Protein AF-A0A7S4NY89-F1 (afdb_monomer)

Foldseek 3Di:
DPPLPVLLVVLVVVLVCVVVVNDDPVVVLVVLVVLLVCCLQVVDPSSLVSNLVNCLRCVLVQQDPDPPRSCPVSLVSLQVVLPDPVHDPVSSVSSVVSNVCVVVSNDDDDPVPPPDDPDDPDPPDDDDDDDDDDDDDDDDDDDDDDDDDDDDDDDDDDDDDDDDDDDDDDDDDDDDDDDDDDDDDDDDDDDDDDDDDDDDDDDDDDDDDDDDDDDPPPPPPVPDDPLVVVVLVLLVVLLVVCLPPVDLPSSLVSLVVSVCLVCSLSNLLSLLQVLLVDDPVSNVSSLSSVLSCVVVVSQALVSNLVSLLVNLVCQVVVCVVRVCSLLSSLLSVLVCCLSVSHVAPLSVLVSLLPVPDPVSSLNNPLSNLLNNCVRLNQVRSLVRCVVSVLLAPCVSQVNHDPVDVVVSCVVSVCPSNNVVSD

Mean predicted aligned error: 20.86 Å

Radius of gyration: 35.68 Å; Cα contacts (8 Å, |Δi|>4): 301; chains: 1; bounding box: 88×69×113 Å

InterPro domains:
  IPR003890 MIF4G-like, type 3 [PF02854] (6-103)
  IPR003891 Initiation factor eIF-4 gamma, MA3 [PF02847] (231-343)
  IPR003891 Initiation factor eIF-4 gamma, MA3 [PS51366] (230-352)
  IPR003891 Initiation factor eIF-4 gamma, MA3 [SM00544] (231-343)
  IPR016024 Armadillo-type fold [SSF48371] (5-107)
  IPR016024 Armadillo-type fold [SSF48371] (227-413)

Solvent-accessible surface area (backbone atoms only — not comparable to full-atom values): 26539 Å² total; per-residue (Å²): 135,86,63,76,66,52,60,61,53,52,48,56,48,52,53,52,38,40,75,68,67,74,50,59,72,67,60,52,55,48,50,52,51,55,42,44,54,46,25,70,72,70,60,42,69,66,47,45,52,45,50,50,56,48,43,74,74,46,38,72,84,59,65,54,95,55,85,85,40,81,53,54,67,50,52,52,50,41,54,53,51,38,70,37,84,89,50,58,68,70,58,22,51,49,38,49,53,52,53,50,29,55,77,61,70,64,58,83,82,60,83,84,61,77,79,67,73,87,85,77,84,85,83,84,77,86,82,89,79,84,89,80,90,85,85,82,91,87,82,89,86,80,87,80,88,82,88,86,89,81,86,81,86,89,84,90,82,83,92,80,88,82,87,87,86,83,88,82,89,81,90,83,90,79,88,88,84,87,89,85,91,86,88,84,89,90,86,86,88,89,88,85,89,86,90,84,84,88,87,90,82,87,83,87,86,80,94,71,88,78,72,79,82,71,84,77,75,78,77,62,66,94,78,75,48,79,67,54,58,52,50,54,51,54,45,49,50,48,54,57,47,33,72,71,70,70,42,56,66,60,47,40,49,58,59,60,69,66,76,45,80,92,52,52,20,52,52,44,26,50,50,55,59,51,35,44,80,44,55,72,71,58,33,51,49,53,50,51,49,54,50,41,29,40,75,71,61,70,42,51,47,70,30,40,51,52,7,57,56,61,39,61,79,49,43,68,67,47,30,75,82,35,75,57,28,34,36,46,50,13,35,52,50,21,48,28,41,76,72,64,40,30,93,45,63,38,58,55,53,62,56,49,70,75,47,84,52,63,68,53,43,50,33,24,53,38,30,19,51,34,37,25,38,77,70,53,34,64,70,48,36,54,49,41,34,42,77,41,71,38,72,38,58,63,59,74,38,73,90,47,87,66,92,50,59,68,60,53,30,64,73,41,68,35,59,66,57,43,62,77,26,109

Structure (mmCIF, N/CA/C/O backbone):
data_AF-A0A7S4NY89-F1
#
_entry.id   AF-A0A7S4NY89-F1
#
loop_
_atom_site.group_PDB
_atom_site.id
_atom_site.type_symbol
_atom_site.label_atom_id
_atom_site.label_alt_id
_atom_site.label_comp_id
_atom_site.label_asym_id
_atom_site.label_entity_id
_atom_site.label_seq_id
_atom_site.pdbx_PDB_ins_code
_atom_site.Cartn_x
_atom_site.Cartn_y
_atom_site.Cartn_z
_atom_site.occupancy
_atom_site.B_iso_or_equiv
_atom_site.auth_seq_id
_atom_site.auth_comp_id
_atom_site.auth_asym_id
_atom_site.auth_atom_id
_atom_site.pdbx_PDB_model_num
ATOM 1 N N . TYR A 1 1 ? 0.829 -13.928 -5.298 1.00 36.38 1 TYR A N 1
ATOM 2 C CA . TYR A 1 1 ? 0.686 -14.116 -6.765 1.00 36.38 1 TYR A CA 1
ATOM 3 C C . TYR A 1 1 ? 1.153 -12.981 -7.707 1.00 36.38 1 TYR A C 1
ATOM 5 O O . TYR A 1 1 ? 0.964 -13.125 -8.908 1.00 36.38 1 TYR A O 1
ATOM 13 N N . LEU A 1 2 ? 1.816 -11.894 -7.276 1.00 36.56 2 LEU A N 1
ATOM 14 C CA . LEU A 1 2 ? 2.115 -10.746 -8.177 1.00 36.56 2 LEU A CA 1
ATOM 15 C C . LEU A 1 2 ? 3.513 -10.714 -8.839 1.00 36.56 2 LEU A C 1
ATOM 17 O O . LEU A 1 2 ? 3.833 -9.766 -9.549 1.00 36.56 2 LEU A O 1
ATOM 21 N N . ILE A 1 3 ? 4.348 -11.737 -8.646 1.00 44.66 3 ILE A N 1
ATOM 22 C CA . ILE A 1 3 ? 5.773 -11.708 -9.035 1.00 44.66 3 ILE A CA 1
ATOM 23 C C . ILE A 1 3 ? 6.131 -12.571 -10.279 1.00 44.66 3 ILE A C 1
ATOM 25 O O . ILE A 1 3 ? 7.014 -12.158 -11.032 1.00 44.66 3 ILE A O 1
ATOM 29 N N . PRO A 1 4 ? 5.436 -13.678 -10.635 1.00 46.34 4 PRO A N 1
ATOM 30 C CA . PRO A 1 4 ? 5.902 -14.536 -11.740 1.00 46.34 4 PRO A CA 1
ATOM 31 C C . PRO A 1 4 ? 5.762 -13.929 -13.150 1.00 46.34 4 PRO A C 1
ATOM 33 O O . PRO A 1 4 ? 6.579 -14.185 -14.034 1.00 46.34 4 PRO A O 1
ATOM 36 N N . HIS A 1 5 ? 4.744 -13.093 -13.390 1.00 42.25 5 HIS A N 1
ATOM 37 C CA . HIS A 1 5 ? 4.463 -12.552 -14.730 1.00 42.25 5 HIS A CA 1
ATOM 38 C C . HIS A 1 5 ? 5.324 -11.333 -15.113 1.00 42.25 5 HIS A C 1
ATOM 40 O O . HIS A 1 5 ? 5.556 -11.106 -16.307 1.00 42.25 5 HIS A O 1
ATOM 46 N N . LYS A 1 6 ? 5.841 -10.579 -14.131 1.00 50.06 6 LYS A N 1
ATOM 47 C CA . LYS A 1 6 ? 6.666 -9.381 -14.374 1.00 50.06 6 LYS A CA 1
ATOM 48 C C . LYS A 1 6 ? 8.046 -9.742 -14.937 1.00 50.06 6 LYS A C 1
ATOM 50 O O . LYS A 1 6 ? 8.509 -9.096 -15.872 1.00 50.06 6 LYS A O 1
ATOM 55 N N . ILE A 1 7 ? 8.641 -10.857 -14.502 1.00 52.84 7 ILE A N 1
ATOM 56 C CA . ILE A 1 7 ? 9.961 -11.325 -14.972 1.00 52.84 7 ILE A CA 1
ATOM 57 C C . ILE A 1 7 ? 9.948 -11.646 -16.484 1.00 52.84 7 ILE A C 1
ATOM 59 O O . ILE A 1 7 ? 10.873 -11.282 -17.215 1.00 52.84 7 ILE A O 1
ATOM 63 N N . LEU A 1 8 ? 8.870 -12.255 -16.997 1.00 47.78 8 LEU A N 1
ATOM 64 C CA . LEU A 1 8 ? 8.741 -12.595 -18.423 1.00 47.78 8 LEU A CA 1
ATOM 65 C C . LEU A 1 8 ? 8.472 -11.359 -19.309 1.00 47.78 8 LEU A C 1
ATOM 67 O O . LEU A 1 8 ? 8.952 -11.290 -20.448 1.00 47.78 8 LEU A O 1
ATOM 71 N N . GLY A 1 9 ? 7.707 -10.390 -18.793 1.00 52.06 9 GLY A N 1
ATOM 72 C CA . GLY A 1 9 ? 7.459 -9.098 -19.443 1.00 52.06 9 GLY A CA 1
ATOM 73 C C . GLY A 1 9 ? 8.729 -8.249 -19.530 1.00 52.06 9 GLY A C 1
ATOM 74 O O . GLY A 1 9 ? 9.085 -7.774 -20.614 1.00 52.06 9 GLY A O 1
ATOM 75 N N . ASN A 1 10 ? 9.472 -8.178 -18.425 1.00 66.75 10 ASN A N 1
ATOM 76 C CA . ASN A 1 10 ? 10.728 -7.440 -18.313 1.00 66.75 10 ASN A CA 1
ATOM 77 C C . ASN A 1 10 ? 11.793 -7.989 -19.270 1.00 66.75 10 ASN A C 1
ATOM 79 O O . ASN A 1 10 ? 12.546 -7.218 -19.856 1.00 66.75 10 ASN A O 1
ATOM 83 N N . ILE A 1 11 ? 11.812 -9.296 -19.548 1.00 59.78 11 ILE A N 1
ATOM 84 C CA . ILE A 1 11 ? 12.821 -9.894 -20.436 1.00 59.78 11 ILE A CA 1
ATOM 85 C C . ILE A 1 11 ? 12.502 -9.720 -21.924 1.00 59.78 11 ILE A C 1
ATOM 87 O O . ILE A 1 11 ? 13.423 -9.476 -22.705 1.00 59.78 11 ILE A O 1
ATOM 91 N N . LYS A 1 12 ? 11.228 -9.739 -22.347 1.00 56.75 12 LYS A N 1
ATOM 92 C CA . LYS A 1 12 ? 10.879 -9.298 -23.714 1.00 56.75 12 LYS A CA 1
ATOM 93 C C . LYS A 1 12 ? 11.259 -7.834 -23.919 1.00 56.75 12 LYS A C 1
ATOM 95 O O . LYS A 1 12 ? 11.825 -7.498 -24.955 1.00 56.75 12 LYS A O 1
ATOM 100 N N . PHE A 1 13 ? 11.012 -6.995 -22.918 1.00 64.56 13 PHE A N 1
ATOM 101 C CA . PHE A 1 13 ? 11.382 -5.587 -22.953 1.00 64.56 13 PHE A CA 1
ATOM 102 C C . PHE A 1 13 ? 12.906 -5.385 -23.011 1.00 64.56 13 PHE A C 1
ATOM 104 O O . PHE A 1 13 ? 13.383 -4.702 -23.912 1.00 64.56 13 PHE A O 1
ATOM 111 N N . ILE A 1 14 ? 13.687 -6.062 -22.160 1.00 68.12 14 ILE A N 1
ATOM 112 C CA . ILE A 1 14 ? 15.163 -6.059 -22.199 1.00 68.12 14 ILE A CA 1
ATOM 113 C C . ILE A 1 14 ? 15.685 -6.550 -23.562 1.00 68.12 14 ILE A C 1
ATOM 115 O O . ILE A 1 14 ? 16.586 -5.933 -24.134 1.00 68.12 14 ILE A O 1
ATOM 119 N N . CYS A 1 15 ? 15.097 -7.609 -24.136 1.00 58.47 15 CYS A N 1
ATOM 120 C CA . CYS A 1 15 ? 15.460 -8.095 -25.472 1.00 58.47 15 CYS A CA 1
ATOM 121 C C . CYS A 1 15 ? 15.194 -7.046 -26.567 1.00 58.47 15 CYS A C 1
ATOM 123 O O . CYS A 1 15 ? 16.019 -6.872 -27.465 1.00 58.47 15 CYS A O 1
ATOM 125 N N . GLU A 1 16 ? 14.062 -6.342 -26.510 1.00 64.00 16 GLU A N 1
ATOM 126 C CA . GLU A 1 16 ? 13.713 -5.295 -27.479 1.00 64.00 16 GLU A CA 1
ATOM 127 C C . GLU A 1 16 ? 14.567 -4.028 -27.309 1.00 64.00 16 GLU A C 1
ATOM 129 O O . GLU A 1 16 ? 15.020 -3.449 -28.301 1.00 64.00 16 GLU A O 1
ATOM 134 N N . LEU A 1 17 ? 14.877 -3.631 -26.072 1.00 74.00 17 LEU A N 1
ATOM 135 C CA . LEU A 1 17 ? 15.793 -2.524 -25.784 1.00 74.00 17 LEU A CA 1
ATOM 136 C C . LEU A 1 17 ? 17.213 -2.813 -26.282 1.00 74.00 17 LEU A C 1
ATOM 138 O O . LEU A 1 17 ? 17.870 -1.931 -26.845 1.00 74.00 17 LEU A O 1
ATOM 142 N N . PHE A 1 18 ? 17.678 -4.056 -26.149 1.00 65.25 18 PHE A N 1
ATOM 143 C CA . PHE A 1 18 ? 18.968 -4.460 -26.698 1.00 65.25 18 PHE A CA 1
ATOM 144 C C . PHE A 1 18 ? 19.007 -4.401 -28.221 1.00 65.25 18 PHE A C 1
ATOM 146 O O . PHE A 1 18 ? 19.947 -3.844 -28.789 1.00 65.25 18 PHE A O 1
ATOM 153 N N . LYS A 1 19 ? 17.974 -4.918 -28.902 1.00 66.25 19 LYS A N 1
ATOM 154 C CA . LYS A 1 19 ? 17.868 -4.827 -30.370 1.00 66.25 19 LYS A CA 1
ATOM 155 C C . LYS A 1 19 ? 17.916 -3.374 -30.852 1.00 66.25 19 LYS A C 1
ATOM 157 O O . LYS A 1 19 ? 18.447 -3.106 -31.929 1.00 66.25 19 LYS A O 1
ATOM 162 N N . LYS A 1 20 ? 17.418 -2.431 -30.043 1.00 76.25 20 LYS A N 1
ATOM 163 C CA . LYS A 1 20 ? 17.475 -0.982 -30.295 1.00 76.25 20 LYS A CA 1
ATOM 164 C C . LYS A 1 20 ? 18.797 -0.312 -29.879 1.00 76.25 20 LYS A C 1
ATOM 166 O O . LYS A 1 20 ? 18.895 0.906 -29.982 1.00 76.25 20 LYS A O 1
ATOM 171 N N . LYS A 1 21 ? 19.818 -1.074 -29.457 1.00 68.38 21 LYS A N 1
ATOM 172 C CA . LYS A 1 21 ? 21.122 -0.586 -28.953 1.00 68.38 21 LYS A CA 1
ATOM 173 C C . LYS A 1 21 ? 21.013 0.361 -27.750 1.00 68.38 21 LYS A C 1
ATOM 175 O O . LYS A 1 21 ? 21.889 1.193 -27.538 1.00 68.38 21 LYS A O 1
ATOM 180 N N . MET A 1 22 ? 19.947 0.235 -26.963 1.00 71.19 22 MET A N 1
ATOM 181 C CA . MET A 1 22 ? 19.713 1.069 -25.778 1.00 71.19 22 MET A CA 1
ATOM 182 C C . MET A 1 22 ? 20.292 0.461 -24.493 1.00 71.19 22 MET A C 1
ATOM 184 O O . MET A 1 22 ? 20.256 1.096 -23.446 1.00 71.19 22 MET A O 1
ATOM 188 N N . LEU A 1 23 ? 20.830 -0.759 -24.569 1.00 73.00 23 LEU A N 1
ATOM 189 C CA . LEU A 1 23 ? 21.472 -1.459 -23.460 1.00 73.00 23 LEU A CA 1
ATOM 190 C C . LEU A 1 23 ? 22.895 -1.858 -23.847 1.00 73.00 23 LEU A C 1
ATOM 192 O O . LEU A 1 23 ? 23.132 -2.348 -24.953 1.00 73.00 23 LEU A O 1
ATOM 196 N N . ALA A 1 24 ? 23.833 -1.667 -22.920 1.00 74.44 24 ALA A N 1
ATOM 197 C CA . ALA A 1 24 ? 25.209 -2.111 -23.086 1.00 74.44 24 ALA A CA 1
ATOM 198 C C . ALA A 1 24 ? 25.294 -3.645 -23.027 1.00 74.44 24 ALA A C 1
ATOM 200 O O . ALA A 1 24 ? 24.640 -4.283 -22.199 1.00 74.44 24 ALA A O 1
ATOM 201 N N . SER A 1 25 ? 26.148 -4.242 -23.865 1.00 71.00 25 SER A N 1
ATOM 202 C CA . SER A 1 25 ? 26.331 -5.700 -23.936 1.00 71.00 25 SER A CA 1
ATOM 203 C C . SER A 1 25 ? 26.740 -6.326 -22.593 1.00 71.00 25 SER A C 1
ATOM 205 O O . SER A 1 25 ? 26.398 -7.472 -22.319 1.00 71.00 25 SER A O 1
ATOM 207 N N . SER A 1 26 ? 27.414 -5.569 -21.721 1.00 72.75 26 SER A N 1
ATOM 208 C CA . SER A 1 26 ? 27.804 -6.001 -20.372 1.00 72.75 26 SER A CA 1
ATOM 209 C C . SER A 1 26 ? 26.613 -6.261 -19.444 1.00 72.75 26 SER A C 1
ATOM 211 O O . SER A 1 26 ? 26.644 -7.215 -18.672 1.00 72.75 26 SER A O 1
ATOM 213 N N . VAL A 1 27 ? 25.548 -5.459 -19.544 1.00 73.12 27 VAL A N 1
ATOM 214 C CA . VAL A 1 27 ? 24.346 -5.597 -18.702 1.00 73.12 27 VAL A CA 1
ATOM 215 C C . VAL A 1 27 ? 23.629 -6.903 -19.023 1.00 73.12 27 VAL A C 1
ATOM 217 O O . VAL A 1 27 ? 23.212 -7.628 -18.130 1.00 73.12 27 VAL A O 1
ATOM 220 N N . ILE A 1 28 ? 23.549 -7.255 -20.303 1.00 73.69 28 ILE A N 1
ATOM 221 C CA . ILE A 1 28 ? 22.879 -8.483 -20.739 1.00 73.69 28 ILE A CA 1
ATOM 222 C C . ILE A 1 28 ? 23.725 -9.711 -20.446 1.00 73.69 28 ILE A C 1
ATOM 224 O O . ILE A 1 28 ? 23.171 -10.726 -20.042 1.00 73.69 28 ILE A O 1
ATOM 228 N N . ALA A 1 29 ? 25.049 -9.625 -20.582 1.00 75.12 29 ALA A N 1
ATOM 229 C CA . ALA A 1 29 ? 25.940 -10.697 -20.147 1.00 75.12 29 ALA A CA 1
ATOM 230 C C . ALA A 1 29 ? 25.775 -10.991 -18.642 1.00 75.12 29 ALA A C 1
ATOM 232 O O . ALA A 1 29 ? 25.708 -12.157 -18.247 1.00 75.12 29 ALA A O 1
ATOM 233 N N . PHE A 1 30 ? 25.622 -9.947 -17.818 1.00 73.25 30 PHE A N 1
ATOM 234 C CA . PHE A 1 30 ? 25.283 -10.090 -16.402 1.00 73.25 30 PHE A CA 1
ATOM 235 C C . PHE A 1 30 ? 23.901 -10.730 -16.215 1.00 73.25 30 PHE A C 1
ATOM 237 O O . PHE A 1 30 ? 23.801 -11.734 -15.519 1.00 73.25 30 PHE A O 1
ATOM 244 N N . CYS A 1 31 ? 22.857 -10.242 -16.896 1.00 74.38 31 CYS A N 1
ATOM 245 C CA . CYS A 1 31 ? 21.514 -10.830 -16.815 1.00 74.38 31 CYS A CA 1
ATOM 246 C C . CYS A 1 31 ? 21.487 -12.312 -17.214 1.00 74.38 31 CYS A C 1
ATOM 248 O O . CYS A 1 31 ? 20.828 -13.103 -16.550 1.00 74.38 31 CYS A O 1
ATOM 250 N N . ILE A 1 32 ? 22.203 -12.700 -18.274 1.00 79.12 32 ILE A N 1
ATOM 251 C CA . ILE A 1 32 ? 22.308 -14.095 -18.719 1.00 79.12 32 ILE A CA 1
ATOM 252 C C . ILE A 1 32 ? 22.971 -14.946 -17.635 1.00 79.12 32 ILE A C 1
ATOM 254 O O . ILE A 1 32 ? 22.470 -16.022 -17.316 1.00 79.12 32 ILE A O 1
ATOM 258 N N . THR A 1 33 ? 24.081 -14.471 -17.070 1.00 81.19 33 THR A N 1
ATOM 259 C CA . THR A 1 33 ? 24.837 -15.211 -16.051 1.00 81.19 33 THR A CA 1
ATOM 260 C C . THR A 1 33 ? 24.017 -15.364 -14.772 1.00 81.19 33 THR A C 1
ATOM 262 O O . THR A 1 33 ? 23.851 -16.479 -14.289 1.00 81.19 33 THR A O 1
ATOM 265 N N . SER A 1 34 ? 23.417 -14.276 -14.285 1.00 77.00 34 SER A N 1
ATOM 266 C CA . SER A 1 34 ? 22.572 -14.282 -13.087 1.00 77.00 34 SER A CA 1
ATOM 267 C C . SER A 1 34 ? 21.324 -15.150 -13.263 1.00 77.00 34 SER A C 1
ATOM 269 O O . SER A 1 34 ? 20.992 -15.917 -12.367 1.00 77.00 34 SER A O 1
ATOM 271 N N . LEU A 1 35 ? 20.667 -15.100 -14.430 1.00 79.12 35 LEU A N 1
ATOM 272 C CA . LEU A 1 35 ? 19.499 -15.942 -14.724 1.00 79.12 35 LEU A CA 1
ATOM 273 C C . LEU A 1 35 ? 19.871 -17.423 -14.866 1.00 79.12 35 LEU A C 1
ATOM 275 O O . LEU A 1 35 ? 19.072 -18.293 -14.543 1.00 79.12 35 LEU A O 1
ATOM 279 N N . THR A 1 36 ? 21.076 -17.718 -15.353 1.00 83.44 36 THR A N 1
ATOM 280 C CA . THR A 1 36 ? 21.583 -19.094 -15.422 1.00 83.44 36 THR A CA 1
ATOM 281 C C . THR A 1 36 ? 21.857 -19.642 -14.027 1.00 83.44 36 THR A C 1
ATOM 283 O O . THR A 1 36 ? 21.451 -20.763 -13.732 1.00 83.44 36 THR A O 1
ATOM 286 N N . ASP A 1 37 ? 22.509 -18.854 -13.169 1.00 79.38 37 ASP A N 1
ATOM 287 C CA . ASP A 1 37 ? 22.789 -19.249 -11.789 1.00 79.38 37 ASP A CA 1
ATOM 288 C C . ASP A 1 37 ? 21.474 -19.441 -10.998 1.00 79.38 37 ASP A C 1
ATOM 290 O O . ASP A 1 37 ? 21.359 -20.415 -10.257 1.00 79.38 37 ASP A O 1
ATOM 294 N N . ASP A 1 38 ? 20.468 -18.581 -11.202 1.00 72.69 38 ASP A N 1
ATOM 295 C CA . ASP A 1 38 ? 19.116 -18.720 -10.628 1.00 72.69 38 ASP A CA 1
ATOM 296 C C . ASP A 1 38 ? 18.392 -19.975 -11.143 1.00 72.69 38 ASP A C 1
ATOM 298 O O . ASP A 1 38 ? 17.940 -20.806 -10.357 1.00 72.69 38 ASP A O 1
ATOM 302 N N . ALA A 1 39 ? 18.356 -20.180 -12.465 1.00 77.12 39 ALA A N 1
ATOM 303 C CA . ALA A 1 39 ? 17.719 -21.346 -13.076 1.00 77.12 39 ALA A CA 1
ATOM 304 C C . ALA A 1 39 ? 18.357 -22.670 -12.622 1.00 77.12 39 ALA A C 1
ATOM 306 O O . ALA A 1 39 ? 17.652 -23.663 -12.445 1.00 77.12 39 ALA A O 1
ATOM 307 N N . GLN A 1 40 ? 19.676 -22.686 -12.412 1.00 79.56 40 GLN A N 1
ATOM 308 C CA . GLN A 1 40 ? 20.404 -23.872 -11.969 1.00 79.56 40 GLN A CA 1
ATOM 309 C C . GLN A 1 40 ? 20.233 -24.151 -10.467 1.00 79.56 40 GLN A C 1
ATOM 311 O O . GLN A 1 40 ? 20.143 -25.319 -10.084 1.00 79.56 40 GLN A O 1
ATOM 316 N N . LYS A 1 41 ? 20.213 -23.112 -9.620 1.00 74.06 41 LYS A N 1
ATOM 317 C CA . LYS A 1 41 ? 20.087 -23.252 -8.158 1.00 74.06 41 LYS A CA 1
ATOM 318 C C . LYS A 1 41 ? 18.650 -23.508 -7.727 1.00 74.06 41 LYS A C 1
ATOM 320 O O . LYS A 1 41 ? 18.389 -24.497 -7.050 1.00 74.06 41 LYS A O 1
ATOM 325 N N . ASN A 1 42 ? 17.738 -22.658 -8.184 1.00 71.62 42 ASN A N 1
ATOM 326 C CA . ASN A 1 42 ? 16.375 -22.587 -7.663 1.00 71.62 42 ASN A CA 1
ATOM 327 C C . ASN A 1 42 ? 15.429 -23.487 -8.469 1.00 71.62 42 ASN A C 1
ATOM 329 O O . ASN A 1 42 ? 14.314 -23.774 -8.043 1.00 71.62 42 ASN A O 1
ATOM 333 N N . LYS A 1 43 ? 15.875 -23.949 -9.652 1.00 76.56 43 LYS A N 1
ATOM 334 C CA . LYS A 1 43 ? 15.149 -24.860 -10.557 1.00 76.56 43 LYS A CA 1
ATOM 335 C C . LYS A 1 43 ? 13.688 -24.447 -10.782 1.00 76.56 43 LYS A C 1
ATOM 337 O O . LYS A 1 43 ? 12.814 -25.292 -10.972 1.00 76.56 43 LYS A O 1
ATOM 342 N N . VAL A 1 44 ? 13.433 -23.140 -10.811 1.00 75.81 44 VAL A N 1
ATOM 343 C CA . VAL A 1 44 ? 12.105 -22.565 -11.038 1.00 75.81 44 VAL A CA 1
ATOM 344 C C . VAL A 1 44 ? 11.733 -22.718 -12.523 1.00 75.81 44 VAL A C 1
ATOM 346 O O . VAL A 1 44 ? 12.482 -22.238 -13.388 1.00 75.81 44 VAL A O 1
ATOM 349 N N . PRO A 1 45 ? 10.607 -23.379 -12.865 1.00 76.31 45 PRO A N 1
ATOM 350 C CA . PRO A 1 45 ? 10.160 -23.591 -14.247 1.00 76.31 45 PRO A CA 1
ATOM 351 C C . PRO A 1 45 ? 10.137 -22.322 -15.105 1.00 76.31 45 PRO A C 1
ATOM 353 O O . PRO A 1 45 ? 10.553 -22.332 -16.267 1.00 76.31 45 PRO A O 1
ATOM 356 N N . GLU A 1 46 ? 9.696 -21.212 -14.527 1.00 76.00 46 GLU A N 1
ATOM 357 C CA . GLU A 1 46 ? 9.572 -19.910 -15.167 1.00 76.00 46 GLU A CA 1
ATOM 358 C C . GLU A 1 46 ? 10.941 -19.322 -15.521 1.00 76.00 46 GLU A C 1
ATOM 360 O O . GLU A 1 46 ? 11.128 -18.888 -16.661 1.00 76.00 46 GLU A O 1
ATOM 365 N N . SER A 1 47 ? 11.911 -19.359 -14.599 1.00 73.62 47 SER A N 1
ATOM 366 C CA . SER A 1 47 ? 13.293 -18.908 -14.836 1.00 73.62 47 SER A CA 1
ATOM 367 C C . SER A 1 47 ? 13.967 -19.734 -15.933 1.00 73.62 47 SER A C 1
ATOM 369 O O . SER A 1 47 ? 14.595 -19.177 -16.838 1.00 73.62 47 SER A O 1
ATOM 371 N N . MET A 1 48 ? 13.759 -21.054 -15.928 1.00 82.25 48 MET A N 1
ATOM 372 C CA . MET A 1 48 ? 14.262 -21.975 -16.956 1.00 82.25 48 MET A CA 1
ATOM 373 C C . MET A 1 48 ? 13.664 -21.696 -18.342 1.00 82.25 48 MET A C 1
ATOM 375 O O . MET A 1 48 ? 14.385 -21.617 -19.345 1.00 82.25 48 MET A O 1
ATOM 379 N N . GLU A 1 49 ? 12.347 -21.482 -18.421 1.00 83.62 49 GLU A N 1
ATOM 380 C CA . GLU A 1 49 ? 11.703 -21.047 -19.662 1.00 83.62 49 GLU A CA 1
ATOM 381 C C . GLU A 1 49 ? 12.221 -19.692 -20.136 1.00 83.62 49 GLU A C 1
ATOM 383 O O . GLU A 1 49 ? 12.338 -19.449 -21.344 1.00 83.62 49 GLU A O 1
ATOM 388 N N . CYS A 1 50 ? 12.481 -18.797 -19.190 1.00 78.00 50 CYS A N 1
ATOM 389 C CA . CYS A 1 50 ? 12.938 -17.456 -19.476 1.00 78.00 50 CYS A CA 1
ATOM 390 C C . CYS A 1 50 ? 14.354 -17.463 -20.053 1.00 78.00 50 CYS A C 1
ATOM 392 O O . CYS A 1 50 ? 14.591 -16.839 -21.091 1.00 78.00 50 CYS A O 1
ATOM 394 N N . LEU A 1 51 ? 15.251 -18.262 -19.470 1.00 83.94 51 LEU A N 1
ATOM 395 C CA . LEU A 1 51 ? 16.596 -18.499 -19.988 1.00 83.94 51 LEU A CA 1
ATOM 396 C C . LEU A 1 51 ? 16.548 -19.025 -21.428 1.00 83.94 51 LEU A C 1
ATOM 398 O O . LEU A 1 51 ? 17.223 -18.486 -22.306 1.00 83.94 51 LEU A O 1
ATOM 402 N N . CYS A 1 52 ? 15.685 -20.009 -21.705 1.00 85.12 52 CYS A N 1
ATOM 403 C CA . CYS A 1 52 ? 15.504 -20.541 -23.057 1.00 85.12 52 CYS A CA 1
ATOM 404 C C . CYS A 1 52 ? 15.045 -19.458 -24.048 1.00 85.12 52 CYS A C 1
ATOM 406 O O . CYS A 1 52 ? 15.618 -19.320 -25.130 1.00 85.12 52 CYS A O 1
ATOM 408 N N . LYS A 1 53 ? 14.032 -18.656 -23.690 1.00 82.69 53 LYS A N 1
ATOM 409 C CA . LYS A 1 53 ? 13.509 -17.570 -24.545 1.00 82.69 53 LYS A CA 1
ATOM 410 C C . LYS A 1 53 ? 14.561 -16.488 -24.799 1.00 82.69 53 LYS A C 1
ATOM 412 O O . LYS A 1 53 ? 14.665 -15.987 -25.920 1.00 82.69 53 LYS A O 1
ATOM 417 N N . LEU A 1 54 ? 15.338 -16.134 -23.779 1.00 81.88 54 LEU A N 1
ATOM 418 C CA . LEU A 1 54 ? 16.404 -15.143 -23.881 1.00 81.88 54 LEU A CA 1
ATOM 419 C C . LEU A 1 54 ? 17.517 -15.649 -24.809 1.00 81.88 54 LEU A C 1
ATOM 421 O O . LEU A 1 54 ? 17.923 -14.931 -25.721 1.00 81.88 54 LEU A O 1
ATOM 425 N N . MET A 1 55 ? 17.929 -16.910 -24.665 1.00 85.44 55 MET A N 1
ATOM 426 C CA . MET A 1 55 ? 18.926 -17.540 -25.536 1.00 85.44 55 MET A CA 1
ATOM 427 C C . MET A 1 55 ? 18.480 -17.650 -26.989 1.00 85.44 55 MET A C 1
ATOM 429 O O . MET A 1 55 ? 19.253 -17.290 -27.872 1.00 85.44 55 MET A O 1
ATOM 433 N N . VAL A 1 56 ? 17.233 -18.032 -27.270 1.00 84.75 56 VAL A N 1
ATOM 434 C CA . VAL A 1 56 ? 16.715 -18.06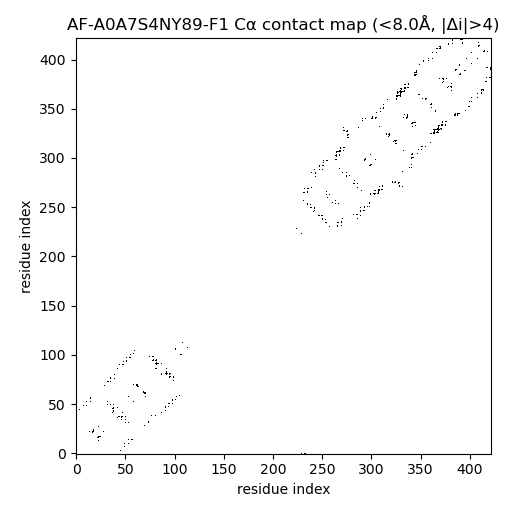0 -28.652 1.00 84.75 56 VAL A CA 1
ATOM 435 C C . VAL A 1 56 ? 16.775 -16.679 -29.315 1.00 84.75 56 VAL A C 1
ATOM 437 O O . VAL A 1 56 ? 17.089 -16.580 -30.500 1.00 84.75 56 VAL A O 1
ATOM 440 N N . ASN A 1 57 ? 16.494 -15.613 -28.562 1.00 81.62 57 ASN A N 1
ATOM 441 C CA . ASN A 1 57 ? 16.409 -14.258 -29.106 1.00 81.62 57 ASN A CA 1
ATOM 442 C C . ASN A 1 57 ? 17.758 -13.534 -29.190 1.00 81.62 57 ASN A C 1
ATOM 444 O O . ASN A 1 57 ? 17.986 -12.785 -30.141 1.00 81.62 57 ASN A O 1
ATOM 448 N N . LEU A 1 58 ? 18.624 -13.708 -28.190 1.00 80.12 58 LEU A N 1
ATOM 449 C CA . LEU A 1 58 ? 19.860 -12.935 -28.034 1.00 80.12 58 LEU A CA 1
ATOM 450 C C . LEU A 1 58 ? 21.125 -13.759 -28.254 1.00 80.12 58 LEU A C 1
ATOM 452 O O . LEU A 1 58 ? 22.175 -13.177 -28.510 1.00 80.12 58 LEU A O 1
ATOM 456 N N . GLY A 1 59 ? 21.046 -15.087 -28.198 1.00 81.19 59 GLY A N 1
ATOM 457 C CA . GLY A 1 59 ? 22.222 -15.950 -28.182 1.00 81.19 59 GLY A CA 1
ATOM 458 C C . GLY A 1 59 ? 23.147 -15.752 -29.382 1.00 81.19 59 GLY A C 1
ATOM 459 O O . GLY A 1 59 ? 24.348 -15.614 -29.194 1.00 81.19 59 GLY A O 1
ATOM 460 N N . LYS A 1 60 ? 22.606 -15.567 -30.596 1.00 81.38 60 LYS A N 1
ATOM 461 C CA . LYS A 1 60 ? 23.414 -15.269 -31.797 1.00 81.38 60 LYS A CA 1
ATOM 462 C C . LYS A 1 60 ? 24.267 -14.000 -31.663 1.00 81.38 60 LYS A C 1
ATOM 464 O O . LYS A 1 60 ? 25.356 -13.939 -32.219 1.00 81.38 60 LYS A O 1
ATOM 469 N N . SER A 1 61 ? 23.764 -12.980 -30.972 1.00 75.25 61 SER A N 1
ATOM 470 C CA . SER A 1 61 ? 24.455 -11.693 -30.819 1.00 75.25 61 SER A CA 1
ATOM 471 C C . SER A 1 61 ? 25.578 -11.739 -29.779 1.00 75.25 61 SER A C 1
ATOM 473 O O . SER A 1 61 ? 26.420 -10.846 -29.773 1.00 75.25 61 SER A O 1
ATOM 475 N N . PHE A 1 62 ? 25.578 -12.754 -28.910 1.00 75.00 62 PHE A N 1
ATOM 476 C CA . PHE A 1 62 ? 26.566 -12.958 -27.846 1.00 75.00 62 PHE A CA 1
ATOM 477 C C . PHE A 1 62 ? 27.495 -14.151 -28.099 1.00 75.00 62 PHE A C 1
ATOM 479 O O . PHE A 1 62 ? 28.488 -14.302 -27.394 1.00 75.00 62 PHE A O 1
ATOM 486 N N . ASP A 1 63 ? 27.198 -14.985 -29.097 1.00 78.50 63 ASP A N 1
ATOM 487 C CA . ASP A 1 63 ? 28.024 -16.133 -29.463 1.00 78.50 63 ASP A CA 1
ATOM 488 C C . ASP A 1 63 ? 29.184 -15.674 -30.356 1.00 78.50 63 ASP A C 1
ATOM 490 O O . ASP A 1 63 ? 29.099 -15.667 -31.587 1.00 78.50 63 ASP A O 1
ATOM 494 N N . THR A 1 64 ? 30.265 -15.226 -29.720 1.00 73.62 64 THR A N 1
ATOM 495 C CA . THR A 1 64 ? 31.514 -14.869 -30.397 1.00 73.62 64 THR A CA 1
ATOM 496 C C . THR A 1 64 ? 32.423 -16.095 -30.516 1.00 73.62 64 THR A C 1
ATOM 498 O O . THR A 1 64 ? 32.545 -16.863 -29.562 1.00 73.62 64 THR A O 1
ATOM 501 N N . PRO A 1 65 ? 33.121 -16.294 -31.649 1.00 66.06 65 PRO A N 1
ATOM 502 C CA . PRO A 1 65 ? 34.096 -17.381 -31.784 1.00 66.06 65 PRO A CA 1
ATOM 503 C C . PRO A 1 65 ? 35.363 -17.171 -30.927 1.00 66.06 65 PRO A C 1
ATOM 505 O O . PRO A 1 65 ? 36.222 -18.052 -30.879 1.00 66.06 65 PRO A O 1
ATOM 508 N N . ASP A 1 66 ? 35.475 -16.027 -30.248 1.00 66.12 66 ASP A N 1
ATOM 509 C CA . ASP A 1 66 ? 36.594 -15.670 -29.380 1.00 66.12 66 ASP A CA 1
ATOM 510 C C . ASP A 1 66 ? 36.554 -16.441 -28.054 1.00 66.12 66 ASP A C 1
ATOM 512 O O . ASP A 1 66 ? 35.512 -16.543 -27.406 1.00 66.12 66 ASP A O 1
ATOM 516 N N . LYS A 1 67 ? 37.709 -16.973 -27.633 1.00 61.91 67 LYS A N 1
ATOM 517 C CA . LYS A 1 67 ? 37.869 -17.644 -26.336 1.00 61.91 67 LYS A CA 1
ATOM 518 C C . LYS A 1 67 ? 38.448 -16.673 -25.295 1.00 61.91 67 LYS A C 1
ATOM 520 O O . LYS A 1 67 ? 39.456 -16.034 -25.596 1.00 61.91 67 LYS A O 1
ATOM 525 N N . PRO A 1 68 ? 37.899 -16.621 -24.065 1.00 62.56 68 PRO A N 1
ATOM 526 C CA . PRO A 1 68 ? 36.768 -17.413 -23.570 1.00 62.56 68 PRO A CA 1
ATOM 527 C C . PRO A 1 68 ? 35.418 -16.857 -24.050 1.00 62.56 68 PRO A C 1
ATOM 529 O O . PRO A 1 68 ? 35.155 -15.663 -23.908 1.00 62.56 68 PRO A O 1
ATOM 532 N N . ASN A 1 69 ? 34.550 -17.727 -24.580 1.00 73.88 69 ASN A N 1
ATOM 533 C CA . ASN A 1 69 ? 33.218 -17.315 -25.009 1.00 73.88 69 ASN A CA 1
ATOM 534 C C . ASN A 1 69 ? 32.316 -17.194 -23.764 1.00 73.88 69 ASN A C 1
ATOM 536 O O . ASN A 1 69 ? 32.193 -18.155 -22.995 1.00 73.88 69 ASN A O 1
ATOM 540 N N . PRO A 1 70 ? 31.671 -16.035 -23.542 1.00 70.12 70 PRO A N 1
ATOM 541 C CA . PRO A 1 70 ? 30.848 -15.791 -22.357 1.00 70.12 70 PRO A CA 1
ATOM 542 C C . PRO A 1 70 ? 29.644 -16.740 -22.237 1.00 70.12 70 PRO A C 1
ATOM 544 O O . PRO A 1 70 ? 29.126 -16.934 -21.138 1.00 70.12 70 PRO A O 1
ATOM 547 N N . LEU A 1 71 ? 29.209 -17.368 -23.333 1.00 81.69 71 LEU A N 1
ATOM 548 C CA . LEU A 1 71 ? 28.101 -18.324 -23.343 1.00 81.69 71 LEU A CA 1
ATOM 549 C C . LEU A 1 71 ? 28.524 -19.760 -23.006 1.00 81.69 71 LEU A C 1
ATOM 551 O O . LEU A 1 71 ? 27.659 -20.608 -22.794 1.00 81.69 71 LEU A O 1
ATOM 555 N N . ASP A 1 72 ? 29.816 -20.079 -22.922 1.00 84.19 72 ASP A N 1
ATOM 556 C CA . ASP A 1 72 ? 30.253 -21.457 -22.659 1.00 84.19 72 ASP A CA 1
ATOM 557 C C . ASP A 1 72 ? 29.785 -21.959 -21.292 1.00 84.19 72 ASP A C 1
ATOM 559 O O . ASP A 1 72 ? 29.222 -23.051 -21.196 1.00 84.19 72 ASP A O 1
ATOM 563 N N . ARG A 1 73 ? 29.907 -21.124 -20.253 1.00 83.88 73 ARG A N 1
ATOM 564 C CA . ARG A 1 73 ? 29.409 -21.441 -18.906 1.00 83.88 73 ARG A CA 1
ATOM 565 C C . ARG A 1 73 ? 27.885 -21.603 -18.881 1.00 83.88 73 ARG A C 1
ATOM 567 O O . ARG A 1 73 ? 27.370 -22.486 -18.203 1.00 83.88 73 ARG A O 1
ATOM 574 N N . VAL A 1 74 ? 27.173 -20.789 -19.659 1.00 85.56 74 VAL A N 1
ATOM 575 C CA . VAL A 1 74 ? 25.704 -20.810 -19.751 1.00 85.56 74 VAL A CA 1
ATOM 576 C C . VAL A 1 74 ? 25.216 -22.118 -20.364 1.00 85.56 74 VAL A C 1
ATOM 578 O O . VAL A 1 74 ? 24.335 -22.778 -19.822 1.00 85.56 74 VAL A O 1
ATOM 581 N N . PHE A 1 75 ? 25.825 -22.542 -21.470 1.00 89.19 75 PHE A N 1
ATOM 582 C CA . PHE A 1 75 ? 25.436 -23.780 -22.143 1.00 89.19 75 PHE A CA 1
ATOM 583 C C . PHE A 1 75 ? 25.875 -25.038 -21.389 1.00 89.19 75 PHE A C 1
ATOM 585 O O . PHE A 1 75 ? 25.169 -26.040 -21.456 1.00 89.19 75 PHE A O 1
ATOM 592 N N . GLN A 1 76 ? 26.974 -24.987 -20.629 1.00 89.31 76 GLN A N 1
ATOM 593 C CA . GLN A 1 76 ? 27.326 -26.062 -19.694 1.00 89.31 76 GLN A CA 1
ATOM 594 C C . GLN A 1 76 ? 26.254 -26.237 -18.608 1.00 89.31 76 GLN A C 1
ATOM 596 O O . GLN A 1 76 ? 25.844 -27.363 -18.331 1.00 89.31 76 GLN A O 1
ATOM 601 N N . ALA A 1 77 ? 25.747 -25.137 -18.043 1.00 86.56 77 ALA A N 1
ATOM 602 C CA . ALA A 1 77 ? 24.645 -25.178 -17.083 1.00 86.56 77 ALA A CA 1
ATOM 603 C C . ALA A 1 77 ? 23.337 -25.687 -17.717 1.00 86.56 77 ALA A C 1
ATOM 605 O O . ALA A 1 77 ? 22.660 -26.533 -17.135 1.00 86.56 77 ALA A O 1
ATOM 606 N N . MET A 1 78 ? 23.001 -25.246 -18.937 1.00 89.75 78 MET A N 1
ATOM 607 C CA . MET A 1 78 ? 21.827 -25.752 -19.670 1.00 89.75 78 MET A CA 1
ATOM 608 C C . MET A 1 78 ? 21.934 -27.253 -19.981 1.00 89.75 78 MET A C 1
ATOM 610 O O . MET A 1 78 ? 20.935 -27.965 -19.898 1.00 89.75 78 MET A O 1
ATOM 614 N N . GLU A 1 79 ? 23.128 -27.763 -20.299 1.00 90.75 79 GLU A N 1
ATOM 615 C CA . GLU A 1 79 ? 23.350 -29.198 -20.519 1.00 90.75 79 GLU A CA 1
ATOM 616 C C . GLU A 1 79 ? 23.203 -30.008 -19.222 1.00 90.75 79 GLU A C 1
ATOM 618 O O . GLU A 1 79 ? 22.643 -31.108 -19.243 1.00 90.75 79 GLU A O 1
ATOM 623 N N . ALA A 1 80 ? 23.652 -29.462 -18.088 1.00 88.50 80 ALA A N 1
ATOM 624 C CA . ALA A 1 80 ? 23.432 -30.073 -16.780 1.00 88.50 80 ALA A CA 1
ATOM 625 C C . ALA A 1 80 ? 21.932 -30.149 -16.440 1.00 88.50 80 ALA A C 1
ATOM 627 O O . ALA A 1 80 ? 21.452 -31.214 -16.055 1.00 88.50 80 ALA A O 1
ATOM 628 N N . MET A 1 81 ? 21.180 -29.064 -16.666 1.00 87.25 81 MET A N 1
ATOM 629 C CA . MET A 1 81 ? 19.729 -29.016 -16.437 1.00 87.25 81 MET A CA 1
ATOM 630 C C . MET A 1 81 ? 18.937 -29.934 -17.383 1.00 87.25 81 MET A C 1
ATOM 632 O O . MET A 1 81 ? 17.950 -30.533 -16.969 1.00 87.25 81 MET A O 1
ATOM 636 N N . SER A 1 82 ? 19.369 -30.116 -18.635 1.00 90.31 82 SER A N 1
ATOM 637 C CA . SER A 1 82 ? 18.726 -31.072 -19.555 1.00 90.31 82 SER A CA 1
ATOM 638 C C . SER A 1 82 ? 18.818 -32.527 -19.056 1.00 90.31 82 SER A C 1
ATOM 640 O O . SER A 1 82 ? 17.861 -33.304 -19.154 1.00 90.31 82 SER A O 1
ATOM 642 N N . LYS A 1 83 ? 19.959 -32.904 -18.466 1.00 89.88 83 LYS A N 1
ATOM 643 C CA . LYS A 1 83 ? 20.206 -34.269 -17.965 1.00 89.88 83 LYS A CA 1
ATOM 644 C C . LYS A 1 83 ? 19.603 -34.528 -16.584 1.00 89.88 83 LYS A C 1
ATOM 646 O O . LYS A 1 83 ? 19.487 -35.689 -16.183 1.00 89.88 83 LYS A O 1
ATOM 651 N N . ASP A 1 84 ? 19.223 -33.479 -15.864 1.00 88.31 84 ASP A N 1
ATOM 652 C CA . ASP A 1 84 ? 18.682 -33.576 -14.516 1.00 88.31 84 ASP A CA 1
ATOM 653 C C . ASP A 1 84 ? 17.235 -34.081 -14.521 1.00 88.31 84 ASP A C 1
ATOM 655 O O . ASP A 1 84 ? 16.313 -33.381 -14.926 1.00 88.31 84 ASP A O 1
ATOM 659 N N . LYS A 1 85 ? 17.010 -35.301 -14.025 1.00 87.25 85 LYS A N 1
ATOM 660 C CA . LYS A 1 85 ? 15.681 -35.929 -13.999 1.00 87.25 85 LYS A CA 1
ATOM 661 C C . LYS A 1 85 ? 14.694 -35.265 -13.032 1.00 87.25 85 LYS A C 1
ATOM 663 O O . LYS A 1 85 ? 13.517 -35.610 -13.098 1.00 87.25 85 LYS A O 1
ATOM 668 N N . THR A 1 86 ? 15.129 -34.348 -12.162 1.00 83.31 86 THR A N 1
ATOM 669 C CA . THR A 1 86 ? 14.210 -33.605 -11.280 1.00 83.31 86 THR A CA 1
ATOM 670 C C . THR A 1 86 ? 13.437 -32.514 -12.020 1.00 83.31 86 THR A C 1
ATOM 672 O O . THR A 1 86 ? 12.449 -32.010 -11.498 1.00 83.31 86 THR A O 1
ATOM 675 N N . ILE A 1 87 ? 13.885 -32.123 -13.216 1.00 86.19 87 ILE A N 1
ATOM 676 C CA . ILE A 1 87 ? 13.260 -31.076 -14.030 1.00 86.19 87 ILE A CA 1
ATOM 677 C C . ILE A 1 87 ? 12.212 -31.701 -14.962 1.00 86.19 87 ILE A C 1
ATOM 679 O O . ILE A 1 87 ? 12.423 -32.776 -15.536 1.00 86.19 87 ILE A O 1
ATOM 683 N N . ASP A 1 88 ? 11.079 -31.014 -15.146 1.00 86.94 88 ASP A N 1
ATOM 684 C CA . ASP A 1 88 ? 10.011 -31.486 -16.027 1.00 86.94 88 ASP A CA 1
ATOM 685 C C . ASP A 1 88 ? 10.525 -31.775 -17.445 1.00 86.94 88 ASP A C 1
ATOM 687 O O . ASP A 1 88 ? 11.326 -31.034 -18.026 1.00 86.94 88 ASP A O 1
ATOM 691 N N . SER A 1 89 ? 10.027 -32.865 -18.023 1.00 87.88 89 SER A N 1
ATOM 692 C CA . SER A 1 89 ? 10.459 -33.359 -19.329 1.00 87.88 89 SER A CA 1
ATOM 693 C C . SER A 1 89 ? 10.346 -32.291 -20.417 1.00 87.88 89 SER A C 1
ATOM 695 O O . SER A 1 89 ? 11.244 -32.176 -21.249 1.00 87.88 89 SER A O 1
ATOM 697 N N . ARG A 1 90 ? 9.303 -31.453 -20.387 1.00 89.25 90 ARG A N 1
ATOM 698 C CA . ARG A 1 90 ? 9.105 -30.368 -21.357 1.00 89.25 90 ARG A CA 1
ATOM 699 C C . ARG A 1 90 ? 10.231 -29.340 -21.307 1.00 89.25 90 ARG A C 1
ATOM 701 O O . ARG A 1 90 ? 10.638 -28.841 -22.352 1.00 89.25 90 ARG A O 1
ATOM 708 N N . LEU A 1 91 ? 10.717 -29.003 -20.116 1.00 86.69 91 LEU A N 1
ATOM 709 C CA . LEU A 1 91 ? 11.802 -28.037 -19.941 1.00 86.69 91 LEU A CA 1
ATOM 710 C C . LEU A 1 91 ? 13.147 -28.630 -20.348 1.00 86.69 91 LEU A C 1
ATOM 712 O O . LEU A 1 91 ? 13.923 -27.955 -21.019 1.00 86.69 91 LEU A O 1
ATOM 716 N N . ARG A 1 92 ? 13.380 -29.909 -20.043 1.00 89.50 92 ARG A N 1
ATOM 717 C CA . ARG A 1 92 ? 14.578 -30.636 -20.493 1.00 89.50 92 ARG A CA 1
ATOM 718 C C . ARG A 1 92 ? 14.676 -30.662 -22.018 1.00 89.50 92 ARG A C 1
ATOM 720 O O . ARG A 1 92 ? 15.703 -30.272 -22.566 1.00 89.50 92 ARG A O 1
ATOM 727 N N . PHE A 1 93 ? 13.569 -30.952 -22.706 1.00 90.94 93 PHE A N 1
ATOM 728 C CA . PHE A 1 93 ? 13.508 -30.855 -24.169 1.00 90.94 93 PHE A CA 1
ATOM 729 C C . PHE A 1 93 ? 13.711 -29.425 -24.688 1.00 90.94 93 PHE A C 1
ATOM 731 O O . PHE A 1 93 ? 14.390 -29.233 -25.693 1.00 90.94 93 PHE A O 1
ATOM 738 N N . LYS A 1 94 ? 13.187 -28.400 -24.001 1.00 89.75 94 LYS A N 1
ATOM 739 C CA . LYS A 1 94 ? 13.452 -26.999 -24.377 1.00 89.75 94 LYS A CA 1
ATOM 740 C C . LYS A 1 94 ? 14.934 -26.642 -24.266 1.00 89.75 94 LYS A C 1
ATOM 742 O O . LYS A 1 94 ? 15.443 -25.931 -25.132 1.00 89.75 94 LYS A O 1
ATOM 747 N N . PHE A 1 95 ? 15.628 -27.124 -23.237 1.00 90.56 95 PHE A N 1
ATOM 748 C CA . PHE A 1 95 ? 17.073 -26.942 -23.118 1.00 90.56 95 PHE A CA 1
ATOM 749 C C . PHE A 1 95 ? 17.816 -27.639 -24.259 1.00 90.56 95 PHE A C 1
ATOM 751 O O . PHE A 1 95 ? 18.652 -27.002 -24.905 1.00 90.56 95 PHE A O 1
ATOM 758 N N . ASP A 1 96 ? 17.456 -28.884 -24.577 1.00 87.56 96 ASP A N 1
ATOM 759 C CA . ASP A 1 96 ? 18.027 -29.622 -25.710 1.00 87.56 96 ASP A CA 1
ATOM 760 C C . ASP A 1 96 ? 17.828 -28.895 -27.046 1.00 87.56 96 ASP A C 1
ATOM 762 O O . ASP A 1 96 ? 18.772 -28.785 -27.833 1.00 87.56 96 ASP A O 1
ATOM 766 N N . ASP A 1 97 ? 16.645 -28.323 -27.284 1.00 87.75 97 ASP A N 1
ATOM 767 C CA . ASP A 1 97 ? 16.338 -27.559 -28.497 1.00 87.75 97 ASP A CA 1
ATOM 768 C C . ASP A 1 97 ? 17.233 -26.321 -28.648 1.00 87.75 97 ASP A C 1
ATOM 770 O O . ASP A 1 97 ? 17.700 -26.007 -29.752 1.00 87.75 97 ASP A O 1
ATOM 774 N N . VAL A 1 98 ? 17.499 -25.609 -27.549 1.00 88.50 98 VAL A N 1
ATOM 775 C CA . VAL A 1 98 ? 18.360 -24.416 -27.552 1.00 88.50 98 VAL A CA 1
ATOM 776 C C . VAL A 1 98 ? 19.837 -24.798 -27.686 1.00 88.50 98 VAL A C 1
ATOM 778 O O . VAL A 1 98 ? 20.573 -24.155 -28.440 1.00 88.50 98 VAL A O 1
ATOM 781 N N . ILE A 1 99 ? 20.276 -25.878 -27.037 1.00 88.88 99 ILE A N 1
ATOM 782 C CA . ILE A 1 99 ? 21.629 -26.434 -27.200 1.00 88.88 99 ILE A CA 1
ATOM 783 C C . ILE A 1 99 ? 21.852 -26.869 -28.655 1.00 88.88 99 ILE A C 1
ATOM 785 O O . ILE A 1 99 ? 22.878 -26.538 -29.260 1.00 88.88 99 ILE A O 1
ATOM 789 N N . ALA A 1 100 ? 20.877 -27.550 -29.259 1.00 85.94 100 ALA A N 1
ATOM 790 C CA . ALA A 1 100 ? 20.908 -27.923 -30.668 1.00 85.94 100 ALA A CA 1
ATOM 791 C C . ALA A 1 100 ? 20.909 -26.690 -31.590 1.00 85.94 100 ALA A C 1
ATOM 793 O O . ALA A 1 100 ? 21.623 -26.680 -32.596 1.00 85.94 100 ALA A O 1
ATOM 794 N N . LEU A 1 101 ? 20.170 -25.628 -31.237 1.00 85.81 101 LEU A N 1
ATOM 795 C CA . LEU A 1 101 ? 20.165 -24.350 -31.958 1.00 85.81 101 LEU A CA 1
ATOM 796 C C . LEU A 1 101 ? 21.550 -23.687 -31.983 1.00 85.81 101 LEU A C 1
ATOM 798 O O . LEU A 1 101 ? 21.948 -23.173 -33.031 1.00 85.81 101 LEU A O 1
ATOM 802 N N . ARG A 1 102 ? 22.308 -23.744 -30.884 1.00 86.62 102 ARG A N 1
ATOM 803 C CA . ARG A 1 102 ? 23.695 -23.257 -30.860 1.00 86.62 102 ARG A CA 1
ATOM 804 C C . ARG A 1 102 ? 24.613 -24.120 -31.724 1.00 86.62 102 ARG A C 1
ATOM 806 O O . ARG A 1 102 ? 25.339 -23.580 -32.555 1.00 86.62 102 ARG A O 1
ATOM 813 N N . LYS A 1 103 ? 24.527 -25.454 -31.615 1.00 84.69 103 LYS A N 1
ATOM 814 C CA . LYS A 1 103 ? 25.344 -26.394 -32.416 1.00 84.69 103 LYS A CA 1
ATOM 815 C C . LYS A 1 103 ? 25.158 -26.212 -33.928 1.00 84.69 103 LYS A C 1
ATOM 817 O O . LYS A 1 103 ? 26.112 -26.373 -34.681 1.00 84.69 103 LYS A O 1
ATOM 822 N N . ARG A 1 104 ? 23.958 -25.822 -34.377 1.00 83.44 104 ARG A N 1
ATOM 823 C CA . ARG A 1 104 ? 23.660 -25.508 -35.791 1.00 83.44 104 ARG A CA 1
ATOM 824 C C . ARG A 1 104 ? 23.947 -24.053 -36.200 1.00 83.44 104 ARG A C 1
ATOM 826 O O . ARG A 1 104 ? 23.529 -23.627 -37.279 1.00 83.44 104 ARG A O 1
ATOM 833 N N . GLY A 1 105 ? 24.619 -23.272 -35.353 1.00 80.06 105 GLY A N 1
ATOM 834 C CA . GLY A 1 105 ? 24.993 -21.883 -35.635 1.00 80.06 105 GLY A CA 1
ATOM 835 C C . GLY A 1 105 ? 23.804 -20.918 -35.690 1.00 80.06 105 GLY A C 1
ATOM 836 O O . GLY A 1 105 ? 23.756 -20.051 -36.564 1.00 80.06 105 GLY A O 1
ATOM 837 N N . TRP A 1 106 ? 22.823 -21.084 -34.797 1.00 83.19 106 TRP A N 1
ATOM 838 C CA . TRP A 1 106 ? 21.647 -20.211 -34.647 1.00 83.19 106 TRP A CA 1
ATOM 839 C C . TRP A 1 106 ? 20.719 -20.132 -35.869 1.00 83.19 106 TRP A C 1
ATOM 841 O O . TRP A 1 106 ? 19.967 -19.171 -36.036 1.00 83.19 106 TRP A O 1
ATOM 851 N N . LYS A 1 107 ? 20.742 -21.147 -36.736 1.00 75.50 107 LYS A N 1
ATOM 852 C CA . LYS A 1 107 ? 19.824 -21.264 -37.879 1.00 75.50 107 LYS A CA 1
ATOM 853 C C . LYS A 1 107 ? 18.520 -21.928 -37.435 1.00 75.50 107 LYS A C 1
ATOM 855 O O . LYS A 1 107 ? 18.555 -22.983 -36.811 1.00 75.50 107 LYS A O 1
ATOM 860 N N . VAL A 1 108 ? 17.367 -21.331 -37.730 1.00 65.06 108 VAL A N 1
ATOM 861 C CA . VAL A 1 108 ? 16.050 -21.930 -37.442 1.00 65.06 108 VAL A CA 1
ATOM 862 C C . VAL A 1 108 ? 15.665 -22.856 -38.596 1.00 65.06 108 VAL A C 1
ATOM 864 O O . VAL A 1 108 ? 15.697 -22.433 -39.749 1.00 65.06 108 VAL A O 1
ATOM 867 N N . ILE A 1 109 ? 15.310 -24.106 -38.292 1.00 57.34 109 ILE A N 1
ATOM 868 C CA . ILE A 1 109 ? 14.826 -25.083 -39.278 1.00 57.34 109 ILE A CA 1
ATOM 869 C C . ILE A 1 109 ? 13.317 -24.864 -39.446 1.00 57.34 109 ILE A C 1
ATOM 871 O O . ILE A 1 109 ? 12.587 -24.842 -38.451 1.00 57.34 109 ILE A O 1
ATOM 875 N N . LYS A 1 110 ? 12.839 -24.664 -40.679 1.00 51.31 110 LYS A N 1
ATOM 876 C CA . LYS A 1 110 ? 11.397 -24.607 -40.966 1.00 51.31 110 LYS A CA 1
ATOM 877 C C . LYS A 1 110 ? 10.835 -26.032 -40.917 1.00 51.31 110 LYS A C 1
ATOM 879 O O . LYS A 1 110 ? 11.522 -26.975 -41.295 1.00 51.31 110 LYS A O 1
ATOM 884 N N . LYS A 1 111 ? 9.596 -26.200 -40.436 1.00 48.47 111 LYS A N 1
ATOM 885 C CA . LYS A 1 111 ? 8.948 -27.520 -40.253 1.00 48.47 111 LYS A CA 1
ATOM 886 C C . LYS A 1 111 ? 8.978 -28.410 -41.506 1.00 48.47 111 LYS A C 1
ATOM 888 O O . LYS A 1 111 ? 8.962 -29.627 -41.361 1.00 48.47 111 LYS A O 1
ATOM 893 N N . ASP A 1 112 ? 9.087 -27.815 -42.690 1.00 52.06 112 ASP A N 1
ATOM 894 C CA . ASP A 1 112 ? 9.110 -28.514 -43.979 1.00 52.06 112 ASP A CA 1
ATOM 895 C C . ASP A 1 112 ? 10.409 -29.312 -44.226 1.00 52.06 112 ASP A C 1
ATOM 897 O O . ASP A 1 112 ? 10.415 -30.246 -45.024 1.00 52.06 112 ASP A O 1
ATOM 901 N N . ASP A 1 113 ? 11.492 -29.015 -43.498 1.00 51.19 113 ASP A N 1
ATOM 902 C CA . ASP A 1 113 ? 12.805 -29.650 -43.694 1.00 51.19 113 ASP A CA 1
ATOM 903 C C . ASP A 1 113 ? 13.050 -30.870 -42.779 1.00 51.19 113 ASP A C 1
ATOM 905 O O . ASP A 1 113 ? 14.033 -31.592 -42.945 1.00 51.19 113 ASP A O 1
ATOM 909 N N . ILE A 1 114 ? 12.154 -31.155 -41.824 1.00 48.72 114 ILE A N 1
ATOM 910 C CA . ILE A 1 114 ? 12.325 -32.233 -40.822 1.00 48.72 114 ILE A CA 1
ATOM 911 C C . ILE A 1 114 ? 12.156 -33.639 -41.446 1.00 48.72 114 ILE A C 1
ATOM 913 O O . ILE A 1 114 ? 12.562 -34.643 -40.862 1.00 48.72 114 ILE A O 1
ATOM 917 N N . GLY A 1 115 ? 11.607 -33.728 -42.662 1.00 41.69 115 GLY A N 1
ATOM 918 C CA . GLY A 1 115 ? 11.388 -34.993 -43.372 1.00 41.69 115 GLY A CA 1
ATOM 919 C C . GLY A 1 115 ? 12.585 -35.529 -44.163 1.00 41.69 115 GLY A C 1
ATOM 920 O O . GLY A 1 115 ? 12.542 -36.678 -44.601 1.00 41.69 115 GLY A O 1
ATOM 921 N N . ARG A 1 116 ? 13.658 -34.752 -44.363 1.00 41.53 116 ARG A N 1
ATOM 922 C CA . ARG A 1 116 ? 14.797 -35.194 -45.182 1.00 41.53 116 ARG A CA 1
ATOM 923 C C . ARG A 1 116 ? 15.953 -35.633 -44.292 1.00 41.53 116 ARG A C 1
ATOM 925 O O . ARG A 1 116 ? 16.885 -34.876 -44.043 1.00 41.53 116 ARG A O 1
ATOM 932 N N . LYS A 1 117 ? 15.882 -36.873 -43.798 1.00 37.12 117 LYS A N 1
ATOM 933 C CA . LYS A 1 117 ? 17.063 -37.538 -43.235 1.00 37.12 117 LYS A CA 1
ATOM 934 C C . LYS A 1 117 ? 18.156 -37.594 -44.304 1.00 37.12 117 LYS A C 1
ATOM 936 O O . LYS A 1 117 ? 17.894 -37.953 -45.450 1.00 37.12 117 LYS A O 1
ATOM 941 N N . GLU A 1 118 ? 19.365 -37.212 -43.909 1.00 42.94 118 GLU A N 1
ATOM 942 C CA . GLU A 1 118 ? 20.587 -37.454 -44.667 1.00 42.94 118 GLU A CA 1
ATOM 943 C C . GLU A 1 118 ? 20.726 -38.953 -44.969 1.00 42.94 118 GLU A C 1
ATOM 945 O O . GLU A 1 118 ? 20.590 -39.784 -44.070 1.00 42.94 118 GLU A O 1
ATOM 950 N N . GLY A 1 119 ? 21.017 -39.278 -46.232 1.00 43.03 119 GLY A N 1
ATOM 951 C CA . GLY A 1 119 ? 21.445 -40.612 -46.649 1.00 43.03 119 GLY A CA 1
ATOM 952 C C . GLY A 1 119 ? 20.511 -41.337 -47.616 1.00 43.03 119 GLY A C 1
ATOM 953 O O . GLY A 1 119 ? 20.010 -42.402 -47.284 1.00 43.03 119 GLY A O 1
ATOM 954 N N . GLU A 1 120 ? 20.348 -40.833 -48.843 1.00 34.19 120 GLU A N 1
ATOM 955 C CA . GLU A 1 120 ? 19.994 -41.701 -49.976 1.00 34.19 120 GLU A CA 1
ATOM 956 C C . GLU A 1 120 ? 20.549 -41.109 -51.287 1.00 34.19 120 GLU A C 1
ATOM 958 O O . GLU A 1 120 ? 20.237 -39.958 -51.610 1.00 34.19 120 GLU A O 1
ATOM 963 N N . PRO A 1 121 ? 21.423 -41.820 -52.029 1.00 38.66 121 PRO A N 1
ATOM 964 C CA . PRO A 1 121 ? 21.949 -41.317 -53.288 1.00 38.66 121 PRO A CA 1
ATOM 965 C C . PRO A 1 121 ? 20.863 -41.365 -54.368 1.00 38.66 121 PRO A C 1
ATOM 967 O O . PRO A 1 121 ? 20.147 -42.354 -54.523 1.00 38.66 121 PRO A O 1
ATOM 970 N N . ASP A 1 122 ? 20.781 -40.267 -55.115 1.00 41.88 122 ASP A N 1
ATOM 971 C CA . ASP A 1 122 ? 19.856 -39.990 -56.210 1.00 41.88 122 ASP A CA 1
ATOM 972 C C . ASP A 1 122 ? 19.739 -41.159 -57.211 1.00 41.88 122 ASP A C 1
ATOM 974 O O . ASP A 1 122 ? 20.560 -41.337 -58.111 1.00 41.88 122 ASP A O 1
ATOM 978 N N . ARG A 1 123 ? 18.681 -41.968 -57.065 1.00 45.94 123 ARG A N 1
ATOM 979 C CA . ARG A 1 123 ? 18.236 -42.946 -58.071 1.00 45.94 123 ARG A CA 1
ATOM 980 C C . ARG A 1 123 ? 17.155 -42.364 -58.978 1.00 45.94 123 ARG A C 1
ATOM 982 O O . ARG A 1 123 ? 16.170 -43.035 -59.287 1.00 45.94 123 ARG A O 1
ATOM 989 N N . ARG A 1 124 ? 17.328 -41.131 -59.460 1.00 37.75 124 ARG A N 1
ATOM 990 C CA . ARG A 1 124 ? 16.543 -40.622 -60.592 1.00 37.75 124 ARG A CA 1
ATOM 991 C C . ARG A 1 124 ? 17.398 -40.226 -61.788 1.00 37.75 124 ARG A C 1
ATOM 993 O O . ARG A 1 124 ? 17.093 -39.294 -62.518 1.00 37.75 124 ARG A O 1
ATOM 1000 N N . SER A 1 125 ? 18.407 -41.045 -62.060 1.00 44.78 125 SER A N 1
ATOM 1001 C CA . SER A 1 125 ? 18.967 -41.204 -63.399 1.00 44.78 125 SER A CA 1
ATOM 1002 C C . SER A 1 125 ? 18.535 -42.565 -63.948 1.00 44.78 125 SER A C 1
ATOM 1004 O O . SER A 1 125 ? 18.887 -43.585 -63.371 1.00 44.78 125 SER A O 1
ATOM 1006 N N . GLN A 1 126 ? 17.813 -42.548 -65.076 1.00 42.28 126 GLN A N 1
ATOM 1007 C CA . GLN A 1 126 ? 17.315 -43.671 -65.897 1.00 42.28 126 GLN A CA 1
ATOM 1008 C C . GLN A 1 126 ? 15.818 -44.003 -65.778 1.00 42.28 126 GLN A C 1
ATOM 1010 O O . GLN A 1 126 ? 15.424 -45.006 -65.202 1.00 42.28 126 GLN A O 1
ATOM 1015 N N . VAL A 1 127 ? 14.996 -43.243 -66.510 1.00 37.97 127 VAL A N 1
ATOM 1016 C CA . VAL A 1 127 ? 14.011 -43.849 -67.423 1.00 37.97 127 VAL A CA 1
ATOM 1017 C C . VAL A 1 127 ? 14.085 -43.086 -68.745 1.00 37.97 127 VAL A C 1
ATOM 1019 O O . VAL A 1 127 ? 13.569 -41.980 -68.877 1.00 37.97 127 VAL A O 1
ATOM 1022 N N . LYS A 1 128 ? 14.769 -43.677 -69.729 1.00 38.62 128 LYS A N 1
ATOM 1023 C CA . LYS A 1 128 ? 14.630 -43.316 -71.144 1.00 38.62 128 LYS A CA 1
ATOM 1024 C C . LYS A 1 128 ? 13.246 -43.776 -71.608 1.00 38.62 128 LYS A C 1
ATOM 1026 O O . LYS A 1 128 ? 12.970 -44.968 -71.517 1.00 38.62 128 LYS A O 1
ATOM 1031 N N . ARG A 1 129 ? 12.430 -42.896 -72.194 1.00 31.78 129 ARG A N 1
ATOM 1032 C CA . ARG A 1 129 ? 11.481 -43.289 -73.253 1.00 31.78 129 ARG A CA 1
ATOM 1033 C C . ARG A 1 129 ? 11.478 -42.235 -74.370 1.00 31.78 129 ARG A C 1
ATOM 1035 O O . ARG A 1 129 ? 11.606 -41.052 -74.065 1.00 31.78 129 ARG A O 1
ATOM 1042 N N . PRO A 1 130 ? 11.430 -42.668 -75.642 1.00 35.62 130 PRO A N 1
ATOM 1043 C CA . PRO A 1 130 ? 11.761 -41.842 -76.796 1.00 35.62 130 PRO A CA 1
ATOM 1044 C C . PRO A 1 130 ? 10.593 -40.961 -77.245 1.00 35.62 130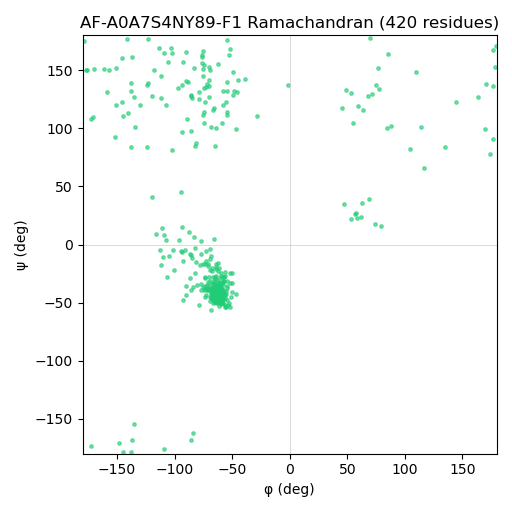 PRO A C 1
ATOM 1046 O O . PRO A 1 130 ? 9.426 -41.317 -77.096 1.00 35.62 130 PRO A O 1
ATOM 1049 N N . ALA A 1 131 ? 10.946 -39.823 -77.840 1.00 34.19 131 ALA A N 1
ATOM 1050 C CA . ALA A 1 131 ? 10.051 -38.980 -78.611 1.00 34.19 131 ALA A CA 1
ATOM 1051 C C . ALA A 1 131 ? 9.704 -39.650 -79.949 1.00 34.19 131 ALA A C 1
ATOM 1053 O O . ALA A 1 131 ? 10.591 -40.163 -80.631 1.00 34.19 131 ALA A O 1
ATOM 1054 N N . GLN A 1 132 ? 8.437 -39.574 -80.357 1.00 36.38 132 GLN A N 1
ATOM 1055 C CA . GLN A 1 132 ? 8.050 -39.776 -81.749 1.00 36.38 132 GLN A CA 1
ATOM 1056 C C . GLN A 1 132 ? 6.951 -38.774 -82.122 1.00 36.38 132 GLN A C 1
ATOM 1058 O O . GLN A 1 132 ? 5.851 -38.780 -81.577 1.00 36.38 132 GLN A O 1
ATOM 1063 N N . HIS A 1 133 ? 7.313 -37.860 -83.022 1.00 33.94 133 HIS A N 1
ATOM 1064 C CA . HIS A 1 133 ? 6.417 -36.998 -83.785 1.00 33.94 133 HIS A CA 1
ATOM 1065 C C . HIS A 1 133 ? 5.645 -37.820 -84.823 1.00 33.94 133 HIS A C 1
ATOM 1067 O O . HIS A 1 133 ? 6.275 -38.570 -85.563 1.00 33.94 133 HIS A O 1
ATOM 1073 N N . GLN A 1 134 ? 4.338 -37.579 -84.965 1.00 29.73 134 GLN A N 1
ATOM 1074 C CA . GLN A 1 134 ? 3.681 -37.226 -86.237 1.00 29.73 134 GLN A CA 1
ATOM 1075 C C . GLN A 1 134 ? 2.167 -37.101 -86.039 1.00 29.73 134 GLN A C 1
ATOM 1077 O O . GLN A 1 134 ? 1.544 -37.949 -85.412 1.00 29.73 134 GLN A O 1
ATOM 1082 N N . GLY A 1 135 ? 1.570 -36.063 -86.619 1.00 30.52 135 GLY A N 1
ATOM 1083 C CA . GLY A 1 135 ? 0.118 -35.910 -86.671 1.00 30.52 135 GLY A CA 1
ATOM 1084 C C . GLY A 1 135 ? -0.277 -34.566 -87.262 1.00 30.52 135 GLY A C 1
ATOM 1085 O O . GLY A 1 135 ? -0.574 -33.631 -86.529 1.00 30.52 135 GLY A O 1
ATOM 1086 N N . GLY A 1 136 ? -0.196 -34.465 -88.589 1.00 30.48 136 GLY A N 1
ATOM 1087 C CA . GLY A 1 136 ? -0.578 -33.287 -89.355 1.00 30.48 136 GLY A CA 1
ATOM 1088 C C . GLY A 1 136 ? -2.093 -33.101 -89.508 1.00 30.48 136 GLY A C 1
ATOM 1089 O O . GLY A 1 136 ? -2.863 -34.055 -89.526 1.00 30.48 136 GLY A O 1
ATOM 1090 N N . SER A 1 137 ? -2.440 -31.821 -89.638 1.00 33.12 137 SER A N 1
ATOM 1091 C CA . SER A 1 137 ? -3.627 -31.137 -90.168 1.00 33.12 137 SER A CA 1
ATOM 1092 C C . SER A 1 137 ? -4.806 -31.920 -90.763 1.00 33.12 137 SER A C 1
ATOM 1094 O O . SER A 1 137 ? -4.627 -32.743 -91.658 1.00 33.12 137 SER A O 1
ATOM 1096 N N . ARG A 1 138 ? -6.018 -31.466 -90.385 1.00 31.62 138 ARG A N 1
ATOM 1097 C CA . ARG A 1 138 ? -7.281 -31.243 -91.154 1.00 31.62 138 ARG A CA 1
ATOM 1098 C C . ARG A 1 138 ? -8.406 -31.129 -90.109 1.00 31.62 138 ARG A C 1
ATOM 1100 O O . ARG A 1 138 ? -8.510 -32.017 -89.282 1.00 31.62 138 ARG A O 1
ATOM 1107 N N . GLY A 1 139 ? -9.287 -30.141 -90.007 1.00 30.52 139 GLY A N 1
ATOM 1108 C CA . GLY A 1 139 ? -9.689 -28.945 -90.750 1.00 30.52 139 GLY A CA 1
ATOM 1109 C C . GLY A 1 139 ? -10.818 -28.265 -89.921 1.00 30.52 139 GLY A C 1
ATOM 1110 O O . GLY A 1 139 ? -11.202 -28.810 -88.884 1.00 30.52 139 GLY A O 1
ATOM 1111 N N . PRO A 1 140 ? -11.326 -27.085 -90.315 1.00 45.22 140 PRO A N 1
ATOM 1112 C CA . PRO A 1 140 ? -12.121 -26.198 -89.460 1.00 45.22 140 PRO A CA 1
ATOM 1113 C C . PRO A 1 140 ? -13.633 -26.435 -89.582 1.00 45.22 140 PRO A C 1
ATOM 1115 O O . PRO A 1 140 ? -14.112 -26.899 -90.620 1.00 45.22 140 PRO A O 1
ATOM 1118 N N . ARG A 1 141 ? -14.405 -26.048 -88.557 1.00 33.44 141 ARG A N 1
ATOM 1119 C CA . ARG A 1 141 ? -15.835 -25.778 -88.738 1.00 33.44 141 ARG A CA 1
ATOM 1120 C C . ARG A 1 141 ? -16.326 -24.643 -87.846 1.00 33.44 141 ARG A C 1
ATOM 1122 O O . ARG A 1 141 ? -16.174 -24.670 -86.629 1.00 33.44 141 ARG A O 1
ATOM 1129 N N . ASP A 1 142 ? -16.871 -23.663 -88.549 1.00 29.95 142 ASP A N 1
ATOM 1130 C CA . ASP A 1 142 ? -17.356 -22.366 -88.116 1.00 29.95 142 ASP A CA 1
ATOM 1131 C C . ASP A 1 142 ? -18.698 -22.398 -87.375 1.00 29.95 142 ASP A C 1
ATOM 1133 O O . ASP A 1 142 ? -19.500 -23.316 -87.546 1.00 29.95 142 ASP A O 1
ATOM 1137 N N . ASN A 1 143 ? -18.962 -21.241 -86.754 1.00 33.91 143 ASN A N 1
ATOM 1138 C CA . ASN A 1 143 ? -20.256 -20.556 -86.657 1.00 33.91 143 ASN A CA 1
ATOM 1139 C C . ASN A 1 143 ? -21.304 -21.137 -85.676 1.00 33.91 143 ASN A C 1
ATOM 1141 O O . ASN A 1 143 ? -21.596 -22.318 -85.669 1.00 33.91 143 ASN A O 1
ATOM 1145 N N . SER A 1 144 ? -22.038 -20.351 -84.879 1.00 32.97 144 SER A N 1
ATOM 1146 C CA . SER A 1 144 ? -22.238 -18.897 -84.879 1.00 32.97 144 SER A CA 1
ATOM 1147 C C . SER A 1 144 ? -23.258 -18.465 -83.810 1.00 32.97 144 SER A C 1
ATOM 1149 O O . SER A 1 144 ? -24.042 -19.289 -83.352 1.00 32.97 144 SER A O 1
ATOM 1151 N N . HIS A 1 145 ? -23.299 -17.144 -83.570 1.00 34.03 145 HIS A N 1
ATOM 1152 C CA . HIS A 1 145 ? -24.341 -16.335 -82.908 1.00 34.03 145 HIS A CA 1
ATOM 1153 C C . HIS A 1 145 ? -24.459 -16.542 -81.379 1.00 34.03 145 HIS A C 1
ATOM 1155 O O . HIS A 1 145 ? -24.544 -17.650 -80.885 1.00 34.03 145 HIS A O 1
ATOM 1161 N N . SER A 1 146 ? -24.464 -15.512 -80.533 1.00 33.12 146 SER A N 1
ATOM 1162 C CA . SER A 1 146 ? -25.281 -14.312 -80.655 1.00 33.12 146 SER A CA 1
ATOM 1163 C C . SER A 1 146 ? -24.742 -13.149 -79.808 1.00 33.12 146 SER A C 1
ATOM 1165 O O . SER A 1 146 ? -24.113 -13.316 -78.767 1.00 33.12 146 SER A O 1
ATOM 1167 N N . SER A 1 147 ? -25.031 -11.967 -80.333 1.00 32.78 147 SER A N 1
ATOM 1168 C CA . SER A 1 147 ? -24.881 -10.596 -79.854 1.00 32.78 147 SER A CA 1
ATOM 1169 C C . SER A 1 147 ? -25.166 -10.328 -78.370 1.00 32.78 147 SER A C 1
ATOM 1171 O O . SER A 1 147 ? -26.214 -10.728 -77.875 1.00 32.78 147 SER A O 1
ATOM 1173 N N . ASN A 1 148 ? -24.379 -9.438 -77.748 1.00 33.41 148 ASN A N 1
ATOM 1174 C CA . ASN A 1 148 ? -24.896 -8.090 -77.477 1.00 33.41 148 ASN A CA 1
ATOM 1175 C C . ASN A 1 148 ? -23.785 -7.046 -77.246 1.00 33.41 148 ASN A C 1
ATOM 1177 O O . ASN A 1 148 ? -22.853 -7.252 -76.473 1.00 33.41 148 ASN A O 1
ATOM 1181 N N . LYS A 1 149 ? -23.913 -5.912 -77.938 1.00 33.69 149 LYS A N 1
ATOM 1182 C CA . LYS A 1 149 ? -23.088 -4.700 -77.831 1.00 33.69 149 LYS A CA 1
ATOM 1183 C C . LYS A 1 149 ? -23.773 -3.746 -76.847 1.00 33.69 149 LYS A C 1
ATOM 1185 O O . LYS A 1 149 ? -24.969 -3.521 -76.976 1.00 33.69 149 LYS A O 1
ATOM 1190 N N . GLY A 1 150 ? -23.013 -3.110 -75.957 1.00 29.95 150 GLY A N 1
ATOM 1191 C CA . GLY A 1 150 ? -23.483 -1.942 -75.204 1.00 29.95 150 GLY A CA 1
ATOM 1192 C C . GLY A 1 150 ? -22.537 -1.537 -74.072 1.00 29.95 150 GLY A C 1
ATOM 1193 O O . GLY A 1 150 ? -22.562 -2.145 -73.010 1.00 29.95 150 GLY A O 1
ATOM 1194 N N . GLY A 1 151 ? -21.692 -0.524 -74.293 1.00 29.75 151 GLY A N 1
ATOM 1195 C CA . GLY A 1 151 ? -21.127 0.289 -73.197 1.00 29.75 151 GLY A CA 1
ATOM 1196 C C . GLY A 1 151 ? -22.090 1.434 -72.825 1.00 29.75 151 GLY A C 1
ATOM 1197 O O . GLY A 1 151 ? -23.192 1.450 -73.372 1.00 29.75 151 GLY A O 1
ATOM 1198 N N . PRO A 1 152 ? -21.700 2.450 -72.020 1.00 41.59 152 PRO A N 1
ATOM 1199 C CA . PRO A 1 152 ? -20.509 2.617 -71.176 1.00 41.59 152 PRO A CA 1
ATOM 1200 C C . PRO A 1 152 ? -20.836 2.891 -69.672 1.00 41.59 152 PRO A C 1
ATOM 1202 O O . PRO A 1 152 ? -21.989 2.991 -69.273 1.00 41.59 152 PRO A O 1
ATOM 1205 N N . LYS A 1 153 ? -19.777 2.989 -68.843 1.00 37.62 153 LYS A N 1
ATOM 1206 C CA . LYS A 1 153 ? -19.700 3.373 -67.398 1.00 37.62 153 LYS A CA 1
ATOM 1207 C C . LYS A 1 153 ? -20.362 4.752 -67.095 1.00 37.62 153 LYS A C 1
ATOM 1209 O O . LYS A 1 153 ? -20.632 5.438 -68.077 1.00 37.62 153 LYS A O 1
ATOM 1214 N N . PRO A 1 154 ? -20.487 5.276 -65.838 1.00 41.78 154 PRO A N 1
ATOM 1215 C CA . PRO A 1 154 ? -19.915 4.852 -64.538 1.00 41.78 154 PRO A CA 1
ATOM 1216 C C . PRO A 1 154 ? -20.866 4.985 -63.313 1.00 41.78 154 PRO A C 1
ATOM 1218 O O . PRO A 1 154 ? -21.945 5.553 -63.409 1.00 41.78 154 PRO A O 1
ATOM 1221 N N . GLY A 1 155 ? -20.424 4.563 -62.119 1.00 24.61 155 GLY A N 1
ATOM 1222 C CA . GLY A 1 155 ? -20.987 5.094 -60.867 1.00 24.61 155 GLY A CA 1
ATOM 1223 C C . GLY A 1 155 ? -21.094 4.098 -59.717 1.00 24.61 155 GLY A C 1
ATOM 1224 O O . GLY A 1 155 ? -21.714 3.052 -59.832 1.00 24.61 155 GLY A O 1
ATOM 1225 N N . TRP A 1 156 ? -20.461 4.466 -58.611 1.00 26.02 156 TRP A N 1
ATOM 1226 C CA . TRP A 1 156 ? -20.318 3.777 -57.333 1.00 26.02 156 TRP A CA 1
ATOM 1227 C C . TRP A 1 156 ? -21.579 3.132 -56.739 1.00 26.02 156 TRP A C 1
ATOM 1229 O O . TRP A 1 156 ? -22.630 3.762 -56.679 1.00 26.02 156 TRP A O 1
ATOM 1239 N N . SER A 1 157 ? -21.429 1.952 -56.123 1.00 28.00 157 SER A N 1
ATOM 1240 C CA . SER A 1 157 ? -21.851 1.733 -54.726 1.00 28.00 157 SER A CA 1
ATOM 1241 C C . SER A 1 157 ? -21.515 0.332 -54.189 1.00 28.00 157 SER A C 1
ATOM 1243 O O . SER A 1 157 ? -21.556 -0.656 -54.912 1.00 28.00 157 SER A O 1
ATOM 1245 N N . ARG A 1 158 ? -21.295 0.305 -52.862 1.00 29.55 158 ARG A N 1
ATOM 1246 C CA . ARG A 1 158 ? -21.643 -0.771 -51.909 1.00 29.55 158 ARG A CA 1
ATOM 1247 C C . ARG A 1 158 ? -20.633 -1.929 -51.768 1.00 29.55 158 ARG A C 1
ATOM 1249 O O . ARG A 1 158 ? -20.464 -2.742 -52.660 1.00 29.55 158 ARG A O 1
ATOM 1256 N N . GLN A 1 159 ? -19.802 -1.929 -50.718 1.00 30.66 159 GLN A N 1
ATOM 1257 C CA . GLN A 1 159 ? -20.047 -2.490 -49.366 1.00 30.66 159 GLN A CA 1
ATOM 1258 C C . GLN A 1 159 ? -20.448 -3.976 -49.340 1.00 30.66 159 GLN A C 1
ATOM 1260 O O . GLN A 1 159 ? -21.612 -4.300 -49.545 1.00 30.66 159 GLN A O 1
ATOM 1265 N N . GLN A 1 160 ? -19.490 -4.826 -48.957 1.00 30.17 160 GLN A N 1
ATOM 1266 C CA . GLN A 1 160 ? -19.610 -6.002 -48.074 1.00 30.17 160 GLN A CA 1
ATOM 1267 C C . GLN A 1 160 ? -18.167 -6.477 -47.799 1.00 30.17 160 GLN A C 1
ATOM 1269 O O . GLN A 1 160 ? -17.396 -6.666 -48.729 1.00 30.17 160 GLN A O 1
ATOM 1274 N N . SER A 1 161 ? -17.655 -6.315 -46.577 1.00 26.11 161 SER A N 1
ATOM 1275 C CA . SER A 1 161 ? -17.688 -7.310 -45.491 1.00 26.11 161 SER A CA 1
ATOM 1276 C C . SER A 1 161 ? -16.991 -8.626 -45.850 1.00 26.11 161 SER A C 1
ATOM 1278 O O . SER A 1 161 ? -17.454 -9.336 -46.735 1.00 26.11 161 SER A O 1
ATOM 1280 N N . GLY A 1 162 ? -15.948 -8.976 -45.085 1.00 25.41 162 GLY A N 1
ATOM 1281 C CA . GLY A 1 162 ? -15.563 -10.377 -44.897 1.00 25.41 162 GLY A CA 1
ATOM 1282 C C . GLY A 1 162 ? -14.075 -10.706 -45.007 1.00 25.41 162 GLY A C 1
ATOM 1283 O O . GLY A 1 162 ? -13.636 -11.194 -46.033 1.00 25.41 162 GLY A O 1
ATOM 1284 N N . SER A 1 163 ? -13.361 -10.514 -43.895 1.00 25.70 163 SER A N 1
ATOM 1285 C CA . SER A 1 163 ? -12.325 -11.395 -43.329 1.00 25.70 163 SER A CA 1
ATOM 1286 C C . SER A 1 163 ? -11.105 -11.902 -44.125 1.00 25.70 163 SER A C 1
ATOM 1288 O O . SER A 1 163 ? -11.199 -12.646 -45.088 1.00 25.70 163 SER A O 1
ATOM 1290 N N . GLN A 1 164 ? -9.970 -11.698 -43.439 1.00 29.59 164 GLN A N 1
ATOM 1291 C CA . GLN A 1 164 ? -8.821 -12.598 -43.266 1.00 29.59 164 GLN A CA 1
ATOM 1292 C C . GLN A 1 164 ? -7.665 -12.586 -44.290 1.00 29.59 164 GLN A C 1
ATOM 1294 O O . GLN A 1 164 ? -7.638 -13.317 -45.269 1.00 29.59 164 GLN A O 1
ATOM 1299 N N . ASN A 1 165 ? -6.603 -11.917 -43.824 1.00 27.59 165 ASN A N 1
ATOM 1300 C CA . ASN A 1 165 ? -5.280 -12.478 -43.503 1.00 27.59 165 ASN A CA 1
ATOM 1301 C C . ASN A 1 165 ? -4.082 -12.133 -44.415 1.00 27.59 165 ASN A C 1
ATOM 1303 O O . ASN A 1 165 ? -4.188 -11.878 -45.605 1.00 27.59 165 ASN A O 1
ATOM 1307 N N . LEU A 1 166 ? -2.960 -12.096 -43.697 1.00 26.95 166 LEU A N 1
ATOM 1308 C CA . LEU A 1 166 ? -1.614 -11.549 -43.838 1.00 26.95 166 LEU A CA 1
ATOM 1309 C C . LEU A 1 166 ? -0.770 -11.838 -45.096 1.00 26.95 166 LEU A C 1
ATOM 1311 O O . LEU A 1 166 ? -0.971 -12.818 -45.802 1.00 26.95 166 LEU A O 1
ATOM 1315 N N . GLN A 1 167 ? 0.323 -11.046 -45.146 1.00 26.30 167 GLN A N 1
ATOM 1316 C CA . GLN A 1 167 ? 1.546 -11.130 -45.969 1.00 26.30 167 GLN A CA 1
ATOM 1317 C C . GLN A 1 167 ? 1.359 -10.652 -47.430 1.00 26.30 167 GLN A C 1
ATOM 1319 O O . GLN A 1 167 ? 0.411 -11.038 -48.088 1.00 26.30 167 GLN A O 1
ATOM 1324 N N . GLN A 1 168 ? 2.207 -9.825 -48.053 1.00 29.33 168 GLN A N 1
ATOM 1325 C CA . GLN A 1 168 ? 3.553 -9.333 -47.753 1.00 29.33 168 GLN A CA 1
ATOM 1326 C C . GLN A 1 168 ? 3.973 -8.299 -48.844 1.00 29.33 168 GLN A C 1
ATOM 1328 O O . GLN A 1 168 ? 3.572 -8.434 -49.994 1.00 29.33 168 GLN A O 1
ATOM 1333 N N . ASP A 1 169 ? 4.822 -7.336 -48.452 1.00 30.16 169 ASP A N 1
ATOM 1334 C CA . ASP A 1 169 ? 5.766 -6.489 -49.221 1.00 30.16 169 ASP A CA 1
ATOM 1335 C C . ASP A 1 169 ? 5.309 -5.409 -50.227 1.00 30.16 169 ASP A C 1
ATOM 1337 O O . ASP A 1 169 ? 4.697 -5.672 -51.258 1.00 30.16 169 ASP A O 1
ATOM 1341 N N . GLY A 1 170 ? 5.845 -4.191 -50.017 1.00 23.44 170 GLY A N 1
ATOM 1342 C CA . GLY A 1 170 ? 6.190 -3.304 -51.130 1.00 23.44 170 GLY A CA 1
ATOM 1343 C C . GLY A 1 170 ? 6.719 -1.892 -50.802 1.00 23.44 170 GLY A C 1
ATOM 1344 O O . GLY A 1 170 ? 5.918 -0.975 -50.752 1.00 23.44 170 GLY A O 1
ATOM 1345 N N . TRP A 1 171 ? 8.057 -1.741 -50.682 1.00 25.42 171 TRP A N 1
ATOM 1346 C CA . TRP A 1 171 ? 8.943 -0.623 -51.134 1.00 25.42 171 TRP A CA 1
ATOM 1347 C C . TRP A 1 171 ? 8.560 0.856 -50.795 1.00 25.42 171 TRP A C 1
ATOM 1349 O O . TRP A 1 171 ? 7.466 1.297 -51.094 1.00 25.42 171 TRP A O 1
ATOM 1359 N N . ARG A 1 172 ? 9.417 1.770 -50.291 1.00 26.58 172 ARG A N 1
ATOM 1360 C CA . ARG A 1 172 ? 10.722 2.230 -50.828 1.00 26.58 172 ARG A CA 1
ATOM 1361 C C . ARG A 1 172 ? 11.365 3.325 -49.941 1.00 26.58 172 ARG A C 1
ATOM 1363 O O . ARG A 1 172 ? 10.669 4.111 -49.308 1.00 26.58 172 ARG A O 1
ATOM 1370 N N . SER A 1 173 ? 12.697 3.391 -49.994 1.00 31.31 173 SER A N 1
ATOM 1371 C CA . SER A 1 173 ? 13.613 4.389 -49.412 1.00 31.31 173 SER A CA 1
ATOM 1372 C C . SER A 1 173 ? 13.461 5.830 -49.915 1.00 31.31 173 SER A C 1
ATOM 1374 O O . SER A 1 173 ? 13.193 6.035 -51.096 1.00 31.31 173 SER A O 1
ATOM 1376 N N . VAL A 1 174 ? 13.878 6.788 -49.072 1.00 29.53 174 VAL A N 1
ATOM 1377 C CA . VAL A 1 174 ? 14.609 8.022 -49.447 1.00 29.53 174 VAL A CA 1
ATOM 1378 C C . VAL A 1 174 ? 15.592 8.321 -48.290 1.00 29.53 174 VAL A C 1
ATOM 1380 O O . VAL A 1 174 ? 15.163 8.340 -47.143 1.00 29.53 174 VAL A O 1
ATOM 1383 N N . GLY A 1 175 ? 16.918 8.191 -48.469 1.00 25.56 175 GLY A N 1
ATOM 1384 C CA . GLY A 1 175 ? 17.882 9.304 -48.643 1.00 25.56 175 GLY A CA 1
ATOM 1385 C C . GLY A 1 175 ? 17.966 10.208 -47.395 1.00 25.56 175 GLY A C 1
ATOM 1386 O O . GLY A 1 175 ? 16.969 10.808 -47.040 1.00 25.56 175 GLY A O 1
ATOM 1387 N N . GLY A 1 176 ? 19.050 10.372 -46.630 1.00 25.05 176 GLY A N 1
ATOM 1388 C CA . GLY A 1 176 ? 20.481 10.231 -46.887 1.00 25.05 176 GLY A CA 1
ATOM 1389 C C . GLY A 1 176 ? 21.144 11.611 -46.786 1.00 25.05 176 GLY A C 1
ATOM 1390 O O . GLY A 1 176 ? 21.055 12.361 -47.746 1.00 25.05 176 GLY A O 1
ATOM 1391 N N . SER A 1 177 ? 21.818 11.928 -45.667 1.00 26.20 177 SER A N 1
ATOM 1392 C CA . SER A 1 177 ? 22.840 12.998 -45.596 1.00 26.20 177 SER A CA 1
ATOM 1393 C C . SER A 1 177 ? 23.582 13.043 -44.244 1.00 26.20 177 SER A C 1
ATOM 1395 O O . SER A 1 177 ? 23.042 13.465 -43.227 1.00 26.20 177 SER A O 1
ATOM 1397 N N . THR A 1 178 ? 24.848 12.615 -44.264 1.00 28.69 178 THR A N 1
ATOM 1398 C CA . THR A 1 178 ? 25.974 13.029 -43.384 1.00 28.69 178 THR A CA 1
ATOM 1399 C C . THR A 1 178 ? 26.489 14.421 -43.820 1.00 28.69 178 THR A C 1
ATOM 1401 O O . THR A 1 178 ? 26.194 14.769 -44.967 1.00 28.69 178 THR A O 1
ATOM 1404 N N . PRO A 1 179 ? 27.275 15.220 -43.046 1.00 39.44 179 PRO A N 1
ATOM 1405 C CA . PRO A 1 179 ? 28.642 14.917 -42.537 1.00 39.44 179 PRO A CA 1
ATOM 1406 C C . PRO A 1 179 ? 28.908 15.496 -41.107 1.00 39.44 179 PRO A C 1
ATOM 1408 O O . PRO A 1 179 ? 27.995 16.051 -40.521 1.00 39.44 179 PRO A O 1
ATOM 1411 N N . LYS A 1 180 ? 30.055 15.407 -40.402 1.00 28.50 180 LYS A N 1
ATOM 1412 C CA . LYS A 1 180 ? 31.489 15.397 -40.764 1.00 28.50 180 LYS A CA 1
ATOM 1413 C C . LYS A 1 180 ? 32.358 15.020 -39.528 1.00 28.50 180 LYS A C 1
ATOM 1415 O O . LYS A 1 180 ? 31.985 15.317 -38.400 1.00 28.50 180 LYS A O 1
ATOM 1420 N N . LYS A 1 181 ? 33.523 14.398 -39.774 1.00 27.20 181 LYS A N 1
ATOM 1421 C CA . LYS A 1 181 ? 34.639 14.084 -38.843 1.00 27.20 181 LYS A CA 1
ATOM 1422 C C . LYS A 1 181 ? 35.502 15.313 -38.506 1.00 27.20 181 LYS A C 1
ATOM 1424 O O . LYS A 1 181 ? 35.686 16.137 -39.397 1.00 27.20 181 LYS A O 1
ATOM 1429 N N . ILE A 1 182 ? 36.188 15.289 -37.351 1.00 29.86 182 ILE A N 1
ATOM 1430 C CA . ILE A 1 182 ? 37.551 15.838 -37.145 1.00 29.86 182 ILE A CA 1
ATOM 1431 C C . ILE A 1 182 ? 38.368 14.849 -36.272 1.00 29.86 182 ILE A C 1
ATOM 1433 O O . ILE A 1 182 ? 37.855 14.331 -35.284 1.00 29.86 182 ILE A O 1
ATOM 1437 N N . ALA A 1 183 ? 39.600 14.542 -36.706 1.00 29.19 183 ALA A N 1
ATOM 1438 C CA . ALA A 1 183 ? 40.667 13.785 -36.018 1.00 29.19 183 ALA A CA 1
ATOM 1439 C C . ALA A 1 183 ? 41.548 14.774 -35.196 1.00 29.19 183 ALA A C 1
ATOM 1441 O O . ALA A 1 183 ? 41.424 15.968 -35.414 1.00 29.19 183 ALA A O 1
ATOM 1442 N N . GLU A 1 184 ? 42.427 14.447 -34.240 1.00 27.64 184 GLU A N 1
ATOM 1443 C CA . GLU A 1 184 ? 43.575 13.528 -34.276 1.00 27.64 184 GLU A CA 1
ATOM 1444 C C . GLU A 1 184 ? 44.297 13.514 -32.887 1.00 27.64 184 GLU A C 1
ATOM 1446 O O . GLU A 1 184 ? 43.979 14.297 -31.998 1.00 27.64 184 GLU A O 1
ATOM 1451 N N . LYS A 1 185 ? 45.239 12.573 -32.717 1.00 28.50 185 LYS A N 1
ATOM 1452 C CA . LYS A 1 185 ? 46.047 12.106 -31.546 1.00 28.50 185 LYS A CA 1
ATOM 1453 C C . LYS A 1 185 ? 47.325 12.974 -31.282 1.00 28.50 185 LYS A C 1
ATOM 1455 O O . LYS A 1 185 ? 47.462 13.966 -31.987 1.00 28.50 185 LYS A O 1
ATOM 1460 N N . PRO A 1 186 ? 48.385 12.559 -30.518 1.00 49.22 186 PRO A N 1
ATOM 1461 C CA . PRO A 1 186 ? 48.576 11.737 -29.284 1.00 49.22 186 PRO A CA 1
ATOM 1462 C C . PRO A 1 186 ? 49.632 12.340 -28.287 1.00 49.22 186 PRO A C 1
ATOM 1464 O O . PRO A 1 186 ? 50.237 13.357 -28.592 1.00 49.22 186 PRO A O 1
ATOM 1467 N N . ALA A 1 187 ? 49.931 11.677 -27.146 1.00 28.05 187 ALA A N 1
ATOM 1468 C CA . ALA A 1 187 ? 51.306 11.313 -26.695 1.00 28.05 187 ALA A CA 1
ATOM 1469 C C . ALA A 1 187 ? 51.369 10.762 -25.246 1.00 28.05 187 ALA A C 1
ATOM 1471 O O . ALA A 1 187 ? 50.759 11.300 -24.327 1.00 28.05 187 ALA A O 1
ATOM 1472 N N . SER A 1 188 ? 52.176 9.712 -25.055 1.00 32.56 188 SER A N 1
ATOM 1473 C CA . SER A 1 188 ? 52.761 9.255 -23.777 1.00 32.56 188 SER A CA 1
ATOM 1474 C C . SER A 1 188 ? 54.240 9.686 -23.718 1.00 32.56 188 SER A C 1
ATOM 1476 O O . SER A 1 188 ? 54.785 10.062 -24.758 1.00 32.56 188 SER A O 1
ATOM 1478 N N . PRO A 1 189 ? 54.927 9.579 -22.562 1.00 43.72 189 PRO A N 1
ATOM 1479 C CA . PRO A 1 189 ? 55.937 8.514 -22.474 1.00 43.72 189 PRO A CA 1
ATOM 1480 C C . PRO A 1 189 ? 56.114 7.860 -21.084 1.00 43.72 189 PRO A C 1
ATOM 1482 O O . PRO A 1 189 ? 55.752 8.385 -20.037 1.00 43.72 189 PRO A O 1
ATOM 1485 N N . THR A 1 190 ? 56.712 6.672 -21.138 1.00 33.69 190 THR A N 1
ATOM 1486 C CA . THR A 1 190 ? 57.134 5.709 -20.104 1.00 33.69 190 THR A CA 1
ATOM 1487 C C . THR A 1 190 ? 58.325 6.136 -19.231 1.00 33.69 190 THR A C 1
ATOM 1489 O O . THR A 1 190 ? 59.255 6.748 -19.752 1.00 33.69 190 THR A O 1
ATOM 1492 N N . ARG A 1 191 ? 58.414 5.632 -17.981 1.00 28.77 191 ARG A N 1
ATOM 1493 C CA . ARG A 1 191 ? 59.690 5.238 -17.327 1.00 28.77 191 ARG A CA 1
ATOM 1494 C C . ARG A 1 191 ? 59.484 4.214 -16.188 1.00 28.77 191 ARG A C 1
ATOM 1496 O O . ARG A 1 191 ? 58.439 4.175 -15.554 1.00 28.77 191 ARG A O 1
ATOM 1503 N N . SER A 1 192 ? 60.499 3.379 -15.981 1.00 33.03 192 SER A N 1
ATOM 1504 C CA . SER A 1 192 ? 60.555 2.078 -15.295 1.00 33.03 192 SER A CA 1
ATOM 1505 C C . SER A 1 192 ? 61.362 2.042 -13.971 1.00 33.03 192 SER A C 1
ATOM 1507 O O . SER A 1 192 ? 62.441 2.628 -13.932 1.00 33.03 192 SER A O 1
ATOM 1509 N N . GLY A 1 193 ? 60.900 1.221 -12.999 1.00 28.89 193 GLY A N 1
ATOM 1510 C CA . GLY A 1 193 ? 61.645 0.436 -11.962 1.00 28.89 193 GLY A CA 1
ATOM 1511 C C . GLY A 1 193 ? 62.055 1.110 -10.623 1.00 28.89 193 GLY A C 1
ATOM 1512 O O . GLY A 1 193 ? 62.149 2.334 -10.608 1.00 28.89 193 GLY A O 1
ATOM 1513 N N . PRO A 1 194 ? 62.435 0.373 -9.531 1.00 40.34 194 PRO A N 1
ATOM 1514 C CA . PRO A 1 194 ? 62.269 -1.059 -9.172 1.00 40.34 194 PRO A CA 1
ATOM 1515 C C . PRO A 1 194 ? 61.803 -1.255 -7.659 1.00 40.34 194 PRO A C 1
ATOM 1517 O O . PRO A 1 194 ? 61.103 -0.369 -7.179 1.00 40.34 194 PRO A O 1
ATOM 1520 N N . PRO A 1 195 ? 62.024 -2.371 -6.895 1.00 45.84 195 PRO A N 1
ATOM 1521 C CA . PRO A 1 195 ? 60.991 -3.068 -6.084 1.00 45.84 195 PRO A CA 1
ATOM 1522 C C . PRO A 1 195 ? 61.125 -2.926 -4.537 1.00 45.84 195 PRO A C 1
ATOM 1524 O O . PRO A 1 195 ? 62.080 -2.315 -4.057 1.00 45.84 195 PRO A O 1
ATOM 1527 N N . PRO A 1 196 ? 60.275 -3.606 -3.724 1.00 38.22 196 PRO A N 1
ATOM 1528 C CA . PRO A 1 196 ? 60.788 -4.135 -2.452 1.00 38.22 196 PRO A CA 1
ATOM 1529 C C . PRO A 1 196 ? 60.372 -5.584 -2.088 1.00 38.22 196 PRO A C 1
ATOM 1531 O O . PRO A 1 196 ? 59.204 -5.947 -2.054 1.00 38.22 196 PRO A O 1
ATOM 1534 N N . LYS A 1 197 ? 61.419 -6.372 -1.793 1.00 32.16 197 LYS A N 1
ATOM 1535 C CA . LYS A 1 197 ? 61.677 -7.313 -0.673 1.00 32.16 197 LYS A CA 1
ATOM 1536 C C . LYS A 1 197 ? 60.610 -8.332 -0.182 1.00 32.16 197 LYS A C 1
ATOM 1538 O O . LYS A 1 197 ? 59.619 -7.993 0.446 1.00 32.16 197 LYS A O 1
ATOM 1543 N N . ALA A 1 198 ? 60.990 -9.611 -0.340 1.00 28.47 198 ALA A N 1
ATOM 1544 C CA . ALA A 1 198 ? 60.662 -10.823 0.447 1.00 28.47 198 ALA A CA 1
ATOM 1545 C C . ALA A 1 198 ? 60.950 -10.653 1.966 1.00 28.47 198 ALA A C 1
ATOM 1547 O O . ALA A 1 198 ? 61.755 -9.786 2.295 1.00 28.47 198 ALA A O 1
ATOM 1548 N N . LYS A 1 199 ? 60.482 -11.418 2.975 1.00 29.98 199 LYS A N 1
ATOM 1549 C CA . LYS A 1 199 ? 59.858 -12.756 3.265 1.00 29.98 199 LYS A CA 1
ATOM 1550 C C . LYS A 1 199 ? 59.462 -12.701 4.798 1.00 29.98 199 LYS A C 1
ATOM 1552 O O . LYS A 1 199 ? 59.723 -11.635 5.357 1.00 29.98 199 LYS A O 1
ATOM 1557 N N . PRO A 1 200 ? 58.971 -13.728 5.558 1.00 33.62 200 PRO A N 1
ATOM 1558 C CA . PRO A 1 200 ? 58.860 -15.180 5.329 1.00 33.62 200 PRO A CA 1
ATOM 1559 C C . PRO A 1 200 ? 57.506 -15.816 5.770 1.00 33.62 200 PRO A C 1
ATOM 1561 O O . PRO A 1 200 ? 56.520 -15.133 6.018 1.00 33.62 200 PRO A O 1
ATOM 1564 N N . ALA A 1 201 ? 57.480 -17.153 5.807 1.00 27.08 201 ALA A N 1
ATOM 1565 C CA . ALA A 1 201 ? 56.329 -18.050 5.841 1.00 27.08 201 ALA A CA 1
ATOM 1566 C C . ALA A 1 201 ? 56.094 -18.793 7.180 1.00 27.08 201 ALA A C 1
ATOM 1568 O O . ALA A 1 201 ? 57.037 -19.006 7.939 1.00 27.08 201 ALA A O 1
ATOM 1569 N N . SER A 1 202 ? 54.872 -19.353 7.288 1.00 31.34 202 SER A N 1
ATOM 1570 C CA . SER A 1 202 ? 54.419 -20.563 8.033 1.00 31.34 202 SER A CA 1
ATOM 1571 C C . SER A 1 202 ? 54.240 -20.445 9.564 1.00 31.34 202 SER A C 1
ATOM 1573 O O . SER A 1 202 ? 54.932 -19.618 10.150 1.00 31.34 202 SER A O 1
ATOM 1575 N N . PRO A 1 203 ? 53.344 -21.228 10.233 1.00 33.84 203 PRO A N 1
ATOM 1576 C CA . PRO A 1 203 ? 52.833 -22.562 9.854 1.00 33.84 203 PRO A CA 1
ATOM 1577 C C . PRO A 1 203 ? 51.312 -22.838 10.024 1.00 33.84 203 PRO A C 1
ATOM 1579 O O . PRO A 1 203 ? 50.602 -22.190 10.784 1.00 33.84 203 PRO A O 1
ATOM 1582 N N . THR A 1 204 ? 50.830 -23.873 9.323 1.00 37.69 204 THR A N 1
ATOM 1583 C CA . THR A 1 204 ? 49.560 -24.604 9.551 1.00 37.69 204 THR A CA 1
ATOM 1584 C C . THR A 1 204 ? 49.602 -25.439 10.837 1.00 37.69 204 THR A C 1
ATOM 1586 O O . THR A 1 204 ? 50.670 -25.957 11.172 1.00 37.69 204 THR A O 1
ATOM 1589 N N . PRO A 1 205 ? 48.454 -25.657 11.509 1.00 39.47 205 PRO A N 1
ATOM 1590 C CA . PRO A 1 205 ? 47.862 -27.011 11.585 1.00 39.47 205 PRO A CA 1
ATOM 1591 C C . PRO A 1 205 ? 46.307 -26.974 11.661 1.00 39.47 205 PRO A C 1
ATOM 1593 O O . PRO A 1 205 ? 45.720 -25.902 11.562 1.00 39.47 205 PRO A O 1
ATOM 1596 N N . PRO A 1 206 ? 45.611 -28.098 11.914 1.00 32.91 206 PRO A N 1
ATOM 1597 C CA . PRO A 1 206 ? 45.472 -29.278 11.076 1.00 32.91 206 PRO A CA 1
ATOM 1598 C C . PRO A 1 206 ? 44.022 -29.457 10.570 1.00 32.91 206 PRO A C 1
ATOM 1600 O O . PRO A 1 206 ? 43.073 -28.818 11.015 1.00 32.91 206 PRO A O 1
ATOM 1603 N N . VAL A 1 207 ? 43.881 -30.381 9.625 1.00 40.19 207 VAL A N 1
ATOM 1604 C CA . VAL A 1 207 ? 42.630 -30.867 9.037 1.00 40.19 207 VAL A CA 1
ATOM 1605 C C . VAL A 1 207 ? 41.670 -31.374 10.121 1.00 40.19 207 VAL A C 1
ATOM 1607 O O . VAL A 1 207 ? 41.988 -32.324 10.834 1.00 40.19 207 VAL A O 1
ATOM 1610 N N . VAL A 1 208 ? 40.469 -30.797 10.181 1.00 33.62 208 VAL A N 1
ATOM 1611 C CA . VAL A 1 208 ? 39.279 -31.430 10.765 1.00 33.62 208 VAL A CA 1
ATOM 1612 C C . VAL A 1 208 ? 38.226 -31.531 9.672 1.00 33.62 208 VAL A C 1
ATOM 1614 O O . VAL A 1 208 ? 37.948 -30.567 8.962 1.00 33.62 208 VAL A O 1
ATOM 1617 N N . ALA A 1 209 ? 37.710 -32.744 9.502 1.00 34.50 209 ALA A N 1
ATOM 1618 C CA . ALA A 1 209 ? 36.744 -33.125 8.490 1.00 34.50 209 ALA A CA 1
ATOM 1619 C C . ALA A 1 209 ? 35.501 -32.222 8.536 1.00 34.50 209 ALA A C 1
ATOM 1621 O O . ALA A 1 209 ? 34.709 -32.285 9.475 1.00 34.50 209 ALA A O 1
ATOM 1622 N N . ALA A 1 210 ? 35.322 -31.395 7.505 1.00 30.52 210 ALA A N 1
ATOM 1623 C CA . ALA A 1 210 ? 34.069 -30.697 7.280 1.00 30.52 210 ALA A CA 1
ATOM 1624 C C . ALA A 1 210 ? 33.056 -31.708 6.735 1.00 30.52 210 ALA A C 1
ATOM 1626 O O . ALA A 1 210 ? 33.125 -32.142 5.585 1.00 30.52 210 ALA A O 1
ATOM 1627 N N . VAL A 1 211 ? 32.149 -32.108 7.621 1.00 36.06 211 VAL A N 1
ATOM 1628 C CA . VAL A 1 211 ? 30.879 -32.755 7.302 1.00 36.06 211 VAL A CA 1
ATOM 1629 C C . VAL A 1 211 ? 30.213 -31.978 6.162 1.00 36.06 211 VAL A C 1
ATOM 1631 O O . VAL A 1 211 ? 30.149 -30.750 6.198 1.00 36.06 211 VAL A O 1
ATOM 1634 N N . ALA A 1 212 ? 29.767 -32.702 5.133 1.00 35.41 212 ALA A N 1
ATOM 1635 C CA . ALA A 1 212 ? 29.039 -32.149 3.999 1.00 35.41 212 ALA A CA 1
ATOM 1636 C C . ALA A 1 212 ? 27.904 -31.230 4.492 1.00 35.41 212 ALA A C 1
ATOM 1638 O O . ALA A 1 212 ? 27.151 -31.649 5.376 1.00 35.41 212 ALA A O 1
ATOM 1639 N N . PRO A 1 213 ? 27.747 -30.004 3.957 1.00 34.66 213 PRO A N 1
ATOM 1640 C CA . PRO A 1 213 ? 26.580 -29.210 4.285 1.00 34.66 213 PRO A CA 1
ATOM 1641 C C . PRO A 1 213 ? 25.369 -29.938 3.701 1.00 34.66 213 PRO A C 1
ATOM 1643 O O . PRO A 1 213 ? 25.281 -30.169 2.493 1.00 34.66 213 PRO A O 1
ATOM 1646 N N . ALA A 1 214 ? 24.470 -30.351 4.591 1.00 35.22 214 ALA A N 1
ATOM 1647 C CA . ALA A 1 214 ? 23.122 -30.759 4.237 1.00 35.22 214 ALA A CA 1
ATOM 1648 C C . ALA A 1 214 ? 22.490 -29.683 3.330 1.00 35.22 214 ALA A C 1
ATOM 1650 O O . ALA A 1 214 ? 22.848 -28.505 3.452 1.00 35.22 214 ALA A O 1
ATOM 1651 N N . PRO A 1 215 ? 21.596 -30.062 2.400 1.00 34.53 215 PRO A N 1
ATOM 1652 C CA . PRO A 1 215 ? 20.977 -29.101 1.506 1.00 34.53 215 PRO A CA 1
ATOM 1653 C C . PRO A 1 215 ? 20.267 -28.047 2.353 1.00 34.53 215 PRO A C 1
ATOM 1655 O O . PRO A 1 215 ? 19.398 -28.363 3.161 1.00 34.53 215 PRO A O 1
ATOM 1658 N N . VAL A 1 216 ? 20.696 -26.798 2.190 1.00 35.88 216 VAL A N 1
ATOM 1659 C CA . VAL A 1 216 ? 19.959 -25.632 2.661 1.00 35.88 216 VAL A CA 1
ATOM 1660 C C . VAL A 1 216 ? 18.670 -25.626 1.855 1.00 35.88 216 VAL A C 1
ATOM 1662 O O . VAL A 1 216 ? 18.677 -25.274 0.677 1.00 35.88 216 VAL A O 1
ATOM 1665 N N . GLU A 1 217 ? 17.590 -26.105 2.470 1.00 36.03 217 GLU A N 1
ATOM 1666 C CA . GLU A 1 217 ? 16.244 -25.778 2.028 1.00 36.03 217 GLU A CA 1
ATOM 1667 C C . GLU A 1 217 ? 16.158 -24.255 1.986 1.00 36.03 217 GLU A C 1
ATOM 1669 O O . GLU A 1 217 ? 16.323 -23.557 2.992 1.00 36.03 217 GLU A O 1
ATOM 1674 N N . GLU A 1 218 ? 16.007 -23.748 0.770 1.00 39.28 218 GLU A N 1
ATOM 1675 C CA . GLU A 1 218 ? 15.732 -22.355 0.496 1.00 39.28 218 GLU A CA 1
ATOM 1676 C C . GLU A 1 218 ? 14.418 -22.033 1.216 1.00 39.28 218 GLU A C 1
ATOM 1678 O O . GLU A 1 218 ? 13.349 -22.492 0.818 1.00 39.28 218 GLU A O 1
ATOM 1683 N N . ASN A 1 219 ? 14.512 -21.321 2.342 1.00 29.72 219 ASN A N 1
ATOM 1684 C CA . ASN A 1 219 ? 13.350 -20.784 3.037 1.00 29.72 219 ASN A CA 1
ATOM 1685 C C . ASN A 1 219 ? 12.707 -19.739 2.113 1.00 29.72 219 ASN A C 1
ATOM 1687 O O . ASN A 1 219 ? 12.957 -18.539 2.226 1.00 29.72 219 ASN A O 1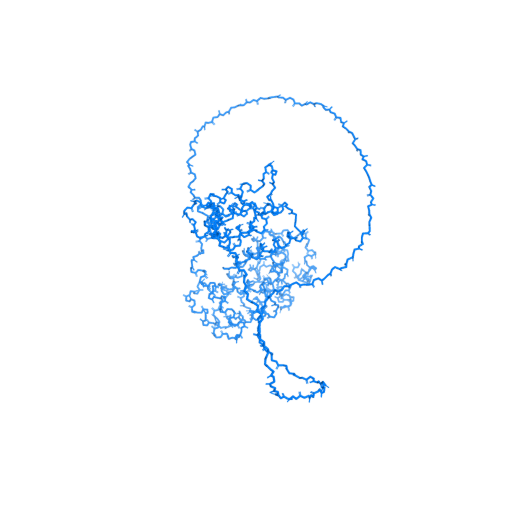
ATOM 1691 N N . LEU A 1 220 ? 11.859 -20.204 1.193 1.00 48.62 220 LEU A N 1
ATOM 1692 C CA . LEU A 1 220 ? 10.606 -19.519 0.918 1.00 48.62 220 LEU A CA 1
ATOM 1693 C C . LEU A 1 220 ? 9.968 -19.274 2.283 1.00 48.62 220 LEU A C 1
ATOM 1695 O O . LEU A 1 220 ? 9.913 -20.202 3.085 1.00 48.62 220 LEU A O 1
ATOM 1699 N N . ASP A 1 221 ? 9.582 -18.027 2.548 1.00 39.03 221 ASP A N 1
ATOM 1700 C CA . ASP A 1 221 ? 8.927 -17.593 3.784 1.00 39.03 221 ASP A CA 1
ATOM 1701 C C . ASP A 1 221 ? 8.109 -18.745 4.415 1.00 39.03 221 ASP A C 1
ATOM 1703 O O . ASP A 1 221 ? 7.122 -19.173 3.802 1.00 39.03 221 ASP A O 1
ATOM 1707 N N . PRO A 1 222 ? 8.526 -19.304 5.572 1.00 32.75 222 PRO A N 1
ATOM 1708 C CA . PRO A 1 222 ? 8.003 -20.568 6.108 1.00 32.75 222 PRO A CA 1
ATOM 1709 C C . PRO A 1 222 ? 6.522 -20.506 6.520 1.00 32.75 222 PRO A C 1
ATOM 1711 O O . PRO A 1 222 ? 5.980 -21.478 7.042 1.00 32.75 222 PRO A O 1
ATOM 1714 N N . PHE A 1 223 ? 5.857 -19.376 6.271 1.00 35.75 223 PHE A N 1
ATOM 1715 C CA . PHE A 1 223 ? 4.443 -19.137 6.526 1.00 35.75 223 PHE A CA 1
ATOM 1716 C C . PHE A 1 223 ? 3.542 -19.144 5.284 1.00 35.75 223 PHE A C 1
ATOM 1718 O O . PHE A 1 223 ? 2.323 -19.171 5.452 1.00 35.75 223 PHE A O 1
ATOM 1725 N N . ARG A 1 224 ? 4.075 -19.154 4.052 1.00 46.94 224 ARG A N 1
ATOM 1726 C CA . ARG A 1 224 ? 3.233 -19.218 2.843 1.00 46.94 224 ARG A CA 1
ATOM 1727 C C . ARG A 1 224 ? 2.798 -20.649 2.545 1.00 46.94 224 ARG A C 1
ATOM 1729 O O . ARG A 1 224 ? 3.425 -21.371 1.775 1.00 46.94 224 ARG A O 1
ATOM 1736 N N . HIS A 1 225 ? 1.688 -21.049 3.150 1.00 51.69 225 HIS A N 1
ATOM 1737 C CA . HIS A 1 225 ? 1.002 -22.291 2.809 1.00 51.69 225 HIS A CA 1
ATOM 1738 C C . HIS A 1 225 ? 0.249 -22.146 1.471 1.00 51.69 225 HIS A C 1
ATOM 1740 O O . HIS A 1 225 ? -0.178 -21.056 1.104 1.00 51.69 225 HIS A O 1
ATOM 1746 N N . GLU A 1 226 ? 0.019 -23.250 0.753 1.00 52.50 226 GLU A N 1
ATOM 1747 C CA . GLU A 1 226 ? -0.805 -23.321 -0.477 1.00 52.50 226 GLU A CA 1
ATOM 1748 C C . GLU A 1 226 ? -2.197 -22.659 -0.311 1.00 52.50 226 GLU A C 1
ATOM 1750 O O . GLU A 1 226 ? -2.806 -22.155 -1.258 1.00 52.50 226 GLU A O 1
ATOM 1755 N N . THR A 1 227 ? -2.674 -22.586 0.932 1.00 58.19 227 THR A N 1
ATOM 1756 C CA . THR A 1 227 ? -3.893 -21.889 1.346 1.00 58.19 227 THR A CA 1
ATOM 1757 C C . THR A 1 227 ? -3.815 -20.365 1.200 1.00 58.19 227 THR A C 1
ATOM 1759 O O . THR A 1 227 ? -4.825 -19.741 0.881 1.00 58.19 227 THR A O 1
ATOM 1762 N N . ASP A 1 228 ? -2.647 -19.745 1.379 1.00 70.56 228 ASP A N 1
ATOM 1763 C CA . ASP A 1 228 ? -2.448 -18.295 1.229 1.00 70.56 228 ASP A CA 1
ATOM 1764 C C . ASP A 1 228 ? -2.629 -17.886 -0.228 1.00 70.56 228 ASP A C 1
ATOM 1766 O O . ASP A 1 228 ? -3.309 -16.918 -0.552 1.00 70.56 228 ASP A O 1
ATOM 1770 N N . GLU A 1 229 ? -2.068 -18.683 -1.125 1.00 77.56 229 GLU A N 1
ATOM 1771 C CA . GLU A 1 229 ? -2.154 -18.492 -2.561 1.00 77.56 229 GLU A CA 1
ATOM 1772 C C . GLU A 1 229 ? -3.604 -18.549 -3.068 1.00 77.56 229 GLU A C 1
ATOM 1774 O O . GLU A 1 229 ? -4.033 -17.702 -3.863 1.00 77.56 229 GLU A O 1
ATOM 1779 N N . LYS A 1 230 ? -4.387 -19.516 -2.587 1.00 83.50 230 LYS A N 1
ATOM 1780 C CA . LYS A 1 230 ? -5.806 -19.625 -2.933 1.00 83.50 230 LYS A CA 1
ATOM 1781 C C . LYS A 1 230 ? -6.606 -18.410 -2.449 1.00 83.50 230 LYS A C 1
ATOM 1783 O O . LYS A 1 230 ? -7.331 -17.817 -3.244 1.00 83.50 230 LYS A O 1
ATOM 1788 N N . ILE A 1 231 ? -6.418 -18.005 -1.194 1.00 87.56 231 ILE A N 1
ATOM 1789 C CA . ILE A 1 231 ? -7.118 -16.849 -0.610 1.00 87.56 231 ILE A CA 1
ATOM 1790 C C . ILE A 1 231 ? -6.760 -15.568 -1.354 1.00 87.56 231 ILE A C 1
ATOM 1792 O O . ILE A 1 231 ? -7.631 -14.762 -1.658 1.00 87.56 231 ILE A O 1
ATOM 1796 N N . GLU A 1 232 ? -5.491 -15.382 -1.715 1.00 87.31 232 GLU A N 1
ATOM 1797 C CA . GLU A 1 232 ? -5.077 -14.226 -2.506 1.00 87.31 232 GLU A CA 1
ATOM 1798 C C . GLU A 1 232 ? -5.807 -14.145 -3.855 1.00 87.31 232 GLU A C 1
ATOM 1800 O O . GLU A 1 232 ? -6.128 -13.045 -4.304 1.00 87.31 232 GLU A O 1
ATOM 1805 N N . LYS A 1 233 ? -6.053 -15.284 -4.515 1.00 88.38 233 LYS A N 1
ATOM 1806 C CA . LYS A 1 233 ? -6.806 -15.327 -5.777 1.00 88.38 233 LYS A CA 1
ATOM 1807 C C . LYS A 1 233 ? -8.275 -14.973 -5.568 1.00 88.38 233 LYS A C 1
ATOM 1809 O O . LYS A 1 233 ? -8.792 -14.157 -6.322 1.00 88.38 233 LYS A O 1
ATOM 1814 N N . GLU A 1 234 ? -8.916 -15.549 -4.554 1.00 91.62 234 GLU A N 1
ATOM 1815 C CA . GLU A 1 234 ? -10.316 -15.259 -4.212 1.00 91.62 234 GLU A CA 1
ATOM 1816 C C . GLU A 1 234 ? -10.504 -13.778 -3.854 1.00 91.62 234 GLU A C 1
ATOM 1818 O O . GLU A 1 234 ? -11.376 -13.111 -4.404 1.00 91.62 234 GLU A O 1
ATOM 1823 N N . VAL A 1 235 ? -9.608 -13.221 -3.034 1.00 94.69 235 VAL A N 1
ATOM 1824 C CA . VAL A 1 235 ? -9.611 -11.796 -2.674 1.00 94.69 235 VAL A CA 1
ATOM 1825 C C . VAL A 1 235 ? -9.422 -10.898 -3.898 1.00 94.69 235 VAL A C 1
ATOM 1827 O O . VAL A 1 235 ? -10.102 -9.883 -4.014 1.00 94.69 235 VAL A O 1
ATOM 1830 N N . ASN A 1 236 ? -8.525 -11.242 -4.827 1.00 92.31 236 ASN A N 1
ATOM 1831 C CA . ASN A 1 236 ? -8.338 -10.443 -6.042 1.00 92.31 236 ASN A CA 1
ATOM 1832 C C . ASN A 1 236 ? -9.594 -10.433 -6.922 1.00 92.31 236 ASN A C 1
ATOM 1834 O O . ASN A 1 236 ? -9.955 -9.375 -7.432 1.00 92.31 236 ASN A O 1
ATOM 1838 N N . LEU A 1 237 ? -10.262 -11.582 -7.073 1.00 93.25 237 LEU A N 1
ATOM 1839 C CA . LEU A 1 237 ? -11.520 -11.671 -7.816 1.00 93.25 237 LEU A CA 1
ATOM 1840 C C . LEU A 1 237 ? -12.612 -10.825 -7.157 1.00 93.25 237 LEU A C 1
ATOM 1842 O O . LEU A 1 237 ? -13.268 -10.056 -7.851 1.00 93.25 237 LEU A O 1
ATOM 1846 N N . MET A 1 238 ? -12.737 -10.887 -5.828 1.00 95.94 238 MET A N 1
ATOM 1847 C CA . MET A 1 238 ? -13.676 -10.051 -5.075 1.00 95.94 238 MET A CA 1
ATOM 1848 C C . MET A 1 238 ? -13.417 -8.552 -5.291 1.00 95.94 238 MET A C 1
ATOM 1850 O O . MET A 1 238 ? -14.359 -7.798 -5.532 1.00 95.94 238 MET A O 1
ATOM 1854 N N . ILE A 1 239 ? -12.153 -8.107 -5.275 1.00 94.88 239 ILE A N 1
ATOM 1855 C CA . ILE A 1 239 ? -11.822 -6.695 -5.528 1.00 94.88 239 ILE A CA 1
ATOM 1856 C C . ILE A 1 239 ? -12.206 -6.298 -6.962 1.00 94.88 239 ILE A C 1
ATOM 1858 O O . ILE A 1 239 ? -12.787 -5.234 -7.172 1.00 94.88 239 ILE A O 1
ATOM 1862 N N . GLU A 1 240 ? -11.894 -7.130 -7.960 1.00 92.62 240 GLU A N 1
ATOM 1863 C CA . GLU A 1 240 ? -12.233 -6.867 -9.367 1.00 92.62 240 GLU A CA 1
ATOM 1864 C C . GLU A 1 240 ? -13.748 -6.835 -9.615 1.00 92.62 240 GLU A C 1
ATOM 1866 O O . GLU A 1 240 ? -14.247 -5.967 -10.346 1.00 92.62 240 GLU A O 1
ATOM 1871 N N . GLU A 1 241 ? -14.484 -7.742 -8.978 1.00 95.00 241 GLU A N 1
ATOM 1872 C CA . GLU A 1 241 ? -15.940 -7.777 -9.015 1.00 95.00 241 GLU A CA 1
ATOM 1873 C C . GLU A 1 241 ? -16.523 -6.521 -8.380 1.00 95.00 241 GLU A C 1
ATOM 1875 O O . GLU A 1 241 ? -17.290 -5.819 -9.045 1.00 95.00 241 GLU A O 1
ATOM 1880 N N . PHE A 1 242 ? -16.074 -6.152 -7.175 1.00 96.62 242 PHE A N 1
ATOM 1881 C CA . PHE A 1 242 ? -16.506 -4.916 -6.531 1.00 96.62 242 PHE A CA 1
ATOM 1882 C C . PHE A 1 242 ? -16.229 -3.705 -7.413 1.00 96.62 242 PHE A C 1
ATOM 1884 O O . PHE A 1 242 ? -17.098 -2.851 -7.557 1.00 96.62 242 PHE A O 1
ATOM 1891 N N . MET A 1 243 ? -15.057 -3.617 -8.052 1.00 93.44 243 MET A N 1
ATOM 1892 C CA . MET A 1 243 ? -14.731 -2.493 -8.938 1.00 93.44 243 MET A CA 1
ATOM 1893 C C . MET A 1 243 ? -15.754 -2.311 -10.073 1.00 93.44 243 MET A C 1
ATOM 1895 O O . MET A 1 243 ? -15.941 -1.182 -10.546 1.00 93.44 243 MET A O 1
ATOM 1899 N N . THR A 1 244 ? -16.428 -3.393 -10.470 1.00 94.31 244 THR A N 1
ATOM 1900 C CA . THR A 1 244 ? -17.456 -3.419 -11.515 1.00 94.31 244 THR A CA 1
ATOM 1901 C C . THR A 1 244 ? -18.870 -3.233 -10.954 1.00 94.31 244 THR A C 1
ATOM 1903 O O . THR A 1 244 ? -19.619 -2.415 -11.487 1.00 94.31 244 THR A O 1
ATOM 1906 N N . SER A 1 245 ? -19.240 -3.965 -9.899 1.00 94.12 245 SER A N 1
ATOM 1907 C CA . SER A 1 245 ? -20.609 -4.031 -9.360 1.00 94.12 245 SER A CA 1
ATOM 1908 C C . SER A 1 245 ? -20.928 -2.937 -8.338 1.00 94.12 245 SER A C 1
ATOM 1910 O O . SER A 1 245 ? -22.075 -2.507 -8.248 1.00 94.12 245 SER A O 1
ATOM 1912 N N . ARG A 1 246 ? -19.920 -2.452 -7.599 1.00 95.88 246 ARG A N 1
ATOM 1913 C CA . ARG A 1 246 ? -20.052 -1.529 -6.450 1.00 95.88 246 ARG A CA 1
ATOM 1914 C C . ARG A 1 246 ? -20.954 -2.039 -5.331 1.00 95.88 246 ARG A C 1
ATOM 1916 O O . ARG A 1 246 ? -21.501 -1.243 -4.567 1.00 95.88 246 ARG A O 1
ATOM 1923 N N . ASP A 1 247 ? -21.077 -3.354 -5.224 1.00 96.25 247 ASP A N 1
ATOM 1924 C CA . ASP A 1 247 ? -21.919 -4.004 -4.233 1.00 96.25 247 ASP A CA 1
ATOM 1925 C C . ASP A 1 247 ? -21.141 -4.258 -2.932 1.00 96.25 247 ASP A C 1
ATOM 1927 O O . ASP A 1 247 ? -20.243 -5.098 -2.866 1.00 96.25 247 ASP A O 1
ATOM 1931 N N . ASN A 1 248 ? -21.467 -3.493 -1.888 1.00 93.88 248 ASN A N 1
ATOM 1932 C CA . ASN A 1 248 ? -20.828 -3.636 -0.578 1.00 93.88 248 ASN A CA 1
ATOM 1933 C C . ASN A 1 248 ? -21.296 -4.892 0.166 1.00 93.88 248 ASN A C 1
ATOM 1935 O O . ASN A 1 248 ? -20.546 -5.408 0.994 1.00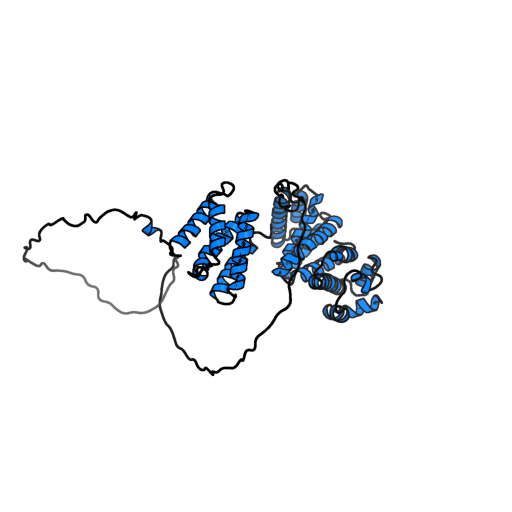 93.88 248 ASN A O 1
ATOM 1939 N N . GLU A 1 249 ? -22.520 -5.353 -0.091 1.00 94.94 249 GLU A N 1
ATOM 1940 C CA . GLU A 1 249 ? -23.097 -6.526 0.565 1.00 94.94 249 GLU A CA 1
ATOM 1941 C C . GLU A 1 249 ? -22.433 -7.786 0.012 1.00 94.94 249 GLU A C 1
ATOM 1943 O O . GLU A 1 249 ? -21.954 -8.612 0.787 1.00 94.94 249 GLU A O 1
ATOM 1948 N N . GLU A 1 250 ? -22.273 -7.864 -1.310 1.00 95.50 250 GLU A N 1
ATOM 1949 C CA . GLU A 1 250 ? -21.556 -8.965 -1.960 1.00 95.50 250 GLU A CA 1
ATOM 1950 C C . GLU A 1 250 ? -20.078 -9.011 -1.553 1.00 95.50 250 GLU A C 1
ATOM 1952 O O . GLU A 1 250 ? -19.553 -10.071 -1.209 1.00 95.50 250 GLU A O 1
ATOM 1957 N N . ALA A 1 251 ? -19.400 -7.857 -1.508 1.00 95.69 251 ALA A N 1
ATOM 1958 C CA . ALA A 1 251 ? -18.017 -7.803 -1.039 1.00 95.69 251 ALA A CA 1
ATOM 1959 C C . ALA A 1 251 ? -17.895 -8.293 0.413 1.00 95.69 251 ALA A C 1
ATOM 1961 O O . ALA A 1 251 ? -16.960 -9.027 0.734 1.00 95.69 251 ALA A O 1
ATOM 1962 N N . ALA A 1 252 ? -18.839 -7.930 1.289 1.00 96.31 252 ALA A N 1
ATOM 1963 C CA . ALA A 1 252 ? -18.858 -8.412 2.667 1.00 96.31 252 ALA A CA 1
ATOM 1964 C C . ALA A 1 252 ? -19.075 -9.932 2.741 1.00 96.31 252 ALA A C 1
ATOM 1966 O O . ALA A 1 252 ? -18.343 -10.615 3.464 1.00 96.31 252 ALA A O 1
ATOM 1967 N N . LEU A 1 253 ? -20.012 -10.469 1.953 1.00 94.81 253 LEU A N 1
ATOM 1968 C CA . LEU A 1 253 ? -20.260 -11.909 1.854 1.00 94.81 253 LEU A CA 1
ATOM 1969 C C . LEU A 1 253 ? -19.010 -12.661 1.390 1.00 94.81 253 LEU A C 1
ATOM 1971 O O . LEU A 1 253 ? -18.576 -13.584 2.082 1.00 94.81 253 LEU A O 1
ATOM 1975 N N . CYS A 1 254 ? -18.357 -12.196 0.321 1.00 94.06 254 CYS A N 1
ATOM 1976 C CA . CYS A 1 254 ? -17.109 -12.767 -0.189 1.00 94.06 254 CYS A CA 1
ATOM 1977 C C . CYS A 1 254 ? -16.004 -12.822 0.875 1.00 94.06 254 CYS A C 1
ATOM 1979 O O . CYS A 1 254 ? -15.265 -13.803 0.953 1.00 94.06 254 CYS A O 1
ATOM 1981 N N . VAL A 1 255 ? -15.880 -11.787 1.717 1.00 94.56 255 VAL A N 1
ATOM 1982 C CA . VAL A 1 255 ? -14.920 -11.801 2.833 1.00 94.56 255 VAL A CA 1
ATOM 1983 C C . VAL A 1 255 ? -15.309 -12.852 3.871 1.00 94.56 255 VAL A C 1
ATOM 1985 O O . VAL A 1 255 ? -14.449 -13.614 4.310 1.00 94.56 255 VAL A O 1
ATOM 1988 N N . THR A 1 256 ? -16.588 -12.944 4.242 1.00 93.81 256 THR A N 1
ATOM 1989 C CA . THR A 1 256 ? -17.048 -13.954 5.211 1.00 93.81 256 THR A CA 1
ATOM 1990 C C . THR A 1 256 ? -16.952 -15.392 4.696 1.00 93.81 256 THR A C 1
ATOM 1992 O O . THR A 1 256 ? -16.709 -16.314 5.480 1.00 93.81 256 THR A O 1
ATOM 1995 N N . ASP A 1 257 ? -17.048 -15.589 3.382 1.00 92.94 257 ASP A N 1
ATOM 1996 C CA . ASP A 1 257 ? -16.931 -16.892 2.725 1.00 92.94 257 ASP A CA 1
ATOM 1997 C C . ASP A 1 257 ? -15.510 -17.457 2.726 1.00 92.94 257 ASP A C 1
ATOM 1999 O O . ASP A 1 257 ? -15.341 -18.676 2.608 1.00 92.94 257 ASP A O 1
ATOM 2003 N N . LEU A 1 258 ? -14.497 -16.617 2.984 1.00 88.94 258 LEU A N 1
ATOM 2004 C CA . LEU A 1 258 ? -13.136 -17.086 3.259 1.00 88.94 258 LEU A CA 1
ATOM 2005 C C . LEU A 1 258 ? -13.091 -18.000 4.495 1.00 88.94 258 LEU A C 1
ATOM 2007 O O . LEU A 1 258 ? -12.180 -18.819 4.609 1.00 88.94 258 LEU A O 1
ATOM 2011 N N . LYS A 1 259 ? -14.061 -17.872 5.420 1.00 87.88 259 LYS A N 1
ATOM 2012 C CA . LYS A 1 259 ? -14.217 -18.695 6.639 1.00 87.88 259 LYS A CA 1
ATOM 2013 C C . LYS A 1 259 ? -12.963 -18.770 7.518 1.00 87.88 259 LYS A C 1
ATOM 2015 O O . LYS A 1 259 ? -12.824 -19.678 8.334 1.00 87.88 259 LYS A O 1
ATOM 2020 N N . ASP A 1 260 ? -12.080 -17.788 7.379 1.00 88.38 260 ASP A N 1
ATOM 2021 C CA . ASP A 1 260 ? -10.872 -17.620 8.177 1.00 88.38 260 ASP A CA 1
ATOM 2022 C C . ASP A 1 260 ? -10.708 -16.136 8.546 1.00 88.38 260 ASP A C 1
ATOM 2024 O O . ASP A 1 260 ? -9.994 -15.394 7.861 1.00 88.38 260 ASP A O 1
ATOM 2028 N N . PRO A 1 261 ? -11.372 -15.681 9.628 1.00 90.12 261 PRO A N 1
ATOM 2029 C CA . PRO A 1 261 ? -11.274 -14.300 10.102 1.00 90.12 261 PRO A CA 1
ATOM 2030 C C . PRO A 1 261 ? -9.833 -13.847 10.353 1.00 90.12 261 PRO A C 1
ATOM 2032 O O . PRO A 1 261 ? -9.490 -12.692 10.106 1.00 90.12 261 PRO A O 1
ATOM 2035 N N . GLY A 1 262 ? -8.946 -14.768 10.751 1.00 89.19 262 GLY A N 1
ATOM 2036 C CA . GLY A 1 262 ? -7.527 -14.481 10.965 1.00 89.19 262 GLY A CA 1
ATOM 2037 C C . GLY A 1 262 ? -6.790 -14.058 9.692 1.00 89.19 262 GLY A C 1
ATOM 2038 O O . GLY A 1 262 ? -5.711 -13.469 9.778 1.00 89.19 262 GLY A O 1
ATOM 2039 N N . ARG A 1 263 ? -7.368 -14.310 8.512 1.00 89.94 263 ARG A N 1
ATOM 2040 C CA . ARG A 1 263 ? -6.816 -13.954 7.199 1.00 89.94 263 ARG A CA 1
ATOM 2041 C C . ARG A 1 263 ? -7.538 -12.804 6.506 1.00 89.94 263 ARG A 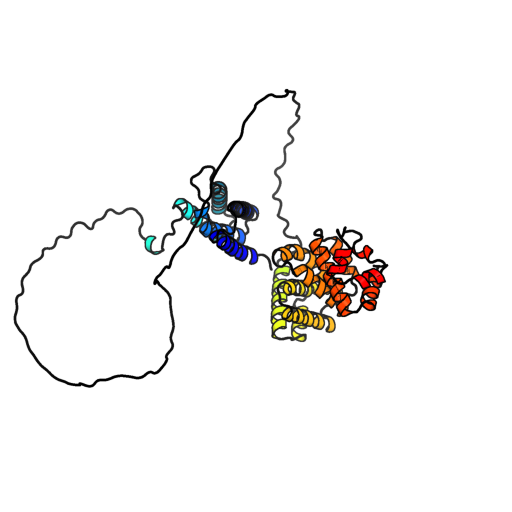C 1
ATOM 2043 O O . ARG A 1 263 ? -7.136 -12.422 5.409 1.00 89.94 263 ARG A O 1
ATOM 2050 N N . TYR A 1 264 ? -8.521 -12.169 7.139 1.00 94.94 264 TYR A N 1
ATOM 2051 C CA . TYR A 1 264 ? -9.232 -11.035 6.532 1.00 94.94 264 TYR A CA 1
ATOM 2052 C C . TYR A 1 264 ? -8.321 -9.831 6.251 1.00 94.94 264 TYR A C 1
ATOM 2054 O O . TYR A 1 264 ? -8.580 -9.062 5.326 1.00 94.94 264 TYR A O 1
ATOM 2062 N N . TYR A 1 265 ? -7.184 -9.706 6.950 1.00 95.50 265 TYR A N 1
ATOM 2063 C CA . TYR A 1 265 ? -6.156 -8.704 6.631 1.00 95.50 265 TYR A CA 1
ATOM 2064 C C . TYR A 1 265 ? -5.640 -8.806 5.180 1.00 95.50 265 TYR A C 1
ATOM 2066 O O . TYR A 1 265 ? -5.141 -7.816 4.641 1.00 95.50 265 TYR A O 1
ATOM 2074 N N . VAL A 1 266 ? -5.750 -9.977 4.530 1.00 94.75 266 VAL A N 1
ATOM 2075 C CA . VAL A 1 266 ? -5.332 -10.181 3.132 1.00 94.75 266 VAL A CA 1
ATOM 2076 C C . VAL A 1 266 ? -6.163 -9.317 2.182 1.00 94.75 266 VAL A C 1
ATOM 2078 O O . VAL A 1 266 ? -5.626 -8.841 1.184 1.00 94.75 266 VAL A O 1
ATOM 2081 N N . VAL A 1 267 ? -7.426 -9.036 2.519 1.00 96.88 267 VAL A N 1
ATOM 2082 C CA . VAL A 1 267 ? -8.297 -8.117 1.768 1.00 96.88 267 VAL A CA 1
ATOM 2083 C C . VAL A 1 267 ? -7.692 -6.721 1.729 1.00 96.88 267 VAL A C 1
ATOM 2085 O O . VAL A 1 267 ? -7.544 -6.135 0.656 1.00 96.88 267 VAL A O 1
ATOM 2088 N N . VAL A 1 268 ? -7.271 -6.213 2.889 1.00 98.00 268 VAL A N 1
ATOM 2089 C CA . VAL A 1 268 ? -6.626 -4.900 3.013 1.00 98.00 268 VAL A CA 1
ATOM 2090 C C . VAL A 1 268 ? -5.291 -4.902 2.280 1.00 98.00 268 VAL A C 1
ATOM 2092 O O . VAL A 1 268 ? -5.055 -4.037 1.439 1.00 98.00 268 VAL A O 1
ATOM 2095 N N . LEU A 1 269 ? -4.449 -5.907 2.534 1.00 96.44 269 LEU A N 1
ATOM 2096 C CA . LEU A 1 269 ? -3.140 -6.050 1.900 1.00 96.44 269 LEU A CA 1
ATOM 2097 C C . LEU A 1 269 ? -3.265 -6.014 0.373 1.00 96.44 269 LEU A C 1
ATOM 2099 O O . LEU A 1 269 ? -2.609 -5.218 -0.295 1.00 96.44 269 LEU A O 1
ATOM 2103 N N . ARG A 1 270 ? -4.142 -6.842 -0.201 1.00 96.00 270 ARG A N 1
ATOM 2104 C CA . ARG A 1 270 ? -4.336 -6.910 -1.654 1.00 96.00 270 ARG A CA 1
ATOM 2105 C C . ARG A 1 270 ? -4.926 -5.631 -2.224 1.00 96.00 270 ARG A C 1
ATOM 2107 O O . ARG A 1 270 ? -4.439 -5.174 -3.255 1.00 96.00 270 ARG A O 1
ATOM 2114 N N . SER A 1 271 ? -5.875 -5.011 -1.531 1.00 97.31 271 SER A N 1
ATOM 2115 C CA . SER A 1 271 ? -6.464 -3.729 -1.935 1.00 97.31 271 SER A CA 1
ATOM 2116 C C . SER A 1 271 ? -5.426 -2.603 -1.986 1.00 97.31 271 SER A C 1
ATOM 2118 O O . SER A 1 271 ? -5.362 -1.852 -2.965 1.00 97.31 271 SER A O 1
ATOM 2120 N N . VAL A 1 272 ? -4.568 -2.503 -0.967 1.00 97.12 272 VAL A N 1
ATOM 2121 C CA . VAL A 1 272 ? -3.496 -1.498 -0.895 1.00 97.12 272 VAL A CA 1
ATOM 2122 C C . VAL A 1 272 ? -2.459 -1.742 -1.992 1.00 97.12 272 VAL A C 1
ATOM 2124 O O . VAL A 1 272 ? -2.133 -0.817 -2.736 1.00 97.12 272 VAL A O 1
ATOM 2127 N N . LEU A 1 273 ? -1.982 -2.982 -2.153 1.00 94.31 273 LEU A N 1
ATOM 2128 C CA . LEU A 1 273 ? -0.997 -3.310 -3.188 1.00 94.31 273 LEU A CA 1
ATOM 2129 C C . LEU A 1 273 ? -1.555 -3.085 -4.599 1.00 94.31 273 LEU A C 1
ATOM 2131 O O . LEU A 1 273 ? -0.884 -2.460 -5.418 1.00 94.31 273 LEU A O 1
ATOM 2135 N N . LEU A 1 274 ? -2.791 -3.511 -4.877 1.00 93.62 274 LEU A N 1
ATOM 2136 C CA . LEU A 1 274 ? -3.441 -3.274 -6.168 1.00 93.62 274 LEU A CA 1
ATOM 2137 C C . LEU A 1 274 ? -3.588 -1.774 -6.443 1.00 93.62 274 LEU A C 1
ATOM 2139 O O . LEU A 1 274 ? -3.343 -1.328 -7.561 1.00 93.62 274 LEU A O 1
ATOM 2143 N N . SER A 1 275 ? -3.912 -0.977 -5.421 1.00 95.62 275 SER A N 1
ATOM 2144 C CA . SER A 1 275 ? -4.024 0.479 -5.558 1.00 95.62 275 SER A CA 1
ATOM 2145 C C . SER A 1 275 ? -2.734 1.124 -6.070 1.00 95.62 275 SER A C 1
ATOM 2147 O O . SER A 1 275 ? -2.809 2.105 -6.808 1.00 95.62 275 SER A O 1
ATOM 2149 N N . THR A 1 276 ? -1.557 0.572 -5.749 1.00 93.31 276 THR A N 1
ATOM 2150 C CA . THR A 1 276 ? -0.275 1.100 -6.253 1.00 93.31 276 THR A CA 1
ATOM 2151 C C . THR A 1 276 ? -0.141 0.995 -7.775 1.00 93.31 276 THR A C 1
ATOM 2153 O O . THR A 1 276 ? 0.511 1.836 -8.388 1.00 93.31 276 THR A O 1
ATOM 2156 N N . GLU A 1 277 ? -0.817 0.030 -8.402 1.00 88.94 277 GLU A N 1
ATOM 2157 C CA . GLU A 1 277 ? -0.772 -0.228 -9.847 1.00 88.94 277 GLU A CA 1
ATOM 2158 C C . GLU A 1 277 ? -1.919 0.464 -10.614 1.00 88.94 277 GLU A C 1
ATOM 2160 O O . GLU A 1 277 ? -1.967 0.440 -11.847 1.00 88.94 277 GLU A O 1
ATOM 2165 N N . LYS A 1 278 ? -2.854 1.096 -9.894 1.00 90.50 278 LYS A N 1
ATOM 2166 C CA . LYS A 1 278 ? -4.118 1.630 -10.420 1.00 90.50 278 LYS A CA 1
ATOM 2167 C C . LYS A 1 278 ? -4.122 3.150 -10.541 1.00 90.50 278 LYS A C 1
ATOM 2169 O O . LYS A 1 278 ? -3.386 3.861 -9.852 1.00 90.50 278 LYS A O 1
ATOM 2174 N N . LYS A 1 279 ? -4.985 3.680 -11.417 1.00 91.88 279 LYS A N 1
ATOM 2175 C CA . LYS A 1 279 ? -5.174 5.135 -11.578 1.00 91.88 279 LYS A CA 1
ATOM 2176 C C . LYS A 1 279 ? -6.008 5.713 -10.439 1.00 91.88 279 LYS A C 1
ATOM 2178 O O . LYS A 1 279 ? -6.756 5.003 -9.787 1.00 91.88 279 LYS A O 1
ATOM 2183 N N . GLU A 1 280 ? -5.935 7.027 -10.246 1.00 90.19 280 GLU A N 1
ATOM 2184 C CA . GLU A 1 280 ? -6.604 7.734 -9.144 1.00 90.19 280 GLU A CA 1
ATOM 2185 C C . GLU A 1 280 ? -8.094 7.413 -9.000 1.00 90.19 280 GLU A C 1
ATOM 2187 O O . GLU A 1 280 ? -8.540 7.094 -7.902 1.00 90.19 280 GLU A O 1
ATOM 2192 N N . LYS A 1 281 ? -8.840 7.401 -10.114 1.00 92.38 281 LYS A N 1
ATOM 2193 C CA . LYS A 1 281 ? -10.255 7.011 -10.107 1.00 92.38 281 LYS A CA 1
ATOM 2194 C C . LYS A 1 281 ? -10.442 5.613 -9.527 1.00 92.38 281 LYS A C 1
ATOM 2196 O O . LYS A 1 281 ? -11.209 5.459 -8.594 1.00 92.38 281 LYS A O 1
ATOM 2201 N N . GLU A 1 282 ? -9.708 4.626 -10.042 1.00 93.62 282 GLU A N 1
ATOM 2202 C CA . GLU A 1 282 ? -9.758 3.232 -9.582 1.00 93.62 282 GLU A CA 1
ATOM 2203 C C . GLU A 1 282 ? -9.308 3.078 -8.122 1.00 93.62 282 GLU A C 1
ATOM 2205 O O . GLU A 1 282 ? -9.888 2.289 -7.386 1.00 93.62 282 GLU A O 1
ATOM 2210 N N . ARG A 1 283 ? -8.324 3.861 -7.668 1.00 94.88 283 ARG A N 1
ATOM 2211 C CA . ARG A 1 283 ? -7.922 3.883 -6.253 1.00 94.88 283 ARG A CA 1
ATOM 2212 C C . ARG A 1 283 ? -9.049 4.378 -5.349 1.00 94.88 283 ARG A C 1
ATOM 2214 O O . ARG A 1 283 ? -9.245 3.819 -4.276 1.00 94.88 283 ARG A O 1
ATOM 2221 N N . GLY A 1 284 ? -9.807 5.385 -5.791 1.00 95.50 284 GLY A N 1
ATOM 2222 C CA . GLY A 1 284 ? -10.997 5.861 -5.081 1.00 95.50 284 GLY A CA 1
ATOM 2223 C C . GLY A 1 284 ? -12.045 4.761 -4.904 1.00 95.50 284 GLY A C 1
ATOM 2224 O O . GLY A 1 284 ? -12.565 4.593 -3.810 1.00 95.50 284 GLY A O 1
ATOM 2225 N N . ILE A 1 285 ? -12.260 3.947 -5.940 1.00 97.00 285 ILE A N 1
ATOM 2226 C CA . ILE A 1 285 ? -13.165 2.785 -5.909 1.00 97.00 285 ILE A CA 1
ATOM 2227 C C . ILE A 1 285 ? -12.734 1.763 -4.860 1.00 97.00 285 ILE A C 1
ATOM 2229 O O . ILE A 1 285 ? -13.545 1.317 -4.054 1.00 97.00 285 ILE A O 1
ATOM 2233 N N . ILE A 1 286 ? -11.453 1.393 -4.868 1.00 97.50 286 ILE A N 1
ATOM 2234 C CA . ILE A 1 286 ? -10.912 0.428 -3.907 1.00 97.50 286 ILE A CA 1
ATOM 2235 C C . ILE A 1 286 ? -11.046 0.977 -2.482 1.00 97.50 286 ILE A C 1
ATOM 2237 O O . ILE A 1 286 ? -11.401 0.251 -1.559 1.00 97.50 286 ILE A O 1
ATOM 2241 N N . ALA A 1 287 ? -10.815 2.275 -2.295 1.00 97.25 287 ALA A N 1
ATOM 2242 C CA . ALA A 1 287 ? -10.979 2.910 -1.000 1.00 97.25 287 ALA A CA 1
ATOM 2243 C C . ALA A 1 287 ? -12.448 2.953 -0.530 1.00 97.25 287 ALA A C 1
ATOM 2245 O O . ALA A 1 287 ? -12.707 2.743 0.650 1.00 97.25 287 ALA A O 1
ATOM 2246 N N . GLU A 1 288 ? -13.406 3.171 -1.436 1.00 97.31 288 GLU A N 1
ATOM 2247 C CA . GLU A 1 288 ? -14.846 3.079 -1.143 1.00 97.31 288 GLU A CA 1
ATOM 2248 C C . GLU A 1 288 ? -15.248 1.666 -0.695 1.00 97.31 288 GLU A C 1
ATOM 2250 O O . GLU A 1 288 ? -16.038 1.528 0.237 1.00 97.31 288 GLU A O 1
ATOM 2255 N N . MET A 1 289 ? -14.663 0.623 -1.298 1.00 98.12 289 MET A N 1
ATOM 2256 C CA . MET A 1 289 ? -14.853 -0.766 -0.858 1.00 98.12 289 MET A CA 1
ATOM 2257 C C . MET A 1 289 ? -14.410 -0.957 0.594 1.00 98.12 289 MET A C 1
ATOM 2259 O O . MET A 1 289 ? -15.144 -1.503 1.414 1.00 98.12 289 MET A O 1
ATOM 2263 N N . LEU A 1 290 ? -13.204 -0.482 0.923 1.00 98.31 290 LEU A N 1
ATOM 2264 C CA . LEU A 1 290 ? -12.650 -0.582 2.272 1.00 98.31 290 LEU A CA 1
ATOM 2265 C C . LEU A 1 290 ? -13.495 0.203 3.290 1.00 98.31 290 LEU A C 1
ATOM 2267 O O . LEU A 1 290 ? -13.712 -0.288 4.397 1.00 98.31 290 LEU A O 1
ATOM 2271 N N . ASP A 1 291 ? -14.047 1.360 2.903 1.00 97.81 291 ASP A N 1
ATOM 2272 C CA . ASP A 1 291 ? -15.018 2.098 3.721 1.00 97.81 291 ASP A CA 1
ATOM 2273 C C . ASP A 1 291 ? -16.292 1.277 3.978 1.00 97.81 291 ASP A C 1
ATOM 2275 O O . ASP A 1 291 ? -16.783 1.247 5.107 1.00 97.81 291 ASP A O 1
ATOM 2279 N N . GLY A 1 292 ? -16.840 0.610 2.957 1.00 97.38 292 GLY A N 1
ATOM 2280 C CA . GLY A 1 292 ? -18.026 -0.244 3.088 1.00 97.38 292 GLY A CA 1
ATOM 2281 C C . GLY A 1 292 ? -17.792 -1.456 3.993 1.00 97.38 292 GLY A C 1
ATOM 2282 O O . GLY A 1 292 ? -18.600 -1.748 4.881 1.00 97.38 292 GLY A O 1
ATOM 2283 N N . LEU A 1 293 ? -16.648 -2.121 3.834 1.00 98.00 293 LEU A N 1
ATOM 2284 C CA . LEU A 1 293 ? -16.245 -3.269 4.653 1.00 98.00 293 LEU A CA 1
ATOM 2285 C C . LEU A 1 293 ? -15.953 -2.881 6.112 1.00 98.00 293 LEU A C 1
ATOM 2287 O O . LEU A 1 293 ? -16.250 -3.653 7.024 1.00 98.00 293 LEU A O 1
ATOM 2291 N N . SER A 1 294 ? -15.425 -1.676 6.339 1.00 97.56 294 SER A N 1
ATOM 2292 C CA . SER A 1 294 ? -15.246 -1.103 7.677 1.00 97.56 294 SER A CA 1
ATOM 2293 C C . SER A 1 294 ? -16.595 -0.761 8.331 1.00 97.56 294 SER A C 1
ATOM 2295 O O . SER A 1 294 ? -16.870 -1.185 9.453 1.00 97.56 294 SER A O 1
ATOM 2297 N N . LYS A 1 295 ? -17.497 -0.073 7.614 1.00 96.38 295 LYS A N 1
ATOM 2298 C CA . LYS A 1 295 ? -18.830 0.320 8.122 1.00 96.38 295 LYS A CA 1
ATOM 2299 C C . LYS A 1 295 ? -19.734 -0.869 8.442 1.00 96.38 295 LYS A C 1
ATOM 2301 O O . LYS A 1 295 ? -20.466 -0.825 9.428 1.00 96.38 295 LYS A O 1
ATOM 2306 N N . SER A 1 296 ? -19.677 -1.923 7.629 1.00 95.88 296 SER A N 1
ATOM 2307 C CA . SER A 1 296 ? -20.401 -3.179 7.874 1.00 95.88 296 SER A CA 1
ATOM 2308 C C . SER A 1 296 ? -19.806 -4.009 9.017 1.00 95.88 296 SER A C 1
ATOM 2310 O O . SER A 1 296 ? -20.400 -5.012 9.399 1.00 95.88 296 SER A O 1
ATOM 2312 N N . LYS A 1 297 ? -18.658 -3.594 9.579 1.00 94.94 297 LYS A N 1
ATOM 2313 C CA . LYS A 1 297 ? -17.876 -4.341 10.577 1.00 94.94 297 LYS A CA 1
ATOM 2314 C C . LYS A 1 297 ? -17.416 -5.717 10.090 1.00 94.94 297 LYS A C 1
ATOM 2316 O O . LYS A 1 297 ? -17.113 -6.590 10.894 1.00 94.94 297 LYS A O 1
ATOM 2321 N N . THR A 1 298 ? -17.332 -5.900 8.774 1.00 96.62 298 THR A N 1
ATOM 2322 C CA . THR A 1 298 ? -16.738 -7.100 8.172 1.00 96.62 298 THR A CA 1
ATOM 2323 C C . THR A 1 298 ? -15.221 -7.083 8.351 1.00 96.62 298 THR A C 1
ATOM 2325 O O . THR A 1 298 ? -14.599 -8.105 8.644 1.00 96.62 298 THR A O 1
ATOM 2328 N N . LEU A 1 299 ? -14.616 -5.898 8.211 1.00 97.62 299 LEU A N 1
ATOM 2329 C CA . LEU A 1 299 ? -13.219 -5.646 8.540 1.00 97.62 299 LEU A CA 1
ATOM 2330 C C . LEU A 1 299 ? -13.121 -4.726 9.758 1.00 97.62 299 LEU A C 1
ATOM 2332 O O . LEU A 1 299 ? -13.660 -3.623 9.760 1.00 97.62 299 LEU A O 1
ATOM 2336 N N . GLU A 1 300 ? -12.380 -5.169 10.771 1.00 97.06 300 GLU A N 1
ATOM 2337 C CA . GLU A 1 300 ? -12.088 -4.406 11.982 1.00 97.06 300 GLU A CA 1
ATOM 2338 C C . GLU A 1 300 ? -10.668 -3.822 11.942 1.00 97.06 300 GLU A C 1
ATOM 2340 O O . GLU A 1 300 ? -9.819 -4.258 11.157 1.00 97.06 300 GLU A O 1
ATOM 2345 N N . THR A 1 301 ? -10.382 -2.865 12.828 1.00 97.38 301 THR A N 1
ATOM 2346 C CA . THR A 1 301 ? -9.075 -2.194 12.943 1.00 97.38 301 THR A CA 1
ATOM 2347 C C . THR A 1 301 ? -7.875 -3.154 12.943 1.00 97.38 301 THR A C 1
ATOM 2349 O O . THR A 1 301 ? -6.928 -2.890 12.199 1.00 97.38 301 THR A O 1
ATOM 2352 N N . PRO A 1 302 ? -7.884 -4.309 13.647 1.00 97.56 302 PRO A N 1
ATOM 2353 C CA . PRO A 1 302 ? -6.766 -5.257 13.601 1.00 97.56 302 PRO A CA 1
ATOM 2354 C C . PRO A 1 302 ? -6.458 -5.796 12.195 1.00 97.56 302 PRO A C 1
ATOM 2356 O O . PRO A 1 302 ? -5.289 -6.016 11.862 1.00 97.56 302 PRO A O 1
ATOM 2359 N N . HIS A 1 303 ? -7.481 -5.977 11.350 1.00 97.56 303 HIS A N 1
ATOM 2360 C CA . HIS A 1 303 ? -7.303 -6.412 9.962 1.00 97.56 303 HIS A CA 1
ATOM 2361 C C . HIS A 1 303 ? -6.621 -5.322 9.129 1.00 97.56 303 HIS A C 1
ATOM 2363 O O . HIS A 1 303 ? -5.724 -5.627 8.342 1.00 97.56 303 HIS A O 1
ATOM 2369 N N . PHE A 1 304 ? -6.999 -4.057 9.332 1.00 98.38 304 PHE A N 1
ATOM 2370 C CA . PHE A 1 304 ? -6.367 -2.922 8.661 1.00 98.38 304 PHE A CA 1
ATOM 2371 C C . PHE A 1 304 ? -4.923 -2.724 9.108 1.00 98.38 304 PHE A C 1
ATOM 2373 O O . PHE A 1 304 ? -4.031 -2.687 8.264 1.00 98.38 304 PHE A O 1
ATOM 2380 N N . VAL A 1 305 ? -4.684 -2.684 10.418 1.00 97.56 305 VAL A N 1
ATOM 2381 C CA . VAL A 1 305 ? -3.350 -2.566 11.028 1.00 97.56 305 VAL A CA 1
ATOM 2382 C C . VAL A 1 305 ? -2.410 -3.628 10.452 1.00 97.56 305 VAL A C 1
ATOM 2384 O O . VAL A 1 305 ? -1.378 -3.299 9.872 1.00 97.56 305 VAL A O 1
ATOM 2387 N N . THR A 1 306 ? -2.820 -4.896 10.499 1.00 96.69 306 THR A N 1
ATOM 2388 C CA . THR A 1 306 ? -2.016 -6.017 9.990 1.00 96.69 306 THR A CA 1
ATOM 2389 C C . THR A 1 306 ? -1.819 -5.952 8.470 1.00 96.69 306 THR A C 1
ATOM 2391 O O . THR A 1 306 ? -0.739 -6.256 7.961 1.00 96.69 306 THR A O 1
ATOM 2394 N N . GLY A 1 307 ? -2.860 -5.577 7.721 1.00 96.56 307 GLY A N 1
ATOM 2395 C CA . GLY A 1 307 ? -2.814 -5.502 6.261 1.00 96.56 307 GLY A CA 1
ATOM 2396 C C . GLY A 1 307 ? -1.870 -4.414 5.755 1.00 96.56 307 GLY A C 1
ATOM 2397 O O . GLY A 1 307 ? -1.068 -4.677 4.857 1.00 96.56 307 GLY A O 1
ATOM 2398 N N . PHE A 1 308 ? -1.924 -3.219 6.349 1.00 97.94 308 PHE A N 1
ATOM 2399 C CA . PHE A 1 308 ? -1.014 -2.117 6.032 1.00 97.94 308 PHE A CA 1
ATOM 2400 C C . PHE A 1 308 ? 0.426 -2.435 6.448 1.00 97.94 308 PHE A C 1
ATOM 2402 O O . PHE A 1 308 ? 1.325 -2.303 5.619 1.00 97.94 308 PHE A O 1
ATOM 2409 N N . GLU A 1 309 ? 0.646 -2.942 7.666 1.00 96.56 309 GLU A N 1
ATOM 2410 C CA . GLU A 1 309 ? 1.976 -3.354 8.136 1.00 96.56 309 GLU A CA 1
ATOM 2411 C C . GLU A 1 309 ? 2.642 -4.332 7.160 1.00 96.56 309 GLU A C 1
ATOM 2413 O O . GLU A 1 309 ? 3.756 -4.093 6.691 1.00 96.56 309 GLU A O 1
ATOM 2418 N N . ARG A 1 310 ? 1.923 -5.389 6.761 1.00 94.19 310 ARG A N 1
ATOM 2419 C CA . ARG A 1 310 ? 2.434 -6.386 5.811 1.00 94.19 310 ARG A CA 1
ATOM 2420 C C . ARG A 1 310 ? 2.635 -5.853 4.398 1.00 94.19 310 ARG A C 1
ATOM 2422 O O . ARG A 1 310 ? 3.392 -6.452 3.645 1.00 94.19 310 ARG A O 1
ATOM 2429 N N . CYS A 1 311 ? 2.004 -4.751 3.994 1.00 95.19 311 CYS A N 1
ATOM 2430 C CA . CYS A 1 311 ? 2.297 -4.164 2.684 1.00 95.19 311 CYS A CA 1
ATOM 2431 C C . CYS A 1 311 ? 3.734 -3.647 2.606 1.00 95.19 311 CYS A C 1
ATOM 2433 O O . CYS A 1 311 ? 4.346 -3.744 1.541 1.00 95.19 311 CYS A O 1
ATOM 2435 N N . LEU A 1 312 ? 4.288 -3.138 3.712 1.00 92.94 312 LEU A N 1
ATOM 2436 C CA . LEU A 1 312 ? 5.614 -2.517 3.734 1.00 92.94 312 LEU A CA 1
ATOM 2437 C C . LEU A 1 312 ? 6.731 -3.468 3.297 1.00 92.94 312 LEU A C 1
ATOM 2439 O O . LEU A 1 312 ? 7.705 -2.998 2.718 1.00 92.94 312 LEU A O 1
ATOM 2443 N N . GLN A 1 313 ? 6.570 -4.782 3.473 1.00 90.56 313 GLN A N 1
ATOM 2444 C CA . GLN A 1 313 ? 7.550 -5.765 2.996 1.00 90.56 313 GLN A CA 1
ATOM 2445 C C . GLN A 1 313 ? 7.605 -5.872 1.461 1.00 90.56 313 GLN A C 1
ATOM 2447 O O . GLN A 1 313 ? 8.608 -6.311 0.915 1.00 90.56 313 GLN A O 1
ATOM 2452 N N . TYR A 1 314 ? 6.538 -5.471 0.760 1.00 91.50 314 TYR A N 1
ATOM 2453 C CA . TYR A 1 314 ? 6.445 -5.532 -0.704 1.00 91.50 314 TYR A CA 1
ATOM 2454 C C . TYR A 1 314 ? 6.698 -4.181 -1.379 1.00 91.50 314 TYR A C 1
ATOM 2456 O O . TYR A 1 314 ? 7.031 -4.140 -2.562 1.00 91.50 314 TYR A O 1
ATOM 2464 N N . ILE A 1 315 ? 6.520 -3.068 -0.659 1.00 91.50 315 ILE A N 1
ATOM 2465 C CA . ILE A 1 315 ? 6.678 -1.720 -1.222 1.00 91.50 315 ILE A CA 1
ATOM 2466 C C . ILE A 1 315 ? 8.072 -1.487 -1.833 1.00 91.50 315 ILE A C 1
ATOM 2468 O O . ILE A 1 315 ? 8.101 -0.923 -2.927 1.00 91.50 315 ILE A O 1
ATOM 2472 N N . PRO A 1 316 ? 9.202 -1.909 -1.224 1.00 90.31 316 PRO A N 1
ATOM 2473 C CA . PRO A 1 316 ? 10.522 -1.724 -1.825 1.00 90.31 316 PRO A CA 1
ATOM 2474 C C . PRO A 1 316 ? 10.649 -2.352 -3.212 1.00 90.31 316 PRO A C 1
ATOM 2476 O O . PRO A 1 316 ? 11.076 -1.676 -4.146 1.00 90.31 316 PRO A O 1
ATOM 2479 N N . ASP A 1 317 ? 10.194 -3.595 -3.371 1.00 89.81 317 ASP A N 1
ATOM 2480 C CA . ASP A 1 317 ? 10.239 -4.297 -4.655 1.00 89.81 317 ASP A CA 1
ATOM 2481 C C . ASP A 1 317 ? 9.280 -3.673 -5.672 1.00 89.81 317 ASP A C 1
ATOM 2483 O O . ASP A 1 317 ? 9.634 -3.473 -6.833 1.00 89.81 317 ASP A O 1
ATOM 2487 N N . ILE A 1 318 ? 8.068 -3.308 -5.244 1.00 90.31 318 ILE A N 1
ATOM 2488 C CA . ILE A 1 318 ? 7.089 -2.648 -6.117 1.00 90.31 318 ILE A 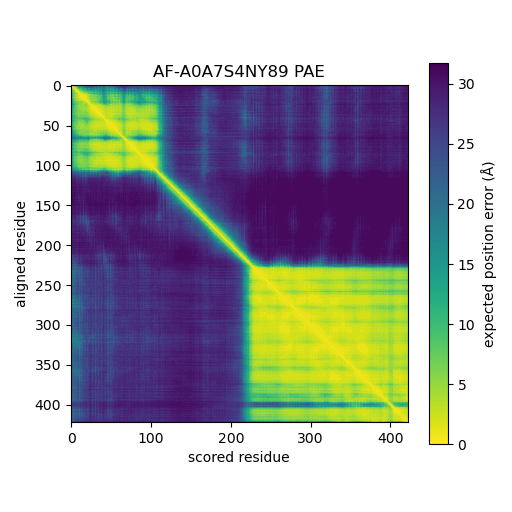CA 1
ATOM 2489 C C . ILE A 1 318 ? 7.615 -1.289 -6.585 1.00 90.31 318 ILE A C 1
ATOM 2491 O O . ILE A 1 318 ? 7.407 -0.925 -7.741 1.00 90.31 318 ILE A O 1
ATOM 2495 N N . ALA A 1 319 ? 8.314 -0.549 -5.722 1.00 92.88 319 ALA A N 1
ATOM 2496 C CA . ALA A 1 319 ? 8.844 0.774 -6.030 1.00 92.88 319 ALA A CA 1
ATOM 2497 C C . ALA A 1 319 ? 9.900 0.763 -7.146 1.00 92.88 319 ALA A C 1
ATOM 2499 O O . ALA A 1 319 ? 10.101 1.796 -7.789 1.00 92.88 319 ALA A O 1
ATOM 2500 N N . ILE A 1 320 ? 10.528 -0.388 -7.414 1.00 90.50 320 ILE A N 1
ATOM 2501 C CA . ILE A 1 320 ? 11.450 -0.568 -8.544 1.00 90.50 320 ILE A CA 1
ATOM 2502 C C . ILE A 1 320 ? 10.716 -0.337 -9.870 1.00 90.50 320 ILE A C 1
ATOM 2504 O O . ILE A 1 320 ? 11.216 0.381 -10.736 1.00 90.50 320 ILE A O 1
ATOM 2508 N N . ASP A 1 321 ? 9.519 -0.910 -10.015 1.00 91.62 321 ASP A N 1
ATOM 2509 C CA . ASP A 1 321 ? 8.708 -0.787 -11.230 1.00 91.62 321 ASP A CA 1
ATOM 2510 C C . ASP A 1 321 ? 7.767 0.429 -11.176 1.00 91.62 321 ASP A C 1
ATOM 2512 O O . ASP A 1 321 ? 7.500 1.084 -12.187 1.00 91.62 321 ASP A O 1
ATOM 2516 N N . VAL A 1 322 ? 7.246 0.732 -9.987 1.00 90.50 322 VAL A N 1
ATOM 2517 C CA . VAL A 1 322 ? 6.229 1.755 -9.738 1.00 90.50 322 VAL A CA 1
ATOM 2518 C C . VAL A 1 322 ? 6.759 2.742 -8.694 1.00 90.50 322 VAL A C 1
ATOM 2520 O O . VAL A 1 322 ? 6.414 2.647 -7.515 1.00 90.50 322 VAL A O 1
ATOM 2523 N N . PRO A 1 323 ? 7.548 3.756 -9.094 1.00 92.50 323 PRO A N 1
ATOM 2524 C CA . PRO A 1 323 ? 8.193 4.677 -8.151 1.00 92.50 323 PRO A CA 1
ATOM 2525 C C . PRO A 1 323 ? 7.202 5.502 -7.312 1.00 92.50 323 PRO A C 1
ATOM 2527 O O . PRO A 1 323 ? 7.577 6.080 -6.297 1.00 92.50 323 PRO A O 1
ATOM 2530 N N . PHE A 1 324 ? 5.928 5.558 -7.717 1.00 92.50 324 PHE A N 1
ATOM 2531 C CA . PHE A 1 324 ? 4.853 6.220 -6.975 1.00 92.50 324 PHE A CA 1
ATOM 2532 C C . PHE A 1 324 ? 4.182 5.330 -5.917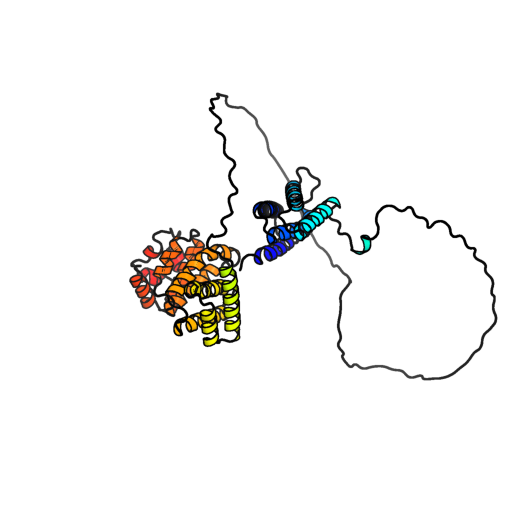 1.00 92.50 324 PHE A C 1
ATOM 2534 O O . PHE A 1 324 ? 3.387 5.843 -5.131 1.00 92.50 324 PHE A O 1
ATOM 2541 N N . ALA A 1 325 ? 4.479 4.029 -5.861 1.00 95.88 325 ALA A N 1
ATOM 2542 C CA . ALA A 1 325 ? 3.859 3.105 -4.910 1.00 95.88 325 ALA A CA 1
ATOM 2543 C C . ALA A 1 325 ? 4.002 3.535 -3.435 1.00 95.88 325 ALA A C 1
ATOM 2545 O O . ALA A 1 325 ? 2.992 3.514 -2.730 1.00 95.88 325 ALA A O 1
ATOM 2546 N N . PRO A 1 326 ? 5.172 4.018 -2.964 1.00 96.50 326 PRO A N 1
ATOM 2547 C CA . PRO A 1 326 ? 5.321 4.508 -1.592 1.00 96.50 326 PRO A CA 1
ATOM 2548 C C . PRO A 1 326 ? 4.412 5.714 -1.293 1.00 96.50 326 PRO A C 1
ATOM 2550 O O . PRO A 1 326 ? 3.822 5.798 -0.217 1.00 96.50 326 PRO A O 1
ATOM 2553 N N . LYS A 1 327 ? 4.238 6.618 -2.272 1.00 96.50 327 LYS A N 1
ATOM 2554 C CA . LYS A 1 327 ? 3.306 7.751 -2.172 1.00 96.50 327 LYS A CA 1
ATOM 2555 C C . LYS A 1 327 ? 1.855 7.278 -2.082 1.00 96.50 327 LYS A C 1
ATOM 2557 O O . LYS A 1 327 ? 1.129 7.721 -1.197 1.00 96.50 327 LYS A O 1
ATOM 2562 N N . VAL A 1 328 ? 1.442 6.358 -2.956 1.00 97.19 328 VAL A N 1
ATOM 2563 C CA . VAL A 1 328 ? 0.077 5.801 -2.943 1.00 97.19 328 VAL A CA 1
ATOM 2564 C C . VAL A 1 328 ? -0.223 5.101 -1.616 1.00 97.19 328 VAL A C 1
ATOM 2566 O O . VAL A 1 328 ? -1.303 5.295 -1.061 1.00 97.19 328 VAL A O 1
ATOM 2569 N N . TYR A 1 329 ? 0.736 4.339 -1.086 1.00 97.94 329 TYR A N 1
ATOM 2570 C CA . TYR A 1 329 ? 0.619 3.702 0.224 1.00 97.94 329 TYR A CA 1
ATOM 2571 C C . TYR A 1 329 ? 0.371 4.736 1.334 1.00 97.94 329 TYR A C 1
ATOM 2573 O O . TYR A 1 329 ? -0.599 4.605 2.080 1.00 97.94 329 TYR A O 1
ATOM 2581 N N . GLY A 1 330 ? 1.190 5.794 1.402 1.00 97.56 330 GLY A N 1
ATOM 2582 C CA . GLY A 1 330 ? 1.036 6.857 2.401 1.00 97.56 330 GLY A CA 1
ATOM 2583 C C . GLY A 1 330 ? -0.314 7.577 2.308 1.00 97.56 330 GLY A C 1
ATOM 2584 O O . GLY A 1 330 ? -0.994 7.749 3.317 1.00 97.56 330 GLY A O 1
ATOM 2585 N N . GLN A 1 331 ? -0.758 7.916 1.095 1.00 96.62 331 GLN A N 1
ATOM 2586 C CA . GLN A 1 331 ? -2.059 8.561 0.867 1.00 96.62 331 GLN A CA 1
ATOM 2587 C C . GLN A 1 331 ? -3.239 7.682 1.307 1.00 96.62 331 GLN A C 1
ATOM 2589 O O . GLN A 1 331 ? -4.202 8.172 1.900 1.00 96.62 331 GLN A O 1
ATOM 2594 N N . LEU A 1 332 ? -3.176 6.377 1.029 1.00 97.31 332 LEU A N 1
ATOM 2595 C CA . LEU A 1 332 ? -4.230 5.444 1.419 1.00 97.31 332 LEU A CA 1
ATOM 2596 C C . LEU A 1 332 ? -4.230 5.192 2.933 1.00 97.31 332 LEU A C 1
ATOM 2598 O O . LEU A 1 332 ? -5.304 5.078 3.519 1.00 97.31 332 LEU A O 1
ATOM 2602 N N . PHE A 1 333 ? -3.056 5.179 3.573 1.00 97.62 333 PHE A N 1
ATOM 2603 C CA . PHE A 1 333 ? -2.942 5.125 5.032 1.00 97.62 333 PHE A CA 1
ATOM 2604 C C . PHE A 1 333 ? -3.586 6.357 5.682 1.00 97.62 333 PHE A C 1
ATOM 2606 O O . PHE A 1 333 ? -4.412 6.211 6.580 1.00 97.62 333 PHE A O 1
ATOM 2613 N N . ALA A 1 334 ? -3.289 7.563 5.185 1.00 96.44 334 ALA A N 1
ATOM 2614 C CA . ALA A 1 334 ? -3.888 8.802 5.687 1.00 96.44 334 ALA A CA 1
ATOM 2615 C C . ALA A 1 334 ? -5.416 8.807 5.558 1.00 96.44 334 ALA A C 1
ATOM 2617 O O . ALA A 1 334 ? -6.133 9.181 6.489 1.00 96.44 334 ALA A O 1
ATOM 2618 N N . ARG A 1 335 ? -5.931 8.323 4.420 1.00 95.50 335 ARG A N 1
ATOM 2619 C CA . ARG A 1 335 ? -7.368 8.086 4.262 1.00 95.50 335 ARG A CA 1
ATOM 2620 C C . ARG A 1 335 ? -7.879 7.089 5.296 1.00 95.50 335 ARG A C 1
ATOM 2622 O O . ARG A 1 335 ? -8.940 7.334 5.852 1.00 95.50 335 ARG A O 1
ATOM 2629 N N . GLY A 1 336 ? -7.153 6.004 5.546 1.00 96.06 336 GLY A N 1
ATOM 2630 C CA . GLY A 1 336 ? -7.541 4.992 6.522 1.00 96.06 336 GLY A CA 1
ATOM 2631 C C . GLY A 1 336 ? -7.679 5.535 7.936 1.00 96.06 336 GLY A C 1
ATOM 2632 O O . GLY A 1 336 ? -8.653 5.201 8.604 1.00 96.06 336 GLY A O 1
ATOM 2633 N N . VAL A 1 337 ? -6.788 6.435 8.358 1.00 94.25 337 VAL A N 1
ATOM 2634 C CA . VAL A 1 337 ? -6.933 7.133 9.645 1.00 94.25 337 VAL A CA 1
ATOM 2635 C C . VAL A 1 337 ? -8.181 8.022 9.642 1.00 94.25 337 VAL A C 1
ATOM 2637 O O . VAL A 1 337 ? -9.026 7.914 10.525 1.00 94.25 337 VAL A O 1
ATOM 2640 N N . ARG A 1 338 ? -8.377 8.837 8.597 1.00 92.06 338 ARG A N 1
ATOM 2641 C CA . ARG A 1 338 ? -9.557 9.717 8.470 1.00 92.06 338 ARG A CA 1
ATOM 2642 C C . ARG A 1 338 ? -10.885 8.951 8.421 1.00 92.06 338 ARG A C 1
ATOM 2644 O O . ARG A 1 338 ? -11.889 9.426 8.941 1.00 92.06 338 ARG A O 1
ATOM 2651 N N . SER A 1 339 ? -10.902 7.799 7.760 1.00 93.12 339 SER A N 1
ATOM 2652 C CA . S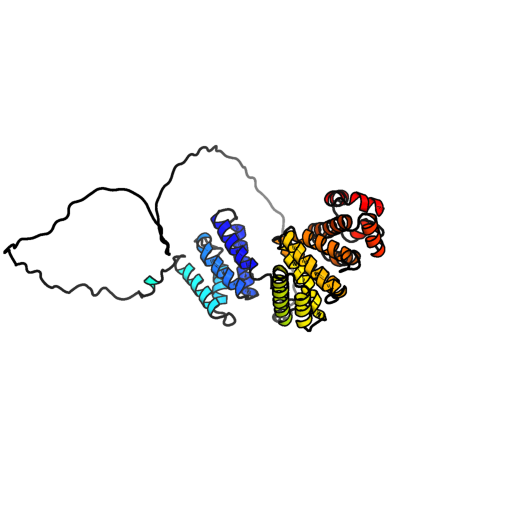ER A 1 339 ? -12.078 6.936 7.623 1.00 93.12 339 SER A CA 1
ATOM 2653 C C . SER A 1 339 ? -12.305 6.025 8.839 1.00 93.12 339 SER A C 1
ATOM 2655 O O . SER A 1 339 ? -13.292 5.291 8.854 1.00 93.12 339 SER A O 1
ATOM 2657 N N . GLY A 1 340 ? -11.419 6.041 9.842 1.00 93.38 340 GLY A N 1
ATOM 2658 C CA . GLY A 1 340 ? -11.527 5.200 11.039 1.00 93.38 340 GLY A CA 1
ATOM 2659 C C . GLY A 1 340 ? -11.184 3.722 10.815 1.00 93.38 340 GLY A C 1
ATOM 2660 O O . GLY A 1 340 ? -11.554 2.875 11.625 1.00 93.38 340 GLY A O 1
ATOM 2661 N N . TRP A 1 341 ? -10.489 3.385 9.725 1.00 95.81 341 TRP A N 1
ATOM 2662 C CA . TRP A 1 341 ? -9.956 2.037 9.494 1.00 95.81 341 TRP A CA 1
ATOM 2663 C C . TRP A 1 341 ? -8.800 1.733 10.450 1.00 95.81 341 TRP A C 1
ATOM 2665 O O . TRP A 1 341 ? -8.652 0.612 10.932 1.00 95.81 341 TRP A O 1
ATOM 2675 N N . ILE A 1 342 ? -7.975 2.754 10.688 1.00 95.12 342 ILE A N 1
ATOM 2676 C CA . ILE A 1 342 ? -6.818 2.756 11.579 1.00 95.12 342 ILE A CA 1
ATOM 2677 C C . ILE A 1 342 ? -7.046 3.878 12.588 1.00 95.12 342 ILE A C 1
ATOM 2679 O O . ILE A 1 342 ? -7.531 4.949 12.235 1.00 95.12 342 ILE A O 1
ATOM 2683 N N . ASP A 1 343 ? -6.721 3.618 13.840 1.00 91.44 343 ASP A N 1
ATOM 2684 C CA . ASP A 1 343 ? -6.925 4.509 14.978 1.00 91.44 343 ASP A CA 1
ATOM 2685 C C . ASP A 1 343 ? -5.894 5.644 15.060 1.00 91.44 343 ASP A C 1
ATOM 2687 O O . ASP A 1 343 ? -6.238 6.748 15.472 1.00 91.44 343 ASP A O 1
ATOM 2691 N N . SER A 1 344 ? -4.637 5.413 14.661 1.00 90.75 344 SER A N 1
ATOM 2692 C CA . SER A 1 344 ? -3.578 6.421 14.811 1.00 90.75 344 SER A CA 1
ATOM 2693 C C . SER A 1 344 ? -2.461 6.341 13.764 1.00 90.75 344 SER A C 1
ATOM 2695 O O . SER A 1 344 ? -2.087 5.269 13.283 1.00 90.75 344 SER A O 1
ATOM 2697 N N . PHE A 1 345 ? -1.841 7.495 13.480 1.00 91.00 345 PHE A N 1
ATOM 2698 C CA . PHE A 1 345 ? -0.595 7.596 12.708 1.00 91.00 345 PHE A CA 1
ATOM 2699 C C . PHE A 1 345 ? 0.610 6.935 13.398 1.00 91.00 345 PHE A C 1
ATOM 2701 O O . PHE A 1 345 ? 1.579 6.592 12.719 1.00 91.00 345 PHE A O 1
ATOM 2708 N N . SER A 1 346 ? 0.551 6.696 14.713 1.00 88.88 346 SER A N 1
ATOM 2709 C CA . SER A 1 346 ? 1.622 6.029 15.474 1.00 88.88 346 SER A CA 1
ATOM 2710 C C . SER A 1 346 ? 2.004 4.664 14.895 1.00 88.88 346 SER A C 1
ATOM 2712 O O . SER A 1 346 ? 3.187 4.314 14.839 1.00 88.88 346 SER A O 1
ATOM 2714 N N . HIS A 1 347 ? 1.017 3.928 14.377 1.00 92.25 347 HIS A N 1
ATOM 2715 C CA . HIS A 1 347 ? 1.219 2.671 13.668 1.00 92.25 347 HIS A CA 1
ATOM 2716 C C . HIS A 1 347 ? 2.209 2.817 12.511 1.00 92.25 347 HIS A C 1
ATOM 2718 O O . HIS A 1 347 ? 3.174 2.055 12.423 1.00 92.25 347 HIS A O 1
ATOM 2724 N N . LEU A 1 348 ? 2.032 3.843 11.673 1.00 93.06 348 LEU A N 1
ATOM 2725 C CA . LEU A 1 348 ? 2.906 4.092 10.533 1.00 93.06 348 LEU A CA 1
ATOM 2726 C C . LEU A 1 348 ? 4.350 4.318 10.978 1.00 93.06 348 LEU A C 1
ATOM 2728 O O . LEU A 1 348 ? 5.268 3.729 10.407 1.00 93.06 348 LEU A O 1
ATOM 2732 N N . PHE A 1 349 ? 4.566 5.141 12.002 1.00 89.69 349 PHE A N 1
ATOM 2733 C CA . PHE A 1 349 ? 5.913 5.443 12.491 1.00 89.69 349 PHE A CA 1
ATOM 2734 C C . PHE A 1 349 ? 6.576 4.221 13.115 1.00 89.69 349 PHE A C 1
ATOM 2736 O O . PHE A 1 349 ? 7.756 3.979 12.874 1.00 89.69 349 PHE A O 1
ATOM 2743 N N . LYS A 1 350 ? 5.816 3.390 13.837 1.00 89.19 350 LYS A N 1
ATOM 2744 C CA . LYS A 1 350 ? 6.321 2.122 14.370 1.00 89.19 350 LYS A CA 1
ATOM 2745 C C . LYS A 1 350 ? 6.798 1.196 13.252 1.00 89.19 350 LYS A C 1
ATOM 2747 O O . LYS A 1 350 ? 7.923 0.706 13.315 1.00 89.19 350 LYS A O 1
ATOM 2752 N N . TRP A 1 351 ? 5.974 0.955 12.235 1.00 92.19 351 TRP A N 1
ATOM 2753 C CA . TRP A 1 351 ? 6.311 -0.008 11.183 1.00 92.19 351 TRP A CA 1
ATOM 2754 C C . TRP A 1 351 ? 7.417 0.494 10.264 1.00 92.19 351 TRP A C 1
ATOM 2756 O O . TRP A 1 351 ? 8.310 -0.257 9.871 1.00 92.19 351 TRP A O 1
ATOM 2766 N N . THR A 1 352 ? 7.393 1.788 9.945 1.00 89.62 352 THR A N 1
ATOM 2767 C CA . THR A 1 352 ? 8.359 2.379 9.023 1.00 89.62 352 THR A CA 1
ATOM 2768 C C . THR A 1 352 ? 9.774 2.439 9.590 1.00 89.62 352 THR A C 1
ATOM 2770 O O . THR A 1 352 ? 10.697 2.579 8.791 1.00 89.62 352 THR A O 1
ATOM 2773 N N . LYS A 1 353 ? 9.999 2.220 10.896 1.00 86.44 353 LYS A N 1
ATOM 2774 C CA . LYS A 1 353 ? 11.344 1.998 11.473 1.00 86.44 353 LYS A CA 1
ATOM 2775 C C . LYS A 1 353 ? 12.128 0.898 10.749 1.00 86.44 353 LYS A C 1
ATOM 2777 O O . LYS A 1 353 ? 13.332 1.036 10.590 1.00 86.44 353 LYS A O 1
ATOM 2782 N N . SER A 1 354 ? 11.442 -0.131 10.247 1.00 84.88 354 SER A N 1
ATOM 2783 C CA . SER A 1 354 ? 12.049 -1.258 9.516 1.00 84.88 354 SER A CA 1
ATOM 2784 C C . SER A 1 354 ? 12.440 -0.961 8.057 1.00 84.88 354 SER A C 1
ATOM 2786 O O . SER A 1 354 ? 13.064 -1.791 7.408 1.00 84.88 354 SER A O 1
ATOM 2788 N N . VAL A 1 355 ? 12.060 0.199 7.508 1.00 87.75 355 VAL A N 1
ATOM 2789 C CA . VAL A 1 355 ? 12.297 0.534 6.091 1.00 87.75 355 VAL A CA 1
ATOM 2790 C C . VAL A 1 355 ? 13.691 1.146 5.906 1.00 87.75 355 VAL A C 1
ATOM 2792 O O . VAL A 1 355 ? 13.861 2.345 6.095 1.00 87.75 355 VAL A O 1
ATOM 2795 N N . ASP A 1 356 ? 14.695 0.380 5.497 1.00 85.56 356 ASP A N 1
ATOM 2796 C CA . ASP A 1 356 ? 16.076 0.896 5.420 1.00 85.56 356 ASP A CA 1
ATOM 2797 C C . ASP A 1 356 ? 16.285 2.011 4.375 1.00 85.56 356 ASP A C 1
ATOM 2799 O O . ASP A 1 356 ? 17.106 2.912 4.565 1.00 85.56 356 ASP A O 1
ATOM 2803 N N . ASP A 1 357 ? 15.530 1.995 3.271 1.00 88.31 357 ASP A N 1
ATOM 2804 C CA . ASP A 1 357 ? 15.647 3.019 2.230 1.00 88.31 357 ASP A CA 1
ATOM 2805 C C . ASP A 1 357 ? 15.010 4.342 2.682 1.00 88.31 357 ASP A C 1
ATOM 2807 O O . ASP A 1 357 ? 13.789 4.476 2.837 1.00 88.31 357 ASP A O 1
ATOM 2811 N N . GLN A 1 358 ? 15.859 5.356 2.847 1.00 87.75 358 GLN A N 1
ATOM 2812 C CA . GLN A 1 358 ? 15.452 6.683 3.292 1.00 87.75 358 GLN A CA 1
ATOM 2813 C C . GLN A 1 358 ? 14.466 7.364 2.329 1.00 87.75 358 GLN A C 1
ATOM 2815 O O . GLN A 1 358 ? 13.550 8.049 2.778 1.00 87.75 358 GLN A O 1
ATOM 2820 N N . ARG A 1 359 ? 14.596 7.171 1.011 1.00 89.06 359 ARG A N 1
ATOM 2821 C CA . ARG A 1 359 ? 13.692 7.787 0.024 1.00 89.06 359 ARG A CA 1
ATOM 2822 C C . ARG A 1 359 ? 12.311 7.152 0.077 1.00 89.06 359 ARG A C 1
ATOM 2824 O O . ARG A 1 359 ? 11.316 7.868 -0.045 1.00 89.06 359 ARG A O 1
ATOM 2831 N N . LEU A 1 360 ? 12.245 5.831 0.254 1.00 92.25 360 LEU A N 1
ATOM 2832 C CA . LEU A 1 360 ? 10.974 5.126 0.439 1.00 92.25 360 LEU A CA 1
ATOM 2833 C C . LEU A 1 360 ? 10.293 5.591 1.721 1.00 92.25 360 LEU A C 1
ATOM 2835 O O . LEU A 1 360 ? 9.117 5.947 1.693 1.00 92.25 360 LEU A O 1
ATOM 2839 N N . PHE A 1 361 ? 11.052 5.656 2.814 1.00 92.25 361 PHE A N 1
ATOM 2840 C CA . PHE A 1 361 ? 10.574 6.166 4.091 1.00 92.25 361 PHE A CA 1
ATOM 2841 C C . PHE A 1 361 ? 10.014 7.590 3.977 1.00 92.25 361 PHE A C 1
ATOM 2843 O O . PHE A 1 361 ? 8.857 7.815 4.329 1.00 92.25 361 PHE A O 1
ATOM 2850 N N . GLU A 1 362 ? 10.787 8.529 3.422 1.00 92.12 362 GLU A N 1
ATOM 2851 C CA . GLU A 1 362 ? 10.348 9.914 3.219 1.00 92.12 362 G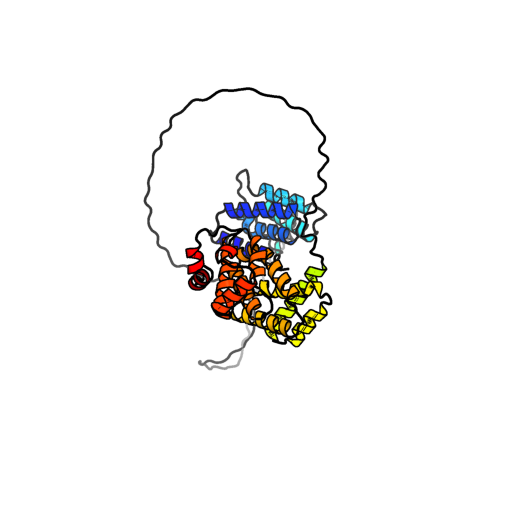LU A CA 1
ATOM 2852 C C . GLU A 1 362 ? 9.105 9.985 2.324 1.00 92.12 362 GLU A C 1
ATOM 2854 O O . GLU A 1 362 ? 8.211 10.793 2.559 1.00 92.12 362 GLU A O 1
ATOM 2859 N N . SER A 1 363 ? 9.016 9.140 1.294 1.00 95.00 363 SER A N 1
ATOM 2860 C CA . SER A 1 363 ? 7.843 9.103 0.421 1.00 95.00 363 SER A CA 1
ATOM 2861 C C . SER A 1 363 ? 6.591 8.583 1.116 1.00 95.00 363 SER A C 1
ATOM 2863 O O . SER A 1 363 ? 5.515 9.125 0.867 1.00 95.00 363 SER A O 1
ATOM 2865 N N . ILE A 1 364 ? 6.714 7.556 1.955 1.00 96.06 364 ILE A N 1
ATOM 2866 C CA . ILE A 1 364 ? 5.596 6.978 2.711 1.00 96.06 364 ILE A CA 1
ATOM 2867 C C . ILE A 1 364 ? 5.111 7.971 3.762 1.00 96.06 364 ILE A C 1
ATOM 2869 O O . ILE A 1 364 ? 3.937 8.339 3.765 1.00 96.06 364 ILE A O 1
ATOM 2873 N N . VAL A 1 365 ? 6.021 8.419 4.629 1.00 94.56 365 VAL A N 1
ATOM 2874 C CA . VAL A 1 365 ? 5.695 9.286 5.765 1.00 94.56 365 VAL A CA 1
ATOM 2875 C C . VAL A 1 365 ? 5.230 10.653 5.285 1.00 94.56 365 VAL A C 1
ATOM 2877 O O . VAL A 1 365 ? 4.188 11.126 5.727 1.00 94.56 365 VAL A O 1
ATOM 2880 N N . GLY A 1 366 ? 5.942 11.257 4.333 1.00 95.12 366 GLY A N 1
ATOM 2881 C CA . GLY A 1 366 ? 5.579 12.564 3.796 1.00 95.12 366 GLY A CA 1
ATOM 2882 C C . GLY A 1 366 ? 4.200 12.569 3.146 1.00 95.12 366 GLY A C 1
ATOM 2883 O O . GLY A 1 366 ? 3.381 13.421 3.467 1.00 95.12 366 GLY A O 1
ATOM 2884 N N . SER A 1 367 ? 3.895 11.569 2.311 1.00 97.00 367 SER A N 1
ATOM 2885 C CA . SER A 1 367 ? 2.583 11.490 1.648 1.00 97.00 367 SER A CA 1
ATOM 2886 C C . SER A 1 367 ? 1.444 11.158 2.620 1.00 97.00 367 SER A C 1
ATOM 2888 O O . SER A 1 367 ? 0.299 11.528 2.370 1.00 97.00 367 SER A O 1
ATOM 2890 N N . ALA A 1 368 ? 1.734 10.452 3.718 1.00 96.75 368 ALA A N 1
ATOM 2891 C CA . ALA A 1 368 ? 0.751 10.188 4.763 1.00 96.75 368 ALA A CA 1
ATOM 2892 C C . ALA A 1 368 ? 0.442 11.445 5.588 1.00 96.75 368 ALA A C 1
ATOM 2894 O O . ALA A 1 368 ? -0.723 11.728 5.854 1.00 96.75 368 ALA A O 1
ATOM 2895 N N . LEU A 1 369 ? 1.464 12.220 5.957 1.00 95.50 369 LEU A N 1
ATOM 2896 C CA . LEU A 1 369 ? 1.286 13.486 6.671 1.00 95.50 369 LEU A CA 1
ATOM 2897 C C . LEU A 1 369 ? 0.600 14.540 5.792 1.00 95.50 369 LEU A C 1
ATOM 2899 O O . LEU A 1 369 ? -0.328 15.188 6.261 1.00 95.50 369 LEU A O 1
ATOM 2903 N N . GLU A 1 370 ? 0.991 14.652 4.517 1.00 95.94 370 GLU A N 1
ATOM 2904 C CA . GLU A 1 370 ? 0.332 15.503 3.511 1.00 95.94 370 GLU A CA 1
ATOM 2905 C C . GLU A 1 370 ? -1.161 15.151 3.407 1.00 95.94 370 GLU A C 1
ATOM 2907 O O . GLU A 1 370 ? -2.022 16.002 3.622 1.00 95.94 370 GLU A O 1
ATOM 2912 N N . GLY A 1 371 ? -1.489 13.872 3.185 1.00 94.19 371 GLY A N 1
ATOM 2913 C CA . GLY A 1 371 ? -2.882 13.424 3.100 1.00 94.19 371 GLY A CA 1
ATOM 2914 C C . GLY A 1 371 ? -3.663 13.566 4.414 1.00 94.19 371 GLY A C 1
ATOM 2915 O O . GLY A 1 371 ? -4.881 13.757 4.393 1.00 94.19 371 GLY A O 1
ATOM 2916 N N . GLY A 1 372 ? -2.978 13.477 5.557 1.00 92.62 372 GLY A N 1
ATOM 2917 C CA . GLY A 1 372 ? -3.550 13.738 6.876 1.00 92.62 372 GLY A CA 1
ATOM 2918 C C . GLY A 1 372 ? -3.909 15.212 7.038 1.00 92.62 372 GLY A C 1
ATOM 2919 O O . GLY A 1 372 ? -5.038 15.530 7.403 1.00 92.62 372 GLY A O 1
ATOM 2920 N N . LEU A 1 373 ? -2.993 16.108 6.671 1.00 93.94 373 LEU A N 1
ATOM 2921 C CA . LEU A 1 373 ? -3.188 17.554 6.724 1.00 93.94 373 LEU A CA 1
ATOM 2922 C C . LEU A 1 373 ? -4.335 17.997 5.807 1.00 93.94 373 LEU A C 1
ATOM 2924 O O . LEU A 1 373 ? -5.218 18.732 6.244 1.00 93.94 373 LEU A O 1
ATOM 2928 N N . GLU A 1 374 ? -4.379 17.487 4.574 1.00 92.06 374 GLU A N 1
ATOM 2929 C CA . GLU A 1 374 ? -5.482 17.733 3.633 1.00 92.06 374 GLU A CA 1
ATOM 2930 C C . GLU A 1 374 ? -6.833 17.217 4.158 1.00 92.06 374 GLU A C 1
ATOM 2932 O O . GLU A 1 374 ? -7.887 17.763 3.832 1.00 92.06 374 GLU A O 1
ATOM 2937 N N . GLY A 1 375 ? -6.822 16.131 4.936 1.00 87.44 375 GLY A N 1
ATOM 2938 C CA . GLY A 1 375 ? -8.024 15.427 5.367 1.00 87.44 375 GLY A CA 1
ATOM 2939 C C . GLY A 1 375 ? -8.635 15.916 6.678 1.00 87.44 375 GLY A C 1
ATOM 2940 O O . GLY A 1 375 ? -9.858 16.006 6.765 1.00 87.44 375 GLY A O 1
ATOM 2941 N N . SER A 1 376 ? -7.811 16.171 7.694 1.00 88.44 376 SER A N 1
ATOM 2942 C CA . SER A 1 376 ? -8.246 16.554 9.045 1.00 88.44 376 SER A CA 1
ATOM 2943 C C . SER A 1 376 ? -7.881 17.991 9.421 1.00 88.44 376 SER A C 1
ATOM 2945 O O . SER A 1 376 ? -8.253 18.448 10.501 1.00 88.44 376 SER A O 1
ATOM 2947 N N . GLY A 1 377 ? -7.144 18.701 8.563 1.00 91.50 377 GLY A N 1
ATOM 2948 C CA . GLY A 1 377 ? -6.554 19.996 8.889 1.00 91.50 377 GLY A CA 1
ATOM 2949 C C . GLY A 1 377 ? -5.410 19.888 9.903 1.00 91.50 377 GLY A C 1
ATOM 2950 O O . GLY A 1 377 ? -5.086 18.806 10.402 1.00 91.50 377 GLY A O 1
ATOM 2951 N N . LEU A 1 378 ? -4.803 21.038 10.208 1.00 91.62 378 LEU A N 1
ATOM 2952 C CA . LEU A 1 378 ? -3.638 21.147 11.089 1.00 91.62 378 LEU A CA 1
ATOM 2953 C C . LEU A 1 378 ? -3.943 20.665 12.514 1.00 91.62 378 LEU A C 1
ATOM 2955 O O . LEU A 1 378 ? -3.257 19.784 13.023 1.00 91.62 378 LEU A O 1
ATOM 2959 N N . GLU A 1 379 ? -4.998 21.199 13.138 1.00 89.25 379 GLU A N 1
ATOM 2960 C CA . GLU A 1 379 ? -5.375 20.838 14.513 1.00 89.25 379 GLU A CA 1
ATOM 2961 C C . GLU A 1 379 ? -5.717 19.351 14.643 1.00 89.25 379 GLU A C 1
ATOM 2963 O O . GLU A 1 379 ? -5.265 18.691 15.582 1.00 89.25 379 GLU A O 1
ATOM 2968 N N . GLY A 1 380 ? -6.472 18.805 13.683 1.00 87.94 380 GLY A N 1
ATOM 2969 C CA . GLY A 1 380 ? -6.837 17.391 13.674 1.00 87.94 380 GLY A CA 1
ATOM 2970 C C . GLY A 1 380 ? -5.623 16.475 13.518 1.00 87.94 380 GLY A C 1
ATOM 2971 O O . GLY A 1 380 ? -5.487 15.506 14.267 1.00 87.94 380 GLY A O 1
ATOM 2972 N N . LEU A 1 381 ? -4.698 16.813 12.611 1.00 90.62 381 LEU A N 1
ATOM 2973 C CA . LEU A 1 381 ? -3.473 16.038 12.420 1.00 90.62 381 LEU A CA 1
ATOM 2974 C C . LEU A 1 381 ? -2.582 16.099 13.668 1.00 90.62 381 LEU A C 1
ATOM 2976 O O . LEU A 1 381 ? -2.168 15.057 14.170 1.00 90.62 381 LEU A O 1
ATOM 2980 N N . CYS A 1 382 ? -2.322 17.291 14.210 1.00 90.38 382 CYS A N 1
ATOM 2981 C CA . CYS A 1 382 ? -1.503 17.453 15.412 1.00 90.38 382 CYS A CA 1
ATOM 2982 C C . CYS A 1 382 ? -2.100 16.734 16.628 1.00 90.38 382 CYS A C 1
ATOM 2984 O O . CYS A 1 382 ? -1.349 16.166 17.418 1.00 90.38 382 CYS A O 1
ATOM 2986 N N . SER A 1 383 ? -3.428 16.724 16.774 1.00 88.62 383 SER A N 1
ATOM 2987 C CA . SER A 1 383 ? -4.100 16.002 17.863 1.00 88.62 383 SER A CA 1
ATOM 2988 C C . SER A 1 383 ? -3.910 14.490 17.715 1.00 88.62 383 SER A C 1
ATOM 2990 O O . SER A 1 383 ? -3.468 13.843 18.659 1.00 88.62 383 SER A O 1
ATOM 2992 N N . SER A 1 384 ? -4.112 13.945 16.508 1.00 87.00 384 SER A N 1
ATOM 2993 C CA . SER A 1 384 ? -3.885 12.520 16.217 1.00 87.00 384 SER A CA 1
ATOM 2994 C C . SER A 1 384 ? -2.421 12.096 16.410 1.00 87.00 384 SER A C 1
ATOM 2996 O O . SER A 1 384 ? -2.142 10.999 16.901 1.00 87.00 384 SER A O 1
ATOM 2998 N N . LEU A 1 385 ? -1.468 12.969 16.061 1.00 88.81 385 LEU A N 1
ATOM 2999 C CA . LEU A 1 385 ? -0.039 12.739 16.292 1.00 88.81 385 LEU A CA 1
ATOM 3000 C C . LEU A 1 385 ? 0.290 12.705 17.793 1.00 88.81 385 LEU A C 1
ATOM 3002 O O . LEU A 1 385 ? 0.949 11.765 18.242 1.00 88.81 385 LEU A O 1
ATOM 3006 N N . LYS A 1 386 ? -0.226 13.661 18.575 1.00 88.56 386 LYS A N 1
ATOM 3007 C CA . LYS A 1 386 ? -0.026 13.719 20.034 1.00 88.56 386 LYS A CA 1
ATOM 3008 C C . LYS A 1 386 ? -0.663 12.535 20.758 1.00 88.56 386 LYS A C 1
ATOM 3010 O O . LYS A 1 386 ? -0.019 11.936 21.614 1.00 88.56 386 LYS A O 1
ATOM 3015 N N . GLU A 1 387 ? -1.880 12.145 20.384 1.00 85.19 387 GLU A N 1
ATOM 3016 C CA . GLU A 1 387 ? -2.527 10.919 20.881 1.00 85.19 387 GLU A CA 1
ATOM 3017 C C . GLU A 1 387 ? -1.697 9.667 20.563 1.00 85.19 387 GLU A C 1
ATOM 3019 O O . GLU A 1 387 ? -1.638 8.729 21.354 1.00 85.19 387 GLU A O 1
ATOM 3024 N N . GLY A 1 388 ? -0.999 9.680 19.424 1.00 78.69 388 GLY A N 1
ATOM 3025 C CA . GLY A 1 388 ? -0.048 8.653 19.014 1.00 78.69 388 GLY A CA 1
ATOM 3026 C C . GLY A 1 388 ? 1.319 8.699 19.710 1.00 78.69 388 GLY A C 1
ATOM 3027 O O . GLY A 1 388 ? 2.186 7.900 19.354 1.00 78.69 388 GLY A O 1
ATOM 3028 N N . GLY A 1 389 ? 1.534 9.609 20.666 1.00 83.62 389 GLY A N 1
ATOM 3029 C CA . GLY A 1 389 ? 2.797 9.762 21.397 1.00 83.62 389 GLY A CA 1
ATOM 3030 C C . GLY A 1 389 ? 3.894 10.516 20.638 1.00 83.62 389 GLY A C 1
ATOM 3031 O O . GLY A 1 389 ? 5.059 10.425 21.019 1.00 83.62 389 GLY A O 1
ATOM 3032 N N . ILE A 1 390 ? 3.548 11.233 19.565 1.00 85.69 390 ILE A N 1
ATOM 3033 C CA . ILE A 1 390 ? 4.457 12.129 18.841 1.00 85.69 390 ILE A CA 1
ATOM 3034 C C . ILE A 1 390 ? 4.270 13.535 19.416 1.00 85.69 390 ILE A C 1
ATOM 3036 O O . ILE A 1 390 ? 3.326 14.243 19.056 1.00 85.69 390 ILE A O 1
ATOM 3040 N N . GLU A 1 391 ? 5.143 13.928 20.344 1.00 84.00 391 GLU A N 1
ATOM 3041 C CA . GLU A 1 391 ? 5.093 15.260 20.961 1.00 84.00 391 GLU A CA 1
ATOM 3042 C C . GLU A 1 391 ? 5.812 16.297 20.103 1.00 84.00 391 GLU A C 1
ATOM 3044 O O . GLU A 1 391 ? 5.346 17.434 20.003 1.00 84.00 391 GLU A O 1
ATOM 3049 N N . LYS A 1 392 ? 6.911 15.890 19.461 1.00 86.75 392 LYS A N 1
ATOM 3050 C CA . LYS A 1 392 ? 7.727 16.733 18.588 1.00 86.75 392 LYS A CA 1
ATOM 3051 C C . LYS A 1 392 ? 7.756 16.213 17.166 1.00 86.75 392 LYS A C 1
ATOM 3053 O O . LYS A 1 392 ? 7.709 15.007 16.924 1.00 86.75 392 LYS A O 1
ATOM 3058 N N . PHE A 1 393 ? 7.912 17.118 16.203 1.00 85.25 393 PHE A N 1
ATOM 3059 C CA . PHE A 1 393 ? 8.030 16.729 14.796 1.00 85.25 393 PHE A CA 1
ATOM 3060 C C . PHE A 1 393 ? 9.237 15.806 14.555 1.00 85.25 393 PHE A C 1
ATOM 3062 O O . PHE A 1 393 ? 9.178 14.892 13.734 1.00 85.25 393 PHE A O 1
ATOM 3069 N N . GLU A 1 394 ? 10.322 15.996 15.305 1.00 85.44 394 GLU A N 1
ATOM 3070 C CA . GLU A 1 394 ? 11.526 15.169 15.237 1.00 85.44 394 GLU A CA 1
ATOM 3071 C C . GLU A 1 394 ? 11.303 13.733 15.737 1.00 85.44 394 GLU A C 1
ATOM 3073 O O . GLU A 1 394 ? 12.031 12.831 15.312 1.00 85.44 394 GLU A O 1
ATOM 3078 N N . ASP A 1 395 ? 10.285 13.488 16.569 1.00 84.19 395 ASP A N 1
ATOM 3079 C CA . ASP A 1 395 ? 10.002 12.156 17.121 1.00 84.19 395 ASP A CA 1
ATOM 3080 C C . ASP A 1 395 ? 9.611 11.158 16.022 1.00 84.19 395 ASP A C 1
ATOM 3082 O O . ASP A 1 395 ? 9.933 9.970 16.113 1.00 84.19 395 ASP A O 1
ATOM 3086 N N . ILE A 1 396 ? 9.036 11.663 14.924 1.00 82.56 396 ILE A N 1
ATOM 3087 C CA . ILE A 1 396 ? 8.717 10.918 13.693 1.00 82.56 396 ILE A CA 1
ATOM 3088 C C . ILE A 1 396 ? 9.977 10.281 13.077 1.00 82.56 396 ILE A C 1
ATOM 3090 O O . ILE A 1 396 ? 9.903 9.250 12.403 1.00 82.56 396 ILE A O 1
ATOM 3094 N N . PHE A 1 397 ? 11.144 10.884 13.315 1.00 80.50 397 PHE A N 1
ATOM 3095 C CA . PHE A 1 397 ? 12.412 10.574 12.656 1.00 80.50 397 PHE A CA 1
ATOM 3096 C C . PHE A 1 397 ? 13.482 10.039 13.611 1.00 80.50 397 PHE A C 1
ATOM 3098 O O . PHE A 1 397 ? 14.631 9.890 13.207 1.00 80.50 397 PHE A O 1
ATOM 3105 N N . THR A 1 398 ? 13.132 9.732 14.861 1.00 65.06 398 THR A N 1
ATOM 3106 C CA . THR A 1 398 ? 14.081 9.403 15.946 1.00 65.06 398 THR A CA 1
ATOM 3107 C C . THR A 1 398 ? 15.135 8.345 15.596 1.00 65.06 398 THR A C 1
ATOM 3109 O O . THR A 1 398 ? 16.280 8.473 16.024 1.00 65.06 398 THR A O 1
ATOM 3112 N N . ASP A 1 399 ? 14.803 7.366 14.750 1.00 65.19 399 ASP A N 1
ATOM 3113 C CA . ASP A 1 399 ? 15.731 6.305 14.323 1.00 65.19 399 ASP A CA 1
ATOM 3114 C C . ASP A 1 399 ? 16.330 6.522 12.918 1.00 65.19 399 ASP A C 1
ATOM 3116 O O . ASP A 1 399 ? 17.194 5.760 12.476 1.00 65.19 399 ASP A O 1
ATOM 3120 N N . LYS A 1 400 ? 15.897 7.558 12.187 1.00 66.19 400 LYS A N 1
ATOM 3121 C CA . LYS A 1 400 ? 16.280 7.801 10.791 1.00 66.19 400 LYS A CA 1
ATOM 3122 C C . LYS A 1 400 ? 16.755 9.221 10.561 1.00 66.19 400 LYS A C 1
ATOM 3124 O O . LYS A 1 400 ? 16.011 10.188 10.675 1.00 66.19 400 LYS A O 1
ATOM 3129 N N . LYS A 1 401 ? 18.001 9.344 10.108 1.00 59.16 401 LYS A N 1
ATOM 3130 C CA . LYS A 1 401 ? 18.543 10.628 9.665 1.00 59.16 401 LYS A CA 1
ATOM 3131 C C . LYS A 1 401 ? 17.844 11.060 8.379 1.00 59.16 401 LYS A C 1
ATOM 3133 O O . LYS A 1 401 ? 18.208 10.598 7.303 1.00 59.16 401 LYS A O 1
ATOM 3138 N N . VAL A 1 402 ? 16.881 11.972 8.478 1.00 65.81 402 VAL A N 1
ATOM 3139 C CA . VAL A 1 402 ? 16.464 12.766 7.318 1.00 65.81 402 VAL A CA 1
ATOM 3140 C C . VAL A 1 402 ? 17.643 13.661 6.964 1.00 65.81 402 VAL A C 1
ATOM 3142 O O . VAL A 1 402 ? 18.076 14.475 7.777 1.00 65.81 402 VAL A O 1
ATOM 3145 N N . SER A 1 403 ? 18.213 13.465 5.775 1.00 64.88 403 SER A N 1
ATOM 3146 C CA . SER A 1 403 ? 19.427 14.180 5.354 1.00 64.88 403 SER A CA 1
ATOM 3147 C C . SER A 1 403 ? 19.227 15.696 5.316 1.00 64.88 403 SER A C 1
ATOM 3149 O O . SER A 1 403 ? 20.187 16.439 5.488 1.00 64.88 403 SER A O 1
ATOM 3151 N N . ASP A 1 404 ? 17.991 16.133 5.067 1.00 81.25 404 ASP A N 1
ATOM 3152 C CA . ASP A 1 404 ? 17.591 17.531 4.960 1.00 81.25 404 ASP A CA 1
ATOM 3153 C C . ASP A 1 404 ? 16.114 17.673 5.374 1.00 81.25 404 ASP A C 1
ATOM 3155 O O . ASP A 1 404 ? 15.196 17.450 4.579 1.00 81.25 404 ASP A O 1
ATOM 3159 N N . MET A 1 405 ? 15.891 17.959 6.662 1.00 85.38 405 MET A N 1
ATOM 3160 C CA . MET A 1 405 ? 14.551 18.070 7.250 1.00 85.38 405 MET A CA 1
ATOM 3161 C C . MET A 1 405 ? 13.749 19.213 6.623 1.00 85.38 405 MET A C 1
ATOM 3163 O O . MET A 1 405 ? 12.557 19.061 6.374 1.00 85.38 405 MET A O 1
ATOM 3167 N N . ASP A 1 406 ? 14.387 20.347 6.339 1.00 86.25 406 ASP A N 1
ATOM 3168 C CA . ASP A 1 406 ? 13.698 21.511 5.780 1.00 86.25 406 ASP A CA 1
ATOM 3169 C C . ASP A 1 406 ? 13.250 21.237 4.343 1.00 86.25 406 ASP A C 1
ATOM 3171 O O . ASP A 1 406 ? 12.120 21.554 3.968 1.00 86.25 406 ASP A O 1
ATOM 3175 N N . ARG A 1 407 ? 14.069 20.531 3.555 1.00 89.25 407 ARG A N 1
ATOM 3176 C CA . ARG A 1 407 ? 13.651 20.048 2.235 1.00 89.25 407 ARG A CA 1
ATOM 3177 C C . ARG A 1 407 ? 12.496 19.053 2.313 1.00 89.25 407 ARG A C 1
ATOM 3179 O O . ARG A 1 407 ? 11.623 19.087 1.446 1.00 89.25 407 ARG A O 1
ATOM 3186 N N . PHE A 1 408 ? 12.502 18.146 3.290 1.00 90.56 408 PHE A N 1
ATOM 3187 C CA . PHE A 1 408 ? 11.402 17.200 3.489 1.00 90.56 408 PHE A CA 1
ATOM 3188 C C . PHE A 1 408 ? 10.095 17.941 3.793 1.00 90.56 408 PHE A C 1
ATOM 3190 O O . PHE A 1 408 ? 9.093 17.719 3.114 1.00 90.56 408 PHE A O 1
ATOM 3197 N N . VAL A 1 409 ? 10.133 18.861 4.755 1.00 91.19 409 VAL A N 1
ATOM 3198 C CA . VAL A 1 409 ? 8.985 19.671 5.179 1.00 91.19 409 VAL A CA 1
ATOM 3199 C C . VAL A 1 409 ? 8.428 20.475 4.006 1.00 91.19 409 VAL A C 1
ATOM 3201 O O . VAL A 1 409 ? 7.247 20.343 3.692 1.00 91.19 409 VAL A O 1
ATOM 3204 N N . ALA A 1 410 ? 9.288 21.197 3.283 1.00 92.12 410 ALA A N 1
ATOM 3205 C CA . ALA A 1 410 ? 8.886 21.998 2.129 1.00 92.12 410 ALA A CA 1
ATOM 3206 C C . ALA A 1 410 ? 8.309 21.147 0.985 1.00 92.12 410 ALA A C 1
ATOM 3208 O O . ALA A 1 410 ? 7.397 21.575 0.280 1.00 92.12 410 ALA A O 1
ATOM 3209 N N . ARG A 1 411 ? 8.820 19.923 0.783 1.00 92.31 411 ARG A N 1
ATOM 3210 C CA . ARG A 1 411 ? 8.344 19.020 -0.277 1.00 92.31 411 ARG A CA 1
ATOM 3211 C C . ARG A 1 411 ? 6.898 18.570 -0.069 1.00 92.31 411 ARG A C 1
ATOM 3213 O O . ARG A 1 411 ? 6.212 18.358 -1.065 1.00 92.31 411 ARG A O 1
ATOM 3220 N N . TYR A 1 412 ? 6.480 18.386 1.180 1.00 93.12 412 TYR A N 1
ATOM 3221 C CA . TYR A 1 412 ? 5.144 17.898 1.542 1.00 93.12 412 TYR A CA 1
ATOM 3222 C C . TYR A 1 412 ? 4.259 18.985 2.172 1.00 93.12 412 TYR A C 1
ATOM 3224 O O . TYR A 1 412 ? 3.184 18.671 2.670 1.00 93.12 412 TYR A O 1
ATOM 3232 N N . GLY A 1 413 ? 4.708 20.248 2.174 1.00 92.62 413 GLY A N 1
ATOM 3233 C CA . GLY A 1 413 ? 3.957 21.377 2.732 1.00 92.62 413 GLY A CA 1
ATOM 3234 C C . GLY A 1 413 ? 3.691 21.258 4.235 1.00 92.62 413 GLY A C 1
ATOM 3235 O O . GLY A 1 413 ? 2.620 21.628 4.702 1.00 92.62 413 GLY A O 1
ATOM 3236 N N . LEU A 1 414 ? 4.638 20.704 4.996 1.00 92.81 414 LEU A N 1
ATOM 3237 C CA . LEU A 1 414 ? 4.462 20.390 6.420 1.00 92.81 414 LEU A CA 1
ATOM 3238 C C . LEU A 1 414 ? 4.957 21.506 7.354 1.00 92.81 414 LEU A C 1
ATOM 3240 O O . LEU A 1 414 ? 5.165 21.254 8.541 1.00 92.81 414 LEU A O 1
ATOM 3244 N N . ASP A 1 415 ? 5.191 22.716 6.841 1.00 92.88 415 ASP A N 1
ATOM 3245 C CA . ASP A 1 415 ? 5.778 23.828 7.601 1.00 92.88 415 ASP A CA 1
ATOM 3246 C C . ASP A 1 415 ? 4.951 24.170 8.844 1.00 92.88 415 ASP A C 1
ATOM 3248 O O . ASP A 1 415 ? 5.487 24.269 9.948 1.00 92.88 415 ASP A O 1
ATOM 3252 N N . GLU A 1 416 ? 3.632 24.267 8.678 1.00 90.88 416 GLU A N 1
ATOM 3253 C CA . GLU A 1 416 ? 2.699 24.552 9.770 1.00 90.88 416 GLU A CA 1
ATOM 3254 C C . GLU A 1 416 ? 2.646 23.405 10.788 1.00 90.88 416 GLU A C 1
ATOM 3256 O O . GLU A 1 416 ? 2.600 23.647 11.991 1.00 90.88 416 GLU A O 1
ATOM 3261 N N . VAL A 1 417 ? 2.722 22.152 10.322 1.00 90.50 417 VAL A N 1
ATOM 3262 C CA . VAL A 1 417 ? 2.730 20.959 11.188 1.00 90.50 417 VAL A CA 1
ATOM 3263 C C . VAL A 1 417 ? 3.997 20.921 12.034 1.00 90.50 417 VAL A C 1
ATOM 3265 O O . VAL A 1 417 ? 3.929 20.665 13.235 1.00 90.50 417 VAL A O 1
ATOM 3268 N N . LYS A 1 418 ? 5.154 21.214 11.427 1.00 89.75 418 LYS A N 1
ATOM 3269 C CA . LYS A 1 418 ? 6.429 21.310 12.140 1.00 89.75 418 LYS A CA 1
ATOM 3270 C C . LYS A 1 418 ? 6.389 22.427 13.180 1.00 89.75 418 LYS A C 1
ATOM 3272 O O . LYS A 1 418 ? 6.797 22.187 14.306 1.00 89.75 418 LYS A O 1
ATOM 3277 N N . GLN A 1 419 ? 5.867 23.608 12.841 1.00 89.38 419 GLN A N 1
ATOM 3278 C CA . GLN A 1 419 ? 5.736 24.723 13.791 1.00 89.38 419 GLN A CA 1
ATOM 3279 C C . GLN A 1 419 ? 4.769 24.417 14.943 1.00 89.38 419 GLN A C 1
ATOM 3281 O O . GLN A 1 419 ? 5.032 24.803 16.075 1.00 89.38 419 GLN A O 1
ATOM 3286 N N . ALA A 1 420 ? 3.667 23.712 14.681 1.00 88.44 420 ALA A N 1
ATOM 3287 C CA . ALA A 1 420 ? 2.678 23.355 15.701 1.00 88.44 420 ALA A CA 1
ATOM 3288 C C . ALA A 1 420 ? 3.147 22.250 16.673 1.00 88.44 420 ALA A C 1
ATOM 3290 O O . ALA A 1 420 ? 2.533 22.054 17.727 1.00 88.44 420 ALA A O 1
ATOM 3291 N N . LEU A 1 421 ? 4.201 21.514 16.307 1.00 85.00 421 LEU A N 1
ATOM 3292 C CA . LEU A 1 421 ? 4.828 20.451 17.101 1.00 85.00 421 LEU A CA 1
ATOM 3293 C C . LEU A 1 421 ? 6.233 20.834 17.613 1.00 85.00 421 LEU A C 1
ATOM 3295 O O . LEU A 1 421 ? 6.980 19.958 18.043 1.00 85.00 421 LEU A O 1
ATOM 3299 N N . GLN A 1 422 ? 6.604 22.116 17.549 1.00 75.38 422 GLN A N 1
ATOM 3300 C CA . GLN A 1 422 ? 7.776 22.683 18.234 1.00 75.38 422 GLN A CA 1
ATOM 3301 C C . GLN A 1 422 ? 7.397 23.151 19.636 1.00 75.38 422 GLN A C 1
ATOM 3303 O O . GLN A 1 422 ? 8.216 22.919 20.558 1.00 75.38 422 GLN A O 1
#

Sequence (422 aa):
YLIPHKILGNIKFICELFKKKMLASSVIAFCITSLTDDAQKNKVPESMECLCKLMVNLGKSFDTPDKPNPLDRVFQAMEAMSKDKTIDSRLRFKFDDVIALRKRGWKVIKKDDIGRKEGEPDRRSQVKRPAQHQGGSRGPRDNSHSSNKGGPKPGWSRQQSGSQNLQQDGWRSVGGSTPKKIAEKPASPTRSGPPPKAKPASPTPPVVAAVAPAPVEENLDPFRHETDEKIEKEVNLMIEEFMTSRDNEEAALCVTDLKDPGRYYVVVLRSVLLSTEKKEKERGIIAEMLDGLSKSKTLETPHFVTGFERCLQYIPDIAIDVPFAPKVYGQLFARGVRSGWIDSFSHLFKWTKSVDDQRLFESIVGSALEGGLEGSGLEGLCSSLKEGGIEKFEDIFTDKKVSDMDRFVARYGLDEVKQALQ

pLDDT: mean 71.57, std 25.24, range [23.44, 98.38]

Organism: NCBI:txid180227

Secondary structure (DSSP, 8-state):
--SHHHHHHHHHHHHHHHHTT-S-HHHHHHHHHHHHHHHHHH--HHHHHHHHHHHHHHHHHH--SSSSPTTHHHHHHHHHHHH-TTS-HHHHHHHHHHHHHHHTTTPPPPGGGTT--S------S-------------------------------------------------------------------------------------PPPPP------TT--HHHHHHHHHHHHHHHHHHHH--HHHHHHHHHHT--GGGTHHHHHHHHHHHHHS-HHHHHHHHHHHHHHHHTTSS-HHHHHHHHHHHTTTHHHHHHH-TTHHHHHHHHHHHHHHTTSSS-THHHHHHHTT---HHHHHHHHHHHHHHHHHHHHHHHHHHHHHHTT--SGGGGGTTS--S-HHHHHHHHT-HHHHHHT-

Nearest PDB structures (foldseek):
  3l6a-assembly1_A  TM=7.935E-01  e=3.895E-04  Homo sapiens
  1ug3-assembly2_B  TM=7.132E-01  e=3.586E-04  Homo sapiens
  4iul-assembly3_B  TM=8.823E-01  e=1.476E-02  Homo sapiens
  1hu3-assembly1_A  TM=8.944E-01  e=1.741E-02  Homo sapiens